Protein AF-A0A955YCK8-F1 (afdb_monomer_lite)

pLDDT: mean 83.08, std 11.69, range [34.69, 96.19]

Foldseek 3Di:
DAPCVPVPVVPDDQLSVLQVVLQVLLCVLLVHGQQHPVLCVVDPNVVSLVPGDQFSPVSCVVVVHPRPCDPLLRVSSVLSNDNDSVSNPDGPVNNVVSVVVVVVVVVLLVVLQVQLVVLQVQLVVLQVVLVVDQDLCSQVSLVSSLVSLVSSCVSDPDDPVSVVSNVVSVPDDRRPNVVVVVVVVVLVVLVVLLVVLLVLVVLLLVLQLVLLVLCVVQPQDPPVLSCVLCVLSVVLVVLSVVCNVDDDDDLVSLLVSLLSVLVSLLSCCLPQPLPGCSVLSLVLVLLSLCSNPDPVSSVSSNVSSVCSSCVQVVCCVPVQDGNQWGADPNDIDGDDSDPDGDVVSVVVSVCSSVCSSVCSNVSSVVVVVVVVVVVVVVVVVVVVVVVVVVPVVPDDDPPPDDDDD

Radius of gyration: 42.82 Å; chains: 1; bounding box: 105×50×112 Å

Secondary structure (DSSP, 8-state):
--THHHH-GGG--HHHHHHHHHHHHHHHHHTS-SS-HHHHHHS-HHHHHHH----HHHHHHHTT------HHHHHHHHHHT-SSGGG----HHHHHHHHHHHHHHHHHHHHHHHHHHHHHHHHHHHHHHHHH--STTHHHHHHHHHHHHHHHHHHSPPPHHHHHHHHHHHHSPPPHHHHHHHHHHHHHHHHHHHHHHHHHHHHHHHHHHHHHHHHHHTT---HHHHHHHHHHHHHHHHHHHHHHTSSSPPHHHHHHHHHHHHHHHHHHHHHHIIIIIHHHHHHHHHHHHHT-SSHHHHHHHHHHHHHHHHHHHHHHHHHSEETTEEEETTEEEE--S-S---HHHHHHHHHHHHHHHHHHHHHHHHHHHHHHHHHHHHHHHHHHHHHHHHGGGSS--TT------

Sequence (405 aa):
MAPEQHAAPETVNGRADVYALGCILFELLAHRPLHDPDTLRARPLQEAYRVANPSPLDAVRARGGALPVTGSLDEACKRALMLDPAERTLSARDLHDCVVAYLDGAAIQRWRHDEASRLSQRAAALVHETQATAGADTFERRQQALTALGRAMSLAPADETTRQTVRNLLHEPPPADAKVLLAARMESWKQVLATETIGGLVLALCAWVVCVPLMWWMGIRDTGYAALLLGLGGATIVWLLAFLWREPPRAWALLGMGALSTLAVASSGRWLGPFGIAPAVFVAHMSFFAMVPEKRTRYAMMAMLMAGALFPVGELLITGQVANMHMVDGTIVITPLVTHLPPLATWATLLFINAAVMVGTGASMRILFLRMEDAQRTILWHQWQIEALMDVEGQSDPFSTPSAL

Structure (mmCIF, N/CA/C/O backbone):
data_AF-A0A955YCK8-F1
#
_entry.id   AF-A0A955YCK8-F1
#
loop_
_atom_site.group_PDB
_atom_site.id
_atom_site.type_symbol
_atom_site.label_atom_id
_atom_site.label_alt_id
_atom_site.label_comp_id
_atom_site.label_asym_id
_atom_site.label_entity_id
_atom_site.label_seq_id
_atom_site.pdbx_PDB_ins_code
_atom_site.Cartn_x
_atom_site.Cartn_y
_atom_site.Cartn_z
_atom_site.occupancy
_atom_site.B_iso_or_equiv
_atom_site.auth_seq_id
_atom_site.auth_comp_id
_atom_site.auth_asym_id
_atom_site.auth_atom_id
_atom_site.pdbx_PDB_model_num
ATOM 1 N N . MET A 1 1 ? -49.436 -6.328 49.674 1.00 86.38 1 MET A N 1
ATOM 2 C CA . MET A 1 1 ? -50.643 -6.997 49.137 1.00 86.38 1 MET A CA 1
ATOM 3 C C . MET A 1 1 ? -51.200 -6.167 47.992 1.00 86.38 1 MET A C 1
ATOM 5 O O . MET A 1 1 ? -50.995 -4.952 48.011 1.00 86.38 1 MET A O 1
ATOM 9 N N . ALA A 1 2 ? -51.843 -6.799 47.011 1.00 91.88 2 ALA A N 1
ATOM 10 C CA . ALA A 1 2 ? -52.504 -6.097 45.914 1.00 91.88 2 ALA A CA 1
ATOM 11 C C . ALA A 1 2 ? -53.788 -5.397 46.415 1.00 91.88 2 ALA A C 1
ATOM 13 O O . ALA A 1 2 ? -54.456 -5.953 47.293 1.00 91.88 2 ALA A O 1
ATOM 14 N N . PRO A 1 3 ? -54.142 -4.198 45.910 1.00 91.06 3 PRO A N 1
ATOM 15 C CA . PRO A 1 3 ? -55.274 -3.412 46.417 1.00 91.06 3 PRO A CA 1
ATOM 16 C C . PRO A 1 3 ? -56.610 -4.171 46.457 1.00 91.06 3 PRO A C 1
ATOM 18 O O . PRO A 1 3 ? -57.365 -4.072 47.426 1.00 91.06 3 PRO A O 1
ATOM 21 N N . GLU A 1 4 ? -56.889 -4.974 45.432 1.00 91.12 4 GLU A N 1
ATOM 22 C CA . GLU A 1 4 ? -58.113 -5.766 45.307 1.00 91.12 4 GLU A CA 1
ATOM 23 C C . GLU A 1 4 ? -58.225 -6.884 46.354 1.00 91.12 4 GLU A C 1
ATOM 25 O O . GLU A 1 4 ? -59.337 -7.251 46.715 1.00 91.12 4 GLU A O 1
ATOM 30 N N . GLN A 1 5 ? -57.112 -7.366 46.926 1.00 90.94 5 GLN A N 1
ATOM 31 C CA . GLN A 1 5 ? -57.149 -8.377 47.995 1.00 90.94 5 GLN A CA 1
ATOM 32 C C . GLN A 1 5 ? -57.814 -7.848 49.271 1.00 90.94 5 GLN A C 1
ATOM 34 O O . GLN A 1 5 ? -58.294 -8.631 50.086 1.00 90.94 5 GLN A O 1
ATOM 39 N N . HIS A 1 6 ? -57.831 -6.526 49.448 1.00 86.94 6 HIS A N 1
ATOM 40 C CA . HIS A 1 6 ? -58.529 -5.864 50.542 1.00 86.94 6 HIS A CA 1
ATOM 41 C C . HIS A 1 6 ? -59.879 -5.286 50.098 1.00 86.94 6 HIS A C 1
ATOM 43 O O . HIS A 1 6 ? -60.856 -5.390 50.833 1.00 86.94 6 HIS A O 1
ATOM 49 N N . ALA A 1 7 ? -59.932 -4.667 48.914 1.00 85.88 7 ALA A N 1
ATOM 50 C CA . ALA A 1 7 ? -61.100 -3.910 48.465 1.00 85.88 7 ALA A CA 1
ATOM 51 C C . ALA A 1 7 ? -62.199 -4.757 47.799 1.00 85.88 7 ALA A C 1
ATOM 53 O O . ALA A 1 7 ? -63.365 -4.383 47.886 1.00 85.88 7 ALA A O 1
ATOM 54 N N . ALA A 1 8 ? -61.839 -5.852 47.122 1.00 86.81 8 ALA A N 1
ATOM 55 C CA . ALA A 1 8 ? -62.767 -6.726 46.397 1.00 86.81 8 ALA A CA 1
ATOM 56 C C . ALA A 1 8 ? -62.221 -8.173 46.321 1.00 86.81 8 ALA A C 1
ATOM 58 O O . ALA A 1 8 ? -61.842 -8.634 45.234 1.00 86.81 8 ALA A O 1
ATOM 59 N N . PRO A 1 9 ? -62.125 -8.890 47.462 1.00 87.19 9 PRO A N 1
ATOM 60 C CA . PRO A 1 9 ? -61.453 -10.191 47.556 1.00 87.19 9 PRO A CA 1
ATOM 61 C C . PRO A 1 9 ? -61.999 -11.250 46.586 1.00 87.19 9 PRO A C 1
ATOM 63 O O . PRO A 1 9 ? -61.252 -12.086 46.084 1.00 87.19 9 PRO A O 1
ATOM 66 N N . GLU A 1 10 ? -63.294 -11.198 46.285 1.00 88.56 10 GLU A N 1
ATOM 67 C CA . GLU A 1 10 ? -63.986 -12.082 45.344 1.00 88.56 10 GLU A CA 1
ATOM 68 C C . GLU A 1 10 ? -63.555 -11.915 43.876 1.00 88.56 10 GLU A C 1
ATOM 70 O O . GLU A 1 10 ? -63.810 -12.799 43.061 1.00 88.56 10 GLU A O 1
ATOM 75 N N . THR A 1 11 ? -62.887 -10.810 43.529 1.00 87.25 11 THR A N 1
ATOM 76 C CA . THR A 1 11 ? -62.425 -10.514 42.158 1.00 87.25 11 THR A CA 1
ATOM 77 C C . THR A 1 11 ? -60.946 -10.846 41.923 1.00 87.25 11 THR A C 1
ATOM 79 O O . THR A 1 11 ? -60.433 -10.671 40.814 1.00 87.25 11 THR A O 1
ATOM 82 N N . VAL A 1 12 ? -60.253 -11.340 42.957 1.00 92.31 12 VAL A N 1
ATOM 83 C CA . VAL A 1 12 ? -58.821 -11.656 42.920 1.00 92.31 12 VAL A CA 1
ATOM 84 C C . VAL A 1 12 ? -58.540 -12.768 41.907 1.00 92.31 12 VAL A C 1
ATOM 86 O O . VAL A 1 12 ? -59.136 -13.842 41.934 1.00 92.31 12 VAL A O 1
ATOM 89 N N . ASN A 1 13 ? -57.584 -12.517 41.017 1.00 91.31 13 ASN A N 1
ATOM 90 C CA . ASN A 1 13 ? -57.084 -13.477 40.035 1.00 91.31 13 ASN A CA 1
ATOM 91 C C . ASN A 1 13 ? -55.557 -13.332 39.893 1.00 91.31 13 ASN A C 1
ATOM 93 O O . ASN A 1 13 ? -54.933 -12.583 40.645 1.00 91.31 13 ASN A O 1
ATOM 97 N N . GLY A 1 14 ? -54.943 -14.003 38.911 1.00 90.62 14 GLY A N 1
ATOM 98 C CA . GLY A 1 14 ? -53.485 -13.969 38.702 1.00 90.62 14 GLY A CA 1
ATOM 99 C C . GLY A 1 14 ? -52.872 -12.568 38.513 1.00 90.62 14 GLY A C 1
ATOM 100 O O . GLY A 1 14 ? -51.664 -12.405 38.659 1.00 90.62 14 GLY A O 1
ATOM 101 N N . ARG A 1 15 ? -53.670 -11.524 38.245 1.00 93.94 15 ARG A N 1
ATOM 102 C CA . ARG A 1 15 ? -53.201 -10.125 38.209 1.00 93.94 15 ARG A CA 1
ATOM 103 C C . ARG A 1 15 ? -52.803 -9.586 39.587 1.00 93.94 15 ARG A C 1
ATOM 105 O O . ARG A 1 15 ? -52.030 -8.628 39.652 1.00 93.94 15 ARG A O 1
ATOM 112 N N . ALA A 1 16 ? -53.288 -10.193 40.671 1.00 94.75 16 ALA A N 1
ATOM 113 C CA . ALA A 1 16 ? -52.828 -9.898 42.025 1.00 94.75 16 ALA A CA 1
ATOM 114 C C . ALA A 1 16 ? -51.384 -10.387 42.237 1.00 94.75 16 ALA A C 1
ATOM 116 O O . ALA A 1 16 ? -50.574 -9.667 42.823 1.00 94.75 16 ALA A O 1
ATOM 117 N N . ASP A 1 17 ? -51.031 -11.553 41.684 1.00 94.81 17 ASP A N 1
ATOM 118 C CA . ASP A 1 17 ? -49.661 -12.078 41.726 1.00 94.81 17 ASP A CA 1
ATOM 119 C C . ASP A 1 17 ? -48.709 -11.221 40.886 1.00 94.81 17 ASP A C 1
ATOM 121 O O . ASP A 1 17 ? -47.595 -10.938 41.319 1.00 94.81 17 ASP A O 1
ATOM 125 N N . VAL A 1 18 ? -49.152 -10.733 39.720 1.00 95.56 18 VAL A N 1
ATOM 126 C CA . VAL A 1 18 ? -48.369 -9.786 38.901 1.00 95.56 18 VAL A CA 1
ATOM 127 C C . VAL A 1 18 ? -48.054 -8.509 39.685 1.00 95.56 18 VAL A C 1
ATOM 129 O O . VAL A 1 18 ? -46.915 -8.046 39.662 1.00 95.56 18 VAL A O 1
ATOM 132 N N . TYR A 1 19 ? -49.024 -7.974 40.433 1.00 96.00 19 TYR A N 1
ATOM 133 C CA . TYR A 1 19 ? -48.797 -6.816 41.300 1.00 96.00 19 TYR A CA 1
ATOM 134 C C . TYR A 1 19 ? -47.802 -7.128 42.422 1.00 96.00 19 TYR A C 1
ATOM 136 O O . TYR A 1 19 ? -46.886 -6.346 42.676 1.00 96.00 19 TYR A O 1
ATOM 144 N N . ALA A 1 20 ? -47.937 -8.289 43.072 1.00 95.81 20 ALA A N 1
ATOM 145 C CA . ALA A 1 20 ? -47.012 -8.722 44.115 1.00 95.81 20 ALA A CA 1
ATOM 146 C C . ALA A 1 20 ? -45.576 -8.887 43.581 1.00 95.81 20 ALA A C 1
ATOM 148 O O . ALA A 1 20 ? -44.636 -8.389 44.201 1.00 95.81 20 ALA A O 1
ATOM 149 N N . LEU A 1 21 ? -45.406 -9.509 42.410 1.00 96.12 21 LEU A N 1
ATOM 150 C CA . LEU A 1 21 ? -44.117 -9.618 41.721 1.00 96.12 21 LEU A CA 1
ATOM 151 C C . LEU A 1 21 ? -43.554 -8.243 41.342 1.00 96.12 21 LEU A C 1
ATOM 153 O O . LEU A 1 21 ? -42.357 -8.021 41.500 1.00 96.12 21 LEU A O 1
ATOM 157 N N . GLY A 1 22 ? -44.403 -7.307 40.908 1.00 95.69 22 GLY A N 1
ATOM 158 C CA . GLY A 1 22 ? -44.024 -5.913 40.671 1.00 95.69 22 GLY A CA 1
ATOM 159 C C . GLY A 1 22 ? -43.500 -5.226 41.936 1.00 95.69 22 GLY A C 1
ATOM 160 O O . GLY A 1 22 ? -42.455 -4.581 41.893 1.00 95.69 22 GLY A O 1
ATOM 161 N N . CYS A 1 23 ? -44.160 -5.414 43.086 1.00 96.19 23 CYS A N 1
ATOM 162 C CA . CYS A 1 23 ? -43.685 -4.876 44.366 1.00 96.19 23 CYS A CA 1
ATOM 163 C C . CYS A 1 23 ? -42.328 -5.468 44.768 1.00 96.19 23 CYS A C 1
ATOM 165 O O . CYS A 1 23 ? -41.452 -4.720 45.196 1.00 96.19 23 CYS A O 1
ATOM 167 N N . ILE A 1 24 ? -42.142 -6.782 44.600 1.00 95.62 24 ILE A N 1
ATOM 168 C CA . ILE A 1 24 ? -40.869 -7.461 44.887 1.00 95.62 24 ILE A CA 1
ATOM 169 C C . ILE A 1 24 ? -39.767 -6.940 43.960 1.00 95.62 24 ILE A C 1
ATOM 171 O O . ILE A 1 24 ? -38.681 -6.604 44.425 1.00 95.62 24 ILE A O 1
ATOM 175 N N . LEU A 1 25 ? -40.034 -6.832 42.654 1.00 94.19 25 LEU A N 1
ATOM 176 C CA . LEU A 1 25 ? -39.072 -6.306 41.687 1.00 94.19 25 LEU A CA 1
ATOM 177 C C . LEU A 1 25 ? -38.688 -4.858 42.016 1.00 94.19 25 LEU A C 1
ATOM 179 O O . LEU A 1 25 ? -37.502 -4.531 42.016 1.00 94.19 25 LEU A O 1
ATOM 183 N N . PHE A 1 26 ? -39.666 -4.005 42.339 1.00 94.38 26 PHE A N 1
ATOM 184 C CA . PHE A 1 26 ? -39.401 -2.645 42.802 1.00 94.38 26 PHE A CA 1
ATOM 185 C C . PHE A 1 26 ? -38.484 -2.653 44.022 1.00 94.38 26 PHE A C 1
ATOM 187 O O . PHE A 1 26 ? -37.485 -1.942 44.032 1.00 94.38 26 PHE A O 1
ATOM 194 N N . GLU A 1 27 ? -38.786 -3.473 45.027 1.00 94.38 27 GLU A N 1
ATOM 195 C CA . GLU A 1 27 ? -38.011 -3.530 46.262 1.00 94.38 27 GLU A CA 1
ATOM 196 C C . GLU A 1 27 ? -36.573 -4.000 46.035 1.00 94.38 27 GLU A C 1
ATOM 198 O O . GLU A 1 27 ? -35.641 -3.389 46.560 1.00 94.38 27 GLU A O 1
ATOM 203 N N . LEU A 1 28 ? -36.372 -5.011 45.187 1.00 91.81 28 LEU A N 1
ATOM 204 C CA . LEU A 1 28 ? -35.045 -5.493 44.806 1.00 91.81 28 LEU A CA 1
ATOM 205 C C . LEU A 1 28 ? -34.222 -4.434 44.062 1.00 91.81 28 LEU A C 1
ATOM 207 O O . LEU A 1 28 ? -33.015 -4.359 44.257 1.00 91.81 28 LEU A O 1
ATOM 211 N N . LEU A 1 29 ? -34.846 -3.607 43.219 1.00 90.25 29 LEU A N 1
ATOM 212 C CA . LEU A 1 29 ? -34.144 -2.568 42.453 1.00 90.25 29 LEU A CA 1
ATOM 213 C C . LEU A 1 29 ? -33.926 -1.286 43.273 1.00 90.25 29 LEU A C 1
ATOM 215 O O . LEU A 1 29 ? -32.879 -0.642 43.194 1.00 90.25 29 LEU A O 1
ATOM 219 N N . ALA A 1 30 ? -34.913 -0.912 44.083 1.00 89.56 30 ALA A N 1
ATOM 220 C CA . ALA A 1 30 ? -34.915 0.305 44.882 1.00 89.56 30 ALA A CA 1
ATOM 221 C C . ALA A 1 30 ? -34.350 0.101 46.298 1.00 89.56 30 ALA A C 1
ATOM 223 O O . ALA A 1 30 ? -34.229 1.079 47.028 1.00 89.56 30 ALA A O 1
ATOM 224 N N . HIS A 1 31 ? -33.992 -1.122 46.706 1.00 90.38 31 HIS A N 1
ATOM 225 C CA . HIS A 1 31 ? -33.617 -1.531 48.077 1.00 90.38 31 HIS A CA 1
ATOM 226 C C . HIS A 1 31 ? -34.516 -0.938 49.180 1.00 90.38 31 HIS A C 1
ATOM 228 O O . HIS A 1 31 ? -34.035 -0.547 50.244 1.00 90.38 31 HIS A O 1
ATOM 234 N N . ARG A 1 32 ? -35.809 -0.789 48.893 1.00 90.88 32 ARG A N 1
ATOM 235 C CA . ARG A 1 32 ? -36.844 -0.341 49.830 1.00 90.88 32 ARG A CA 1
ATOM 236 C C . ARG A 1 32 ? -38.209 -0.771 49.297 1.00 90.88 32 ARG A C 1
ATOM 238 O O . ARG A 1 32 ? -38.377 -0.773 48.075 1.00 90.88 32 ARG A O 1
ATOM 245 N N . PRO A 1 33 ? -39.187 -1.082 50.157 1.00 93.62 33 PRO A N 1
ATOM 246 C CA . PRO A 1 33 ? -40.519 -1.444 49.694 1.00 93.62 33 PRO A CA 1
ATOM 247 C C . PRO A 1 33 ? -41.177 -0.272 48.950 1.00 93.62 33 PRO A C 1
ATOM 249 O O . PRO A 1 33 ? -40.939 0.894 49.270 1.00 93.62 33 PRO A O 1
ATOM 252 N N . LEU A 1 34 ? -42.026 -0.583 47.964 1.00 94.25 34 LEU A N 1
ATOM 253 C CA . LEU A 1 34 ? -42.834 0.422 47.256 1.00 94.25 34 LEU A CA 1
ATOM 254 C C . LEU A 1 34 ? -43.777 1.156 48.214 1.00 94.25 34 LEU A C 1
ATOM 256 O O . LEU A 1 34 ? -43.894 2.379 48.174 1.00 94.25 34 LEU A O 1
ATOM 260 N N . HIS A 1 35 ? -44.442 0.379 49.069 1.00 93.06 35 HIS A N 1
ATOM 261 C CA . HIS A 1 35 ? -45.356 0.881 50.085 1.00 93.06 35 HIS A CA 1
ATOM 262 C C . HIS A 1 35 ? -44.639 0.889 51.422 1.00 93.06 35 HIS A C 1
ATOM 264 O O . HIS A 1 35 ? -44.433 -0.156 52.039 1.00 93.06 35 HIS A O 1
ATOM 270 N N . ASP A 1 36 ? -44.236 2.080 51.840 1.00 89.12 36 ASP A N 1
ATOM 271 C CA . ASP A 1 36 ? -43.536 2.289 53.096 1.00 89.12 36 ASP A CA 1
ATOM 272 C C . ASP A 1 36 ? -44.447 1.959 54.307 1.00 89.12 36 ASP A C 1
ATOM 274 O O . ASP A 1 36 ? -45.582 2.449 54.369 1.00 89.12 36 ASP A O 1
ATOM 278 N N . PRO A 1 37 ? -43.990 1.139 55.278 1.00 87.88 37 PRO A N 1
ATOM 279 C CA . PRO A 1 37 ? -44.805 0.735 56.426 1.00 87.88 37 PRO A CA 1
ATOM 280 C C . PRO A 1 37 ? -45.293 1.894 57.302 1.00 87.88 37 PRO A C 1
ATOM 282 O O . PRO A 1 37 ? -46.364 1.793 57.904 1.00 87.88 37 PRO A O 1
ATOM 285 N N . ASP A 1 38 ? -44.537 2.989 57.399 1.00 89.81 38 ASP A N 1
ATOM 286 C CA . ASP A 1 38 ? -44.941 4.161 58.179 1.00 89.81 38 ASP A CA 1
ATOM 287 C C . ASP A 1 38 ? -46.034 4.935 57.441 1.00 89.81 38 ASP A C 1
ATOM 289 O O . ASP A 1 38 ? -47.036 5.327 58.041 1.00 89.81 38 ASP A O 1
ATOM 293 N N . THR A 1 39 ? -45.911 5.046 56.118 1.00 87.88 39 THR A N 1
ATOM 294 C CA . THR A 1 39 ? -46.939 5.642 55.251 1.00 87.88 39 THR A CA 1
ATOM 295 C C . THR A 1 39 ? -48.246 4.847 55.286 1.00 87.88 39 THR A C 1
ATOM 297 O O . THR A 1 39 ? -49.322 5.439 55.375 1.00 87.88 39 THR A O 1
ATOM 300 N N . LEU A 1 40 ? -48.161 3.512 55.279 1.00 87.38 40 LEU A N 1
ATOM 301 C CA . LEU A 1 40 ? -49.320 2.622 55.406 1.00 87.38 40 LEU A CA 1
ATOM 302 C C . LEU A 1 40 ? -50.020 2.743 56.771 1.00 87.38 40 LEU A C 1
ATOM 304 O O . LEU A 1 40 ? -51.233 2.576 56.841 1.00 87.38 40 LEU A O 1
ATOM 308 N N . ARG A 1 41 ? -49.282 3.024 57.855 1.00 88.81 41 ARG A N 1
ATOM 309 C CA . ARG A 1 41 ? -49.853 3.226 59.203 1.00 88.81 41 ARG A CA 1
ATOM 310 C C . ARG A 1 41 ? -50.450 4.617 59.395 1.00 88.81 41 ARG A C 1
ATOM 312 O O . ARG A 1 41 ? -51.401 4.771 60.156 1.00 88.81 41 ARG A O 1
ATOM 319 N N . ALA A 1 42 ? -49.882 5.621 58.735 1.00 89.56 42 ALA A N 1
ATOM 320 C CA . ALA A 1 42 ? -50.278 7.017 58.884 1.00 89.56 42 ALA A CA 1
ATOM 321 C C . ALA A 1 42 ? -51.479 7.423 58.013 1.00 89.56 42 ALA A C 1
ATOM 323 O O . ALA A 1 42 ? -52.043 8.495 58.234 1.00 89.56 42 ALA A O 1
ATOM 324 N N . ARG A 1 43 ? -51.864 6.615 57.015 1.00 89.81 43 ARG A N 1
ATOM 325 C CA . ARG A 1 43 ? -52.917 6.954 56.045 1.00 89.81 43 ARG A CA 1
ATOM 326 C C . ARG A 1 43 ? -53.900 5.804 55.824 1.00 89.81 43 ARG A C 1
ATOM 328 O O . ARG A 1 43 ? -53.525 4.642 55.968 1.00 89.81 43 ARG A O 1
ATOM 335 N N . PRO A 1 44 ? -55.142 6.096 55.398 1.00 89.00 44 PRO A N 1
ATOM 336 C CA . PRO A 1 44 ? -56.033 5.075 54.863 1.00 89.00 44 PRO A CA 1
ATOM 337 C C . PRO A 1 44 ? -55.367 4.316 53.708 1.00 89.00 44 PRO A C 1
ATOM 339 O O . PRO A 1 44 ? -54.709 4.919 52.858 1.00 89.00 44 PRO A O 1
ATOM 342 N N . LEU A 1 45 ? -55.585 2.999 53.643 1.00 85.06 45 LEU A N 1
ATOM 343 C CA . LEU A 1 45 ? -54.897 2.098 52.709 1.00 85.06 45 LEU A CA 1
ATOM 344 C C . LEU A 1 45 ? -54.987 2.582 51.246 1.00 85.06 45 LEU A C 1
ATOM 346 O O . LEU A 1 45 ? -53.984 2.632 50.541 1.00 85.06 45 LEU A O 1
ATOM 350 N N . GLN A 1 46 ? -56.178 3.007 50.805 1.00 85.19 46 GLN A N 1
ATOM 351 C CA . GLN A 1 46 ? -56.423 3.514 49.446 1.00 85.19 46 GLN A CA 1
ATOM 352 C C . GLN A 1 46 ? -55.612 4.771 49.107 1.00 85.19 46 GLN A C 1
ATOM 354 O O . GLN A 1 46 ? -55.183 4.937 47.966 1.00 85.19 46 GLN A O 1
ATOM 359 N N . GLU A 1 47 ? -55.413 5.661 50.078 1.00 87.00 47 GLU A N 1
ATOM 360 C CA . GLU A 1 47 ? -54.624 6.873 49.883 1.00 87.00 47 GLU A CA 1
ATOM 361 C C . GLU A 1 47 ? -53.133 6.535 49.840 1.00 87.00 47 GLU A C 1
ATOM 363 O O . GLU A 1 47 ? -52.425 6.997 48.947 1.00 87.00 47 GLU A O 1
ATOM 368 N N . ALA A 1 48 ? -52.674 5.663 50.743 1.00 86.62 48 ALA A N 1
ATOM 369 C CA . ALA A 1 48 ? -51.285 5.220 50.783 1.00 86.62 48 ALA A CA 1
ATOM 370 C C . ALA A 1 48 ? -50.847 4.571 49.455 1.00 86.62 48 ALA A C 1
ATOM 372 O O . ALA A 1 48 ? -49.779 4.895 48.940 1.00 86.62 48 ALA A O 1
ATOM 373 N N . TYR A 1 49 ? -51.712 3.752 48.843 1.00 89.06 49 TYR A N 1
ATOM 374 C CA . TYR A 1 49 ? -51.459 3.151 47.530 1.00 89.06 49 TYR A CA 1
ATOM 375 C C . TYR A 1 49 ? -51.280 4.174 46.396 1.00 89.06 49 TYR A C 1
ATOM 377 O O . TYR A 1 49 ? -50.493 3.930 45.485 1.00 89.06 49 TYR A O 1
ATOM 385 N N . ARG A 1 50 ? -52.000 5.305 46.427 1.00 88.75 50 ARG A N 1
ATOM 386 C CA . ARG A 1 50 ? -51.956 6.336 45.370 1.00 88.75 50 ARG A CA 1
ATOM 387 C C . ARG A 1 50 ? -50.733 7.244 45.448 1.00 88.75 50 ARG A C 1
ATOM 389 O O . ARG A 1 50 ? -50.358 7.835 44.443 1.00 88.75 50 ARG A O 1
ATOM 396 N N . VAL A 1 51 ? -50.147 7.389 46.634 1.00 89.06 51 VAL A N 1
ATOM 397 C CA . VAL A 1 51 ? -48.993 8.273 46.864 1.00 89.06 51 VAL A CA 1
ATOM 398 C C . VAL A 1 51 ? -47.671 7.595 46.473 1.00 89.06 51 VAL A C 1
ATOM 400 O O . VAL A 1 51 ? -46.675 8.278 46.240 1.00 89.06 51 VAL A O 1
ATOM 403 N N . ALA A 1 52 ? -47.643 6.264 46.368 1.00 89.62 52 ALA A N 1
ATOM 404 C CA . ALA A 1 52 ? -46.447 5.525 45.980 1.00 89.62 52 ALA A CA 1
ATOM 405 C C . ALA A 1 52 ? -46.063 5.786 44.509 1.00 89.62 52 ALA A C 1
ATOM 407 O O . ALA A 1 52 ? -46.896 5.661 43.614 1.00 89.62 52 ALA A O 1
ATOM 408 N N . ASN A 1 53 ? -44.788 6.102 44.245 1.00 92.12 53 ASN A N 1
ATOM 409 C CA . ASN A 1 53 ? -44.253 6.198 42.882 1.00 92.12 53 ASN A CA 1
ATOM 410 C C . ASN A 1 53 ? -43.776 4.807 42.413 1.00 92.12 53 ASN A C 1
ATOM 412 O O . ASN A 1 53 ? -42.784 4.314 42.957 1.00 92.12 53 ASN A O 1
ATOM 416 N N . PRO A 1 54 ? -44.410 4.190 41.398 1.00 92.06 54 PRO A N 1
ATOM 417 C CA . PRO A 1 54 ? -44.079 2.842 40.939 1.00 92.06 54 PRO A CA 1
ATOM 418 C C . PRO A 1 54 ? -42.836 2.767 40.032 1.00 92.06 54 PRO A C 1
ATOM 420 O O . PRO A 1 54 ? -42.647 1.753 39.372 1.00 92.06 54 PRO A O 1
ATOM 423 N N . SER A 1 55 ? -42.010 3.818 39.970 1.00 94.00 55 SER A N 1
ATOM 424 C CA . SER A 1 55 ? -40.792 3.930 39.149 1.00 94.00 55 SER A CA 1
ATOM 425 C C . SER A 1 55 ? -39.521 3.557 39.939 1.00 94.00 55 SER A C 1
ATOM 427 O O . SER A 1 55 ? -39.025 4.381 40.724 1.00 94.00 55 SER A O 1
ATOM 429 N N . PRO A 1 56 ? -38.953 2.337 39.784 1.00 91.62 56 PRO A N 1
ATOM 430 C CA . PRO A 1 56 ? -37.650 2.008 40.360 1.00 91.62 56 PRO A CA 1
ATOM 431 C C . PRO A 1 56 ? -36.527 2.936 39.890 1.00 91.62 56 PRO A C 1
ATOM 433 O O . PRO A 1 56 ? -35.618 3.228 40.669 1.00 91.62 56 PRO A O 1
ATOM 436 N N . LEU A 1 57 ? -36.575 3.412 38.640 1.00 90.06 57 LEU A N 1
ATOM 437 C CA . LEU A 1 57 ? -35.549 4.291 38.078 1.00 90.06 57 LEU A CA 1
ATOM 438 C C . LEU A 1 57 ? -35.469 5.620 38.838 1.00 90.06 57 LEU A C 1
ATOM 440 O O . LEU A 1 57 ? -34.373 6.062 39.193 1.00 90.06 57 LEU A O 1
ATOM 444 N N . ASP A 1 58 ? -36.614 6.228 39.153 1.00 91.62 58 ASP A N 1
ATOM 445 C CA . ASP A 1 58 ? -36.653 7.461 39.947 1.00 91.62 58 ASP A CA 1
ATOM 446 C C . ASP A 1 58 ? -36.169 7.216 41.379 1.00 91.62 58 ASP A C 1
ATOM 448 O O . ASP A 1 58 ? -35.418 8.022 41.934 1.00 91.62 58 ASP A O 1
ATOM 452 N N . ALA A 1 59 ? -36.542 6.077 41.971 1.00 89.12 59 ALA A N 1
ATOM 453 C CA . ALA A 1 59 ? -36.112 5.707 43.317 1.00 89.12 59 ALA A CA 1
ATOM 454 C C . ALA A 1 59 ? -34.589 5.499 43.412 1.00 89.12 59 ALA A C 1
ATOM 456 O O . ALA A 1 59 ? -33.969 5.886 44.404 1.00 89.12 59 ALA A O 1
ATOM 457 N N . VAL A 1 60 ? -33.968 4.911 42.386 1.00 87.56 60 VAL A N 1
ATOM 458 C CA . VAL A 1 60 ? -32.509 4.752 42.302 1.00 87.56 60 VAL A CA 1
ATOM 459 C C . VAL A 1 60 ? -31.818 6.106 42.127 1.00 87.56 60 VAL A C 1
ATOM 461 O O . VAL A 1 60 ? -30.889 6.408 42.882 1.00 87.56 60 VAL A O 1
ATOM 464 N N . ARG A 1 61 ? -32.307 6.943 41.201 1.00 86.62 61 ARG A N 1
ATOM 465 C CA . ARG A 1 61 ? -31.763 8.287 40.933 1.00 86.62 61 ARG A CA 1
ATOM 466 C C . ARG A 1 61 ? -31.799 9.188 42.162 1.00 86.62 61 ARG A C 1
ATOM 468 O O . ARG A 1 61 ? -30.801 9.831 42.468 1.00 86.62 61 ARG A O 1
ATOM 475 N N . ALA A 1 62 ? -32.907 9.187 42.902 1.00 84.62 62 ALA A N 1
ATOM 476 C CA . ALA A 1 62 ? -33.072 10.006 44.104 1.00 84.62 62 ALA A CA 1
ATOM 477 C C . ALA A 1 62 ? -32.042 9.694 45.207 1.00 84.62 62 ALA A C 1
ATOM 479 O O . ALA A 1 62 ? -31.766 10.544 46.048 1.00 84.62 62 ALA A O 1
ATOM 480 N N . ARG A 1 63 ? -31.454 8.492 45.206 1.00 80.94 63 ARG A N 1
ATOM 481 C CA . ARG A 1 63 ? -30.403 8.095 46.158 1.00 80.94 63 ARG A CA 1
ATOM 482 C C . ARG A 1 63 ? -28.984 8.366 45.658 1.00 80.94 63 ARG A C 1
ATOM 484 O O . ARG A 1 63 ? -28.035 8.012 46.349 1.00 80.94 63 ARG A O 1
ATOM 491 N N . GLY A 1 64 ? -28.824 8.907 44.450 1.00 69.88 64 GLY A N 1
ATOM 492 C CA . GLY A 1 64 ? -27.519 8.999 43.791 1.00 69.88 64 GLY A CA 1
ATOM 493 C C . GLY A 1 64 ? -26.923 7.630 43.438 1.00 69.88 64 GLY A C 1
ATOM 494 O O . GLY A 1 64 ? -25.711 7.505 43.295 1.00 69.88 64 GLY A O 1
ATOM 495 N N . GLY A 1 65 ? -27.754 6.585 43.338 1.00 64.88 65 GLY A N 1
ATOM 496 C CA . GLY A 1 65 ? -27.302 5.240 42.994 1.00 64.88 65 GLY A CA 1
ATOM 497 C C . GLY A 1 65 ? -27.086 5.076 41.488 1.00 64.88 65 GLY A C 1
ATOM 498 O O . GLY A 1 65 ? -27.909 5.517 40.692 1.00 64.88 65 GLY A O 1
ATOM 499 N N . ALA A 1 66 ? -26.018 4.376 41.102 1.00 59.22 66 ALA A N 1
ATOM 500 C CA . ALA A 1 66 ? -25.696 4.043 39.708 1.00 59.22 66 ALA A CA 1
ATOM 501 C C . ALA A 1 66 ? -26.247 2.670 39.261 1.00 59.22 66 ALA A C 1
ATOM 503 O O . ALA A 1 66 ? -25.735 2.070 38.317 1.00 59.22 66 ALA A O 1
ATOM 504 N N . LEU A 1 67 ? -27.255 2.128 39.960 1.00 64.19 67 LEU A N 1
ATOM 505 C CA . LEU A 1 67 ? -27.854 0.841 39.592 1.00 64.19 67 LEU A CA 1
ATOM 506 C C . LEU A 1 67 ? -28.424 0.933 38.165 1.00 64.19 67 LEU A C 1
ATOM 508 O O . LEU A 1 67 ? -29.171 1.874 37.884 1.00 64.19 67 LEU A O 1
ATOM 512 N N . PRO A 1 68 ? -28.108 -0.017 37.267 1.00 70.75 68 PRO A N 1
ATOM 513 C CA . PRO A 1 68 ? -28.446 0.104 35.856 1.00 70.75 68 PRO A CA 1
ATOM 514 C C . PRO A 1 68 ? -29.907 -0.284 35.598 1.00 70.75 68 PRO A C 1
ATOM 516 O O . PRO A 1 68 ? -30.181 -1.191 34.831 1.00 70.75 68 PRO A O 1
ATOM 519 N N . VAL A 1 69 ? -30.880 0.383 36.221 1.00 82.56 69 VAL A N 1
ATOM 520 C CA . VAL A 1 69 ? -32.293 0.170 35.875 1.00 82.56 69 VAL A CA 1
ATOM 521 C C . VAL A 1 69 ? -32.518 0.683 34.452 1.00 82.56 69 VAL A C 1
ATOM 523 O O . VAL A 1 69 ? -32.410 1.877 34.178 1.00 82.56 69 VAL A O 1
ATOM 526 N N . THR A 1 70 ? -32.802 -0.227 33.522 1.00 85.00 70 THR A N 1
ATOM 527 C CA . THR A 1 70 ? -33.140 0.140 32.141 1.00 85.00 70 THR A CA 1
ATOM 528 C C . THR A 1 70 ? -34.560 0.695 32.071 1.00 85.00 70 THR A C 1
ATOM 530 O O . THR A 1 70 ? -35.427 0.293 32.845 1.00 85.00 70 THR A O 1
ATOM 533 N N . GLY A 1 71 ? -34.826 1.587 31.113 1.00 86.69 71 GLY A N 1
ATOM 534 C CA . GLY A 1 71 ? -36.174 2.135 30.916 1.00 86.69 71 GLY A CA 1
ATOM 535 C C . GLY A 1 71 ? -37.222 1.056 30.620 1.00 86.69 71 GLY A C 1
ATOM 536 O O . GLY A 1 71 ? -38.350 1.153 31.082 1.00 86.69 71 GLY A O 1
ATOM 537 N N . SER A 1 72 ? -36.846 -0.021 29.925 1.00 87.94 72 SER A N 1
ATOM 538 C CA . SER A 1 72 ? -37.742 -1.157 29.678 1.00 87.94 72 SER A CA 1
ATOM 539 C C . SER A 1 72 ? -38.125 -1.898 30.963 1.00 87.94 72 SER A C 1
ATOM 541 O O . SER A 1 72 ? -39.286 -2.272 31.120 1.00 87.94 72 SER A O 1
ATOM 543 N N . LEU A 1 73 ? -37.180 -2.089 31.891 1.00 91.25 73 LEU A N 1
ATOM 544 C CA . LEU A 1 73 ? -37.447 -2.724 33.183 1.00 91.25 73 LEU A CA 1
ATOM 545 C C . LEU A 1 73 ? -38.273 -1.815 34.106 1.00 91.25 73 LEU A C 1
ATOM 547 O O . LEU A 1 73 ? -39.156 -2.297 34.813 1.00 91.25 73 LEU A O 1
ATOM 551 N N . ASP A 1 74 ? -38.016 -0.506 34.064 1.00 93.62 74 ASP A N 1
ATOM 552 C CA . ASP A 1 74 ? -38.785 0.512 34.785 1.00 93.62 74 ASP A CA 1
ATOM 553 C C . ASP A 1 74 ? -40.255 0.538 34.330 1.00 93.62 74 ASP A C 1
ATOM 555 O O . ASP A 1 74 ? -41.167 0.430 35.148 1.00 93.62 74 ASP A O 1
ATOM 559 N N . GLU A 1 75 ? -40.495 0.566 33.017 1.00 94.19 75 GLU A N 1
ATOM 560 C CA . GLU A 1 75 ? -41.844 0.521 32.442 1.00 94.19 75 GLU A CA 1
ATOM 561 C C . GLU A 1 75 ? -42.565 -0.806 32.714 1.00 94.19 75 GLU A C 1
ATOM 563 O O . GLU A 1 75 ? -43.765 -0.814 33.004 1.00 94.19 75 GLU A O 1
ATOM 568 N N . ALA A 1 76 ? -41.852 -1.936 32.680 1.00 94.06 76 ALA A N 1
ATOM 569 C CA . ALA A 1 76 ? -42.430 -3.225 33.055 1.00 94.06 76 ALA A CA 1
ATOM 570 C C . ALA A 1 76 ? -42.889 -3.231 34.524 1.00 94.06 76 ALA A C 1
ATOM 572 O O . ALA A 1 76 ? -43.986 -3.704 34.831 1.00 94.06 76 ALA A O 1
ATOM 573 N N . CYS A 1 77 ? -42.088 -2.646 35.420 1.00 94.94 77 CYS A N 1
ATOM 574 C CA . CYS A 1 77 ? -42.430 -2.505 36.831 1.00 94.94 77 CYS A CA 1
ATOM 575 C C . CYS A 1 77 ? -43.666 -1.609 37.025 1.00 94.94 77 CYS A C 1
ATOM 577 O O . CYS A 1 77 ? -44.630 -2.028 37.667 1.00 94.94 77 CYS A O 1
ATOM 579 N N . LYS A 1 78 ? -43.708 -0.432 36.382 1.00 95.31 78 LYS A N 1
ATOM 580 C CA . LYS A 1 78 ? -44.866 0.481 36.428 1.00 95.31 78 LYS A CA 1
ATOM 581 C C . LYS A 1 78 ? -46.157 -0.190 35.966 1.00 95.31 78 LYS A C 1
ATOM 583 O O . LYS A 1 78 ? -47.175 -0.109 36.648 1.00 95.31 78 LYS A O 1
ATOM 588 N N . ARG A 1 79 ? -46.112 -0.907 34.839 1.00 95.38 79 ARG A N 1
ATOM 589 C CA . ARG A 1 79 ? -47.273 -1.621 34.282 1.00 95.38 79 ARG A CA 1
ATOM 590 C C . ARG A 1 79 ? -47.758 -2.762 35.181 1.00 95.38 79 ARG A C 1
ATOM 592 O O . ARG A 1 79 ? -48.961 -3.005 35.243 1.00 95.38 79 ARG A O 1
ATOM 599 N N . ALA A 1 80 ? -46.855 -3.451 35.883 1.00 95.94 80 ALA A N 1
ATOM 600 C CA . ALA A 1 80 ? -47.223 -4.467 36.872 1.00 95.94 80 ALA A CA 1
ATOM 601 C C . ALA A 1 80 ? -47.866 -3.854 38.133 1.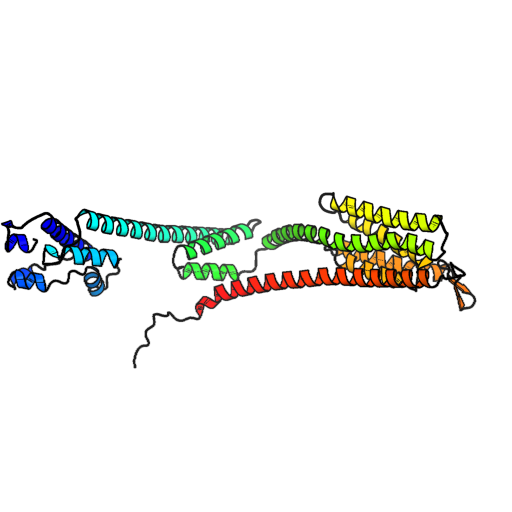00 95.94 80 ALA A C 1
ATOM 603 O O . ALA A 1 80 ? -48.712 -4.484 38.765 1.00 95.94 80 ALA A O 1
ATOM 604 N N . LEU A 1 81 ? -47.495 -2.614 38.470 1.00 95.88 81 LEU A N 1
ATOM 605 C CA . LEU A 1 81 ? -47.898 -1.887 39.677 1.00 95.88 81 LEU A CA 1
ATOM 606 C C . LEU A 1 81 ? -49.121 -0.967 39.504 1.00 95.88 81 LEU A C 1
ATOM 608 O O . LEU A 1 81 ? -49.441 -0.205 40.419 1.00 95.88 81 LEU A O 1
ATOM 612 N N . MET A 1 82 ? -49.828 -1.034 38.371 1.00 95.31 82 MET A N 1
ATOM 613 C CA . MET A 1 82 ? -51.068 -0.271 38.167 1.00 95.31 82 MET A CA 1
ATOM 614 C C . MET A 1 82 ? -52.103 -0.619 39.243 1.00 95.31 82 MET A C 1
ATOM 616 O O . MET A 1 82 ? -52.253 -1.781 39.615 1.00 95.31 82 MET A O 1
ATOM 620 N N . LEU A 1 83 ? -52.822 0.371 39.776 1.00 92.38 83 LEU A N 1
ATOM 621 C CA . LEU A 1 83 ? -53.772 0.124 40.867 1.00 92.38 83 LEU A CA 1
ATOM 622 C C . LEU A 1 83 ? -55.011 -0.637 40.389 1.00 92.38 83 LEU A C 1
ATOM 624 O O . LEU A 1 83 ? -55.416 -1.585 41.061 1.00 92.38 83 LEU A O 1
ATOM 628 N N . ASP A 1 84 ? -55.562 -0.275 39.228 1.00 92.06 84 ASP A N 1
ATOM 629 C CA . ASP A 1 84 ? -56.655 -1.014 38.595 1.00 92.06 84 ASP A CA 1
ATOM 630 C C . ASP A 1 84 ? -56.126 -2.336 38.006 1.00 92.06 84 ASP A C 1
ATOM 632 O O . ASP A 1 84 ? -55.247 -2.310 37.133 1.00 92.06 84 ASP A O 1
ATOM 636 N N . PRO A 1 85 ? -56.644 -3.505 38.439 1.00 91.62 85 PRO A N 1
ATOM 637 C CA . PRO A 1 85 ? -56.287 -4.780 37.841 1.00 91.62 85 PRO A CA 1
ATOM 638 C C . PRO A 1 85 ? -56.472 -4.799 36.322 1.00 91.62 85 PRO A C 1
ATOM 640 O O . PRO A 1 85 ? -55.645 -5.406 35.651 1.00 91.62 85 PRO A O 1
ATOM 643 N N . ALA A 1 86 ? -57.488 -4.140 35.752 1.00 90.69 86 ALA A N 1
ATOM 644 C CA . ALA A 1 86 ? -57.735 -4.130 34.307 1.00 90.69 86 ALA A CA 1
ATOM 645 C C . ALA A 1 86 ? -56.588 -3.470 33.518 1.00 90.69 86 ALA A C 1
ATOM 647 O O . ALA A 1 86 ? -56.214 -3.958 32.447 1.00 90.69 86 ALA A O 1
ATOM 648 N N . GLU A 1 87 ? -55.963 -2.440 34.093 1.00 92.50 87 GLU A N 1
ATOM 649 C CA . GLU A 1 87 ? -54.842 -1.696 33.507 1.00 92.50 87 GLU A CA 1
ATOM 650 C C . GLU A 1 87 ? -53.490 -2.426 33.640 1.00 92.50 87 GLU A C 1
ATOM 652 O O . GLU A 1 87 ? -52.535 -2.101 32.925 1.00 92.50 87 GLU A O 1
ATOM 657 N N . ARG A 1 88 ? -53.401 -3.473 34.480 1.00 93.00 88 ARG A N 1
ATOM 658 C CA . ARG A 1 88 ? -52.228 -4.370 34.574 1.00 93.00 88 ARG A CA 1
ATOM 659 C C . ARG A 1 88 ? -52.150 -5.285 33.357 1.00 93.00 88 ARG A C 1
ATOM 661 O O . ARG A 1 88 ? -52.505 -6.459 33.393 1.00 93.00 88 ARG A O 1
ATOM 668 N N . THR A 1 89 ? -51.709 -4.717 32.244 1.00 85.19 89 THR A N 1
ATOM 669 C CA . THR A 1 89 ? -51.673 -5.378 30.931 1.00 85.19 89 THR A CA 1
ATOM 670 C C . THR A 1 89 ? -50.597 -6.459 30.789 1.00 85.19 89 THR A C 1
ATOM 672 O O . THR A 1 89 ? -50.591 -7.150 29.776 1.00 85.19 89 THR A O 1
ATOM 675 N N . LEU A 1 90 ? -49.687 -6.606 31.757 1.00 90.75 90 LEU A N 1
ATOM 676 C CA . LEU A 1 90 ? -48.625 -7.616 31.732 1.00 90.75 90 LEU A CA 1
ATOM 677 C C . LEU A 1 90 ? -49.083 -8.929 32.366 1.00 90.75 90 LEU A C 1
ATOM 679 O O . LEU A 1 90 ? -49.682 -8.938 33.442 1.00 90.75 90 LEU A O 1
ATOM 683 N N . SER A 1 91 ? -48.725 -10.047 31.740 1.00 93.56 91 SER A N 1
ATOM 684 C CA . SER A 1 91 ? -48.724 -11.349 32.400 1.00 93.56 91 SER A CA 1
ATOM 685 C C . SER A 1 91 ? -47.447 -11.547 33.226 1.00 93.56 91 SER A C 1
ATOM 687 O O . SER A 1 91 ? -46.435 -10.871 33.030 1.00 93.56 91 SER A O 1
ATOM 689 N N . ALA A 1 92 ? -47.456 -12.535 34.126 1.00 93.25 92 ALA A N 1
ATOM 690 C CA . ALA A 1 92 ? -46.247 -12.940 34.846 1.00 93.25 92 ALA A CA 1
ATOM 691 C C . ALA A 1 92 ? -45.131 -13.412 33.890 1.00 93.25 92 ALA A C 1
ATOM 693 O O . ALA A 1 92 ? -43.950 -13.231 34.187 1.00 93.25 92 ALA A O 1
ATOM 694 N N . ARG A 1 93 ? -45.498 -13.980 32.729 1.00 93.94 93 ARG A N 1
ATOM 695 C CA . ARG A 1 93 ? -44.539 -14.392 31.698 1.00 93.94 93 ARG A CA 1
ATOM 696 C C . ARG A 1 93 ? -43.891 -13.186 31.020 1.00 93.94 93 ARG A C 1
ATOM 698 O O . ARG A 1 93 ? -42.674 -13.179 30.885 1.00 93.94 93 ARG A O 1
ATOM 705 N N . ASP A 1 94 ? -44.668 -12.154 30.698 1.00 93.62 94 ASP A N 1
ATOM 706 C CA . ASP A 1 94 ? -44.130 -10.924 30.102 1.00 93.62 94 ASP A CA 1
ATOM 707 C C . ASP A 1 94 ? -43.149 -10.228 31.058 1.00 93.62 94 ASP A C 1
ATOM 709 O O . ASP A 1 94 ? -42.071 -9.800 30.650 1.00 93.62 94 ASP A O 1
ATOM 713 N N . LEU A 1 95 ? -43.488 -10.167 32.355 1.00 92.88 95 LEU A N 1
ATOM 714 C CA . LEU A 1 95 ? -42.595 -9.611 33.376 1.00 92.88 95 LEU A CA 1
ATOM 715 C C . LEU A 1 95 ? -41.300 -10.433 33.502 1.00 92.88 95 LEU A C 1
ATOM 717 O O . LEU A 1 95 ? -40.216 -9.859 33.607 1.00 92.88 95 LEU A O 1
ATOM 721 N N . HIS A 1 96 ? -41.397 -11.765 33.448 1.00 94.19 96 HIS A N 1
ATOM 722 C CA . HIS A 1 96 ? -40.236 -12.656 33.415 1.00 94.19 96 HIS A CA 1
ATOM 723 C C . HIS A 1 96 ? -39.346 -12.394 32.193 1.00 94.19 96 HIS A C 1
ATOM 725 O O . HIS A 1 96 ? -38.140 -12.222 32.360 1.00 94.19 96 HIS A O 1
ATOM 731 N N . ASP A 1 97 ? -39.919 -12.316 30.992 1.00 92.12 97 ASP A N 1
ATOM 732 C CA . ASP A 1 97 ? -39.160 -12.096 29.758 1.00 92.12 97 ASP A CA 1
ATOM 733 C C . ASP A 1 97 ? -38.441 -10.727 29.779 1.00 92.12 97 ASP A C 1
ATOM 735 O O . ASP A 1 97 ? -37.283 -10.631 29.367 1.00 92.12 97 ASP A O 1
ATOM 739 N N . CYS A 1 98 ? -39.056 -9.683 30.356 1.00 90.69 98 CYS A N 1
ATOM 740 C CA . CYS A 1 98 ? -38.398 -8.389 30.584 1.00 90.69 98 CYS A CA 1
ATOM 741 C C . CYS A 1 98 ? -37.194 -8.484 31.536 1.00 90.69 98 CYS A C 1
ATOM 743 O O . CYS A 1 98 ? -36.151 -7.880 31.273 1.00 90.69 98 CYS A O 1
ATOM 745 N N . VAL A 1 99 ? -37.320 -9.232 32.637 1.00 91.12 99 VAL A N 1
ATOM 746 C CA . VAL A 1 99 ? -36.223 -9.433 33.598 1.00 91.12 99 VAL A CA 1
ATOM 747 C C . VAL A 1 99 ? -35.087 -10.235 32.964 1.00 91.12 99 VAL A C 1
ATOM 749 O O . VAL A 1 99 ? -33.927 -9.862 33.120 1.00 91.12 99 VAL A O 1
ATOM 752 N N . VAL A 1 100 ? -35.398 -11.296 32.215 1.00 90.69 100 VAL A N 1
ATOM 753 C CA . VAL A 1 100 ? -34.391 -12.097 31.500 1.00 90.69 100 VAL A CA 1
ATOM 754 C C . VAL A 1 100 ? -33.633 -11.233 30.491 1.00 90.69 100 VAL A C 1
ATOM 756 O O . VAL A 1 100 ? -32.408 -11.182 30.547 1.00 90.69 100 VAL A O 1
ATOM 759 N N . ALA A 1 101 ? -34.337 -10.462 29.657 1.00 86.69 101 ALA A N 1
ATOM 760 C CA . ALA A 1 101 ? -33.706 -9.562 28.691 1.00 86.69 101 ALA A CA 1
ATOM 761 C C . ALA A 1 101 ? -32.787 -8.522 29.361 1.00 86.69 101 ALA A C 1
ATOM 763 O O . ALA A 1 101 ? -31.716 -8.194 28.845 1.00 86.69 101 ALA A O 1
ATOM 764 N N . TYR A 1 102 ? -33.182 -8.018 30.534 1.00 86.94 102 TYR A N 1
ATOM 765 C CA . TYR A 1 102 ? -32.348 -7.124 31.330 1.00 86.94 102 TYR A CA 1
ATOM 766 C C . TYR A 1 102 ? -31.076 -7.815 31.851 1.00 86.94 102 TYR A C 1
ATOM 768 O O . TYR A 1 102 ? -29.979 -7.260 31.738 1.00 86.94 102 TYR A O 1
ATOM 776 N N . LEU A 1 103 ? -31.206 -9.027 32.398 1.00 87.25 103 LEU A N 1
ATOM 777 C CA . LEU A 1 103 ? -30.077 -9.802 32.914 1.00 87.25 103 LEU A CA 1
ATOM 778 C C . LEU A 1 103 ? -29.088 -10.182 31.806 1.00 87.25 103 LEU A C 1
ATOM 780 O O . LEU A 1 103 ? -27.879 -10.053 32.016 1.00 87.25 103 LEU A O 1
ATOM 784 N N . ASP A 1 104 ? -29.584 -10.565 30.630 1.00 86.50 104 ASP A N 1
ATOM 785 C CA . ASP A 1 104 ? -28.767 -10.868 29.452 1.00 86.50 104 ASP A CA 1
ATOM 786 C C . ASP A 1 104 ? -28.002 -9.627 28.976 1.00 86.50 104 ASP A C 1
ATOM 788 O O . ASP A 1 104 ? -26.790 -9.679 28.750 1.00 86.50 104 ASP A O 1
ATOM 792 N N . GLY A 1 105 ? -28.669 -8.469 28.918 1.00 83.94 105 GLY A N 1
ATOM 793 C CA . GLY A 1 105 ? -28.020 -7.193 28.612 1.00 83.94 105 GLY A CA 1
ATOM 794 C C . GLY A 1 105 ? -26.909 -6.845 29.610 1.00 83.94 105 GLY A C 1
ATOM 795 O O . GLY A 1 105 ? -25.799 -6.484 29.211 1.00 83.94 105 GLY A O 1
ATOM 796 N N . ALA A 1 106 ? -27.165 -7.011 30.911 1.00 80.06 106 ALA A N 1
ATOM 797 C CA . ALA A 1 106 ? -26.171 -6.780 31.959 1.00 80.06 106 ALA A CA 1
ATOM 798 C C . ALA A 1 106 ? -25.005 -7.785 31.907 1.00 80.06 106 ALA A C 1
ATOM 800 O O . ALA A 1 106 ? -23.871 -7.444 32.249 1.00 80.06 106 ALA A O 1
ATOM 801 N N . ALA A 1 107 ? -25.253 -9.031 31.499 1.00 79.94 107 ALA A N 1
ATOM 802 C CA . ALA A 1 107 ? -24.206 -10.026 31.277 1.00 79.94 107 ALA A CA 1
ATOM 803 C C . ALA A 1 107 ? -23.306 -9.642 30.092 1.00 79.94 107 ALA A C 1
ATOM 805 O O . ALA A 1 107 ? -22.084 -9.671 30.227 1.00 79.94 107 ALA A O 1
ATOM 806 N N . ILE A 1 108 ? -23.888 -9.192 28.975 1.00 80.75 108 ILE A N 1
ATOM 807 C CA . ILE A 1 108 ? -23.136 -8.733 27.795 1.00 80.75 108 ILE A CA 1
ATOM 808 C C . ILE A 1 108 ? -22.263 -7.519 28.133 1.00 80.75 108 ILE A C 1
ATOM 810 O O . ILE A 1 108 ? -21.102 -7.473 27.733 1.00 80.75 108 ILE A O 1
ATOM 814 N N . GLN A 1 109 ? -22.788 -6.540 28.878 1.00 83.00 109 GLN A N 1
ATOM 815 C CA . GLN A 1 109 ? -22.009 -5.357 29.266 1.00 83.00 109 GLN A CA 1
ATOM 816 C C . GLN A 1 109 ? -20.823 -5.713 30.168 1.00 83.00 109 GLN A C 1
ATOM 818 O O . GLN A 1 109 ? -19.714 -5.239 29.930 1.00 83.00 109 GLN A O 1
ATOM 823 N N . ARG A 1 110 ? -21.033 -6.595 31.155 1.00 84.50 110 ARG A N 1
ATOM 824 C CA . ARG A 1 110 ? -19.948 -7.109 32.004 1.00 84.50 110 ARG A CA 1
ATOM 825 C C . ARG A 1 110 ? -18.893 -7.836 31.179 1.00 84.50 110 ARG A C 1
ATOM 827 O O . ARG A 1 110 ? -17.723 -7.495 31.274 1.00 84.50 110 ARG A O 1
ATOM 834 N N . TRP A 1 111 ? -19.311 -8.732 30.285 1.00 86.94 111 TRP A N 1
ATOM 835 C CA . TRP A 1 111 ? -18.390 -9.431 29.389 1.00 86.94 111 TRP A CA 1
ATOM 836 C C . TRP A 1 111 ? -17.565 -8.467 28.523 1.00 86.94 111 TRP A C 1
ATOM 838 O O . TRP A 1 111 ? -16.354 -8.639 28.414 1.00 86.94 111 TRP A O 1
ATOM 848 N N . 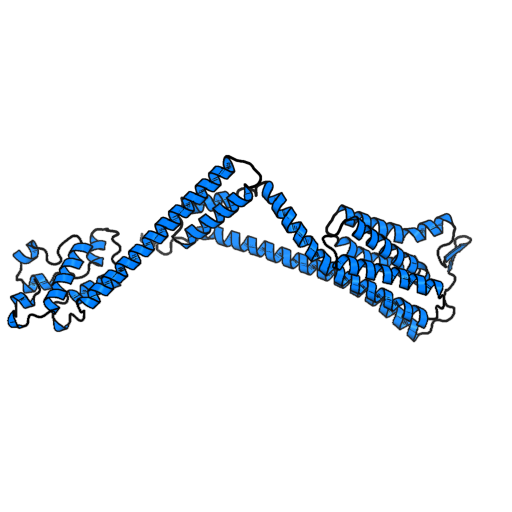ARG A 1 112 ? -18.184 -7.427 27.940 1.00 85.94 112 ARG A N 1
ATOM 849 C CA . ARG A 1 112 ? -17.471 -6.410 27.142 1.00 85.94 112 ARG A CA 1
ATOM 850 C C . ARG A 1 112 ? -16.407 -5.689 27.966 1.00 85.94 112 ARG A C 1
ATOM 852 O O . ARG A 1 112 ? -15.307 -5.473 27.465 1.00 85.94 112 ARG A O 1
ATOM 859 N N . HIS A 1 113 ? -16.736 -5.318 29.202 1.00 86.44 113 HIS A N 1
ATOM 860 C CA . HIS A 1 113 ? -15.820 -4.630 30.108 1.00 86.44 113 HIS A CA 1
ATOM 861 C C . HIS A 1 113 ? -14.666 -5.535 30.566 1.00 86.44 113 HIS A C 1
ATOM 863 O O . HIS A 1 113 ? -13.503 -5.129 30.513 1.00 86.44 113 HIS A O 1
ATOM 869 N N . ASP A 1 114 ? -14.969 -6.780 30.937 1.00 88.25 114 ASP A N 1
ATOM 870 C CA . ASP A 1 114 ? -13.975 -7.774 31.351 1.00 88.25 114 ASP A CA 1
ATOM 871 C C . ASP A 1 114 ? -13.021 -8.112 30.194 1.00 88.25 114 ASP A C 1
ATOM 873 O O . ASP A 1 114 ? -11.800 -8.149 30.364 1.00 88.25 114 ASP A O 1
ATOM 877 N N . GLU A 1 115 ? -13.562 -8.299 28.987 1.00 90.75 115 GLU A N 1
ATOM 878 C CA . GLU A 1 115 ? -12.776 -8.593 27.790 1.00 90.75 115 GLU A CA 1
ATOM 879 C C . GLU A 1 115 ? -11.904 -7.403 27.371 1.00 90.75 115 GLU A C 1
ATOM 881 O O . GLU A 1 115 ? -10.728 -7.590 27.050 1.00 90.75 115 GLU A O 1
ATOM 886 N N . ALA A 1 116 ? -12.436 -6.176 27.420 1.00 88.75 116 ALA A N 1
ATOM 887 C CA . ALA A 1 116 ? -11.656 -4.965 27.173 1.00 88.75 116 ALA A CA 1
ATOM 888 C C . ALA A 1 116 ? -10.495 -4.834 28.173 1.00 88.75 116 ALA A C 1
ATOM 890 O O . ALA A 1 116 ? -9.352 -4.626 27.762 1.00 88.75 116 ALA A O 1
ATOM 891 N N . SER A 1 117 ? -10.757 -5.058 29.464 1.00 88.94 117 SER A N 1
ATOM 892 C CA . SER A 1 117 ? -9.736 -5.025 30.519 1.00 88.94 117 SER A CA 1
ATOM 893 C C . SER A 1 117 ? -8.641 -6.067 30.286 1.00 88.94 117 SER A C 1
ATOM 895 O O . SER A 1 117 ? -7.449 -5.760 30.373 1.00 88.94 117 SER A O 1
ATOM 897 N N . ARG A 1 118 ? -9.026 -7.293 29.911 1.00 90.94 118 ARG A N 1
ATOM 898 C CA . ARG A 1 118 ? -8.092 -8.375 29.574 1.00 90.94 118 ARG A CA 1
ATOM 899 C C . ARG A 1 118 ? -7.197 -8.017 28.385 1.00 90.94 118 ARG A C 1
ATOM 901 O O . ARG A 1 118 ? -5.995 -8.284 28.412 1.00 90.94 118 ARG A O 1
ATOM 908 N N . LEU A 1 119 ? -7.764 -7.412 27.340 1.00 92.12 119 LEU A N 1
ATOM 909 C CA . LEU A 1 119 ? -7.017 -6.971 26.160 1.00 92.12 119 LEU A CA 1
ATOM 910 C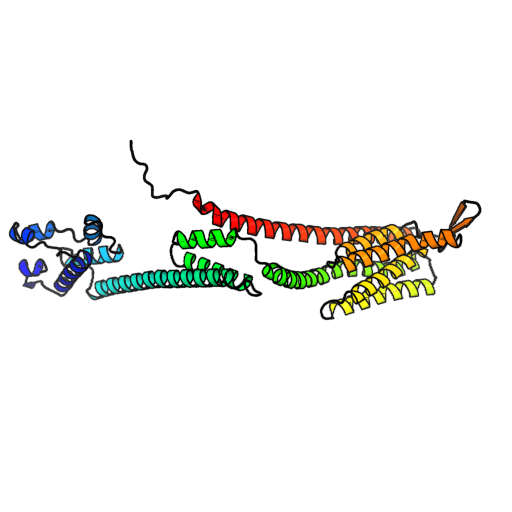 C . LEU A 1 119 ? -6.038 -5.836 26.492 1.00 92.12 119 LEU A C 1
ATOM 912 O O . LEU A 1 119 ? -4.886 -5.902 26.059 1.00 92.12 119 LEU A O 1
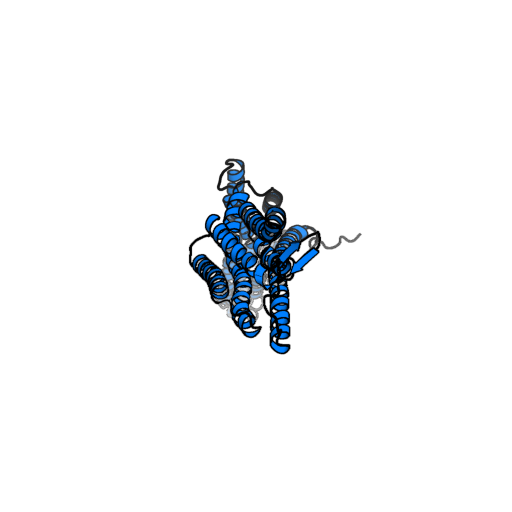ATOM 916 N N . SER A 1 120 ? -6.449 -4.853 27.300 1.00 90.19 120 SER A N 1
ATOM 917 C CA . SER A 1 120 ? -5.569 -3.772 27.767 1.00 90.19 120 SER A CA 1
ATOM 918 C C . SER A 1 120 ? -4.412 -4.296 28.624 1.00 90.19 120 SER A C 1
ATOM 920 O O . SER A 1 120 ? -3.266 -3.899 28.416 1.00 90.19 120 SER A O 1
ATOM 922 N N . GLN A 1 121 ? -4.665 -5.250 29.527 1.00 90.75 121 GLN A N 1
ATOM 923 C CA . GLN A 1 121 ? -3.612 -5.898 30.323 1.00 90.75 121 GLN A CA 1
ATOM 924 C C . GLN A 1 121 ? -2.625 -6.677 29.448 1.00 90.75 121 GLN A C 1
ATOM 926 O O . GLN A 1 121 ? -1.412 -6.571 29.629 1.00 90.75 121 GLN A O 1
ATOM 931 N N . ARG A 1 122 ? -3.127 -7.425 28.457 1.00 91.94 122 ARG A N 1
ATOM 932 C CA . ARG A 1 122 ? -2.276 -8.137 27.495 1.00 91.94 122 ARG A CA 1
ATOM 933 C C . ARG A 1 122 ? -1.409 -7.174 26.686 1.00 91.94 122 ARG A C 1
ATOM 935 O O . ARG A 1 122 ? -0.238 -7.463 26.459 1.00 91.94 122 ARG A O 1
ATOM 942 N N . ALA A 1 123 ? -1.963 -6.041 26.260 1.00 91.06 123 ALA A N 1
ATOM 943 C CA . ALA A 1 123 ? -1.197 -5.015 25.568 1.00 91.06 123 ALA A CA 1
ATOM 944 C C . ALA A 1 123 ? -0.095 -4.431 26.463 1.00 91.06 123 ALA A C 1
ATOM 946 O O . ALA A 1 123 ? 1.044 -4.336 26.020 1.00 91.06 123 ALA A O 1
ATOM 947 N N . ALA A 1 124 ? -0.401 -4.112 27.724 1.00 89.44 124 ALA A N 1
ATOM 948 C CA . ALA A 1 124 ? 0.588 -3.615 28.680 1.00 89.44 124 ALA A CA 1
ATOM 949 C C . ALA A 1 124 ? 1.735 -4.616 28.906 1.00 89.44 124 ALA A C 1
ATOM 951 O O . ALA A 1 124 ? 2.898 -4.217 28.915 1.00 89.44 124 ALA A O 1
ATOM 952 N N . ALA A 1 125 ? 1.425 -5.914 29.011 1.00 90.81 125 ALA A N 1
ATOM 953 C CA . ALA A 1 125 ? 2.434 -6.968 29.109 1.00 90.81 125 ALA A CA 1
ATOM 954 C C . ALA A 1 125 ? 3.344 -7.007 27.870 1.00 90.81 125 ALA A C 1
ATOM 956 O O . ALA A 1 125 ? 4.564 -6.990 28.009 1.00 90.81 125 ALA A O 1
ATOM 957 N N . LEU A 1 126 ? 2.766 -6.954 26.663 1.00 90.75 126 LEU A N 1
ATOM 958 C CA . LEU A 1 126 ? 3.531 -6.911 25.411 1.00 90.75 126 LEU A CA 1
ATOM 959 C C . LEU A 1 126 ? 4.454 -5.686 25.342 1.00 90.75 126 LEU A C 1
ATOM 961 O O . LEU A 1 126 ? 5.613 -5.819 24.958 1.00 90.75 126 LEU A O 1
ATOM 965 N N . VAL A 1 127 ? 3.975 -4.503 25.745 1.00 87.62 127 VAL A N 1
ATOM 966 C CA . VAL A 1 127 ? 4.801 -3.283 25.801 1.00 87.62 127 VAL A CA 1
ATOM 967 C C . VAL A 1 127 ? 5.955 -3.456 26.787 1.00 87.62 127 VAL A C 1
ATOM 969 O O . VAL A 1 127 ? 7.103 -3.158 26.458 1.00 87.62 127 VAL A O 1
ATOM 972 N N . HIS A 1 128 ? 5.686 -3.999 27.971 1.00 87.44 128 HIS A N 1
ATOM 973 C CA . HIS A 1 128 ? 6.721 -4.233 28.971 1.00 87.44 128 HIS A CA 1
ATOM 974 C C . HIS A 1 128 ? 7.774 -5.249 28.487 1.00 87.44 128 HIS A C 1
ATOM 976 O O . HIS A 1 128 ? 8.971 -5.071 28.716 1.00 87.44 128 HIS A O 1
ATOM 982 N N . GLU A 1 129 ? 7.355 -6.289 27.762 1.00 86.44 129 GLU A N 1
ATOM 983 C CA . GLU A 1 129 ? 8.256 -7.252 27.122 1.00 86.44 129 GLU A CA 1
ATOM 984 C C . GLU A 1 129 ? 9.118 -6.602 26.033 1.00 86.44 129 GLU A C 1
ATOM 986 O O . GLU A 1 129 ? 10.309 -6.912 25.943 1.00 86.44 129 GLU A O 1
ATOM 991 N N . THR A 1 130 ? 8.561 -5.671 25.243 1.00 82.06 130 THR A N 1
ATOM 992 C CA . THR A 1 130 ? 9.344 -4.926 24.239 1.00 82.06 130 THR A CA 1
ATOM 993 C C . THR A 1 130 ? 10.423 -4.044 24.859 1.00 82.06 130 THR A C 1
ATOM 995 O O . THR A 1 130 ? 11.509 -3.932 24.295 1.00 82.06 130 THR A O 1
ATOM 998 N N . GLN A 1 131 ? 10.161 -3.457 26.031 1.00 78.12 131 GLN A N 1
ATOM 999 C CA . GLN A 1 131 ? 11.148 -2.653 26.757 1.00 78.12 131 GLN A CA 1
ATOM 1000 C C . GLN A 1 131 ? 12.240 -3.522 27.396 1.00 78.12 131 GLN A C 1
ATOM 1002 O O . GLN A 1 131 ? 13.399 -3.115 27.448 1.00 78.12 131 GLN A O 1
ATOM 1007 N N . ALA A 1 132 ? 11.886 -4.723 27.862 1.00 78.56 132 ALA A N 1
ATOM 1008 C CA . ALA A 1 132 ? 12.823 -5.646 28.500 1.00 78.56 132 ALA A CA 1
ATOM 1009 C C . ALA A 1 132 ? 13.711 -6.402 27.496 1.00 78.56 132 ALA A C 1
ATOM 1011 O O . ALA A 1 132 ? 14.872 -6.685 27.791 1.00 78.56 132 ALA A O 1
ATOM 1012 N N . THR A 1 133 ? 13.180 -6.732 26.314 1.00 69.75 133 THR A N 1
ATOM 1013 C CA . THR A 1 133 ? 13.858 -7.573 25.318 1.00 69.75 133 THR A CA 1
ATOM 1014 C C . THR A 1 133 ? 13.959 -6.832 23.989 1.00 69.75 133 THR A C 1
ATOM 1016 O O . THR A 1 133 ? 13.118 -6.991 23.106 1.00 69.75 133 THR A O 1
ATOM 1019 N N . ALA A 1 134 ? 15.006 -6.021 23.822 1.00 65.25 134 ALA A N 1
ATOM 1020 C CA . ALA A 1 134 ? 15.310 -5.414 22.529 1.00 65.25 134 ALA A CA 1
ATOM 1021 C C . ALA A 1 134 ? 15.761 -6.512 21.544 1.00 65.25 134 ALA A C 1
ATOM 1023 O O . ALA A 1 134 ? 16.856 -7.060 21.676 1.00 65.25 134 ALA A O 1
ATOM 1024 N N . GLY A 1 135 ? 14.910 -6.869 20.575 1.00 68.75 135 GLY A N 1
ATOM 1025 C CA . GLY A 1 135 ? 15.159 -8.003 19.678 1.00 68.75 135 GLY A CA 1
ATOM 1026 C C . GLY A 1 135 ? 14.334 -8.000 18.387 1.00 68.75 135 GLY A C 1
ATOM 1027 O O . GLY A 1 135 ? 13.657 -7.023 18.072 1.00 68.75 135 GLY A O 1
ATOM 1028 N N . ALA A 1 136 ? 14.408 -9.103 17.636 1.00 65.06 136 ALA A N 1
ATOM 1029 C CA . ALA A 1 136 ? 13.864 -9.242 16.279 1.00 65.06 136 ALA A CA 1
ATOM 1030 C C . ALA A 1 136 ? 12.322 -9.232 16.167 1.00 65.06 136 ALA A C 1
ATOM 1032 O O . ALA A 1 136 ? 11.819 -9.083 15.057 1.00 65.06 136 ALA A O 1
ATOM 1033 N N . ASP A 1 137 ? 11.593 -9.338 17.287 1.00 79.12 137 ASP A N 1
ATOM 1034 C CA . ASP A 1 137 ? 10.115 -9.358 17.304 1.00 79.12 137 ASP A CA 1
ATOM 1035 C C . ASP A 1 137 ? 9.506 -8.158 18.054 1.00 79.12 137 ASP A C 1
ATOM 1037 O O . ASP A 1 137 ? 8.341 -8.173 18.460 1.00 79.12 137 ASP A O 1
ATOM 1041 N N . THR A 1 138 ? 10.287 -7.098 18.265 1.00 84.06 138 THR A N 1
ATOM 1042 C CA . THR A 1 138 ? 9.832 -5.872 18.940 1.00 84.06 138 THR A CA 1
ATOM 1043 C C . THR A 1 138 ? 8.675 -5.227 18.170 1.00 84.06 138 THR A C 1
ATOM 1045 O O . THR A 1 138 ? 7.667 -4.832 18.760 1.00 84.06 138 THR A O 1
ATOM 1048 N N . PHE A 1 139 ? 8.782 -5.167 16.842 1.00 83.81 139 PHE A N 1
ATOM 1049 C CA . PHE A 1 139 ? 7.741 -4.656 15.958 1.00 83.81 139 PHE A CA 1
ATOM 1050 C C . PHE A 1 139 ? 6.465 -5.497 16.021 1.00 83.81 139 PHE A C 1
ATOM 1052 O O . PHE A 1 139 ? 5.374 -4.942 16.141 1.00 83.81 139 PHE A O 1
ATOM 1059 N N . GLU A 1 140 ? 6.588 -6.826 15.967 1.00 84.81 140 GLU A N 1
ATOM 1060 C CA . GLU A 1 140 ? 5.429 -7.721 15.987 1.00 84.81 140 GLU A CA 1
ATOM 1061 C C . GLU A 1 140 ? 4.676 -7.609 17.317 1.00 84.81 140 GLU A C 1
ATOM 1063 O O . GLU A 1 140 ? 3.457 -7.429 17.326 1.00 84.81 140 GLU A O 1
ATOM 1068 N N . ARG A 1 141 ? 5.397 -7.606 18.445 1.00 87.31 141 ARG A N 1
ATOM 1069 C CA . ARG A 1 141 ? 4.804 -7.404 19.776 1.00 87.31 141 ARG A CA 1
ATOM 1070 C C . ARG A 1 141 ? 4.128 -6.038 19.897 1.00 87.31 141 ARG A C 1
ATOM 1072 O O . ARG A 1 141 ? 3.004 -5.963 20.393 1.00 87.31 141 ARG A O 1
ATOM 1079 N N . ARG A 1 142 ? 4.744 -4.969 19.377 1.00 86.88 142 ARG A N 1
ATOM 1080 C CA . ARG A 1 142 ? 4.132 -3.628 19.329 1.00 86.88 142 ARG A CA 1
ATOM 1081 C C . ARG A 1 142 ? 2.868 -3.599 18.465 1.00 86.88 142 ARG A C 1
ATOM 1083 O O . ARG A 1 142 ? 1.870 -3.003 18.867 1.00 86.88 142 ARG A O 1
ATOM 1090 N N . GLN A 1 143 ? 2.860 -4.280 17.319 1.00 87.06 143 GLN A N 1
ATOM 1091 C CA . GLN A 1 143 ? 1.674 -4.409 16.466 1.00 87.06 143 GLN A CA 1
ATOM 1092 C C . GLN A 1 143 ? 0.551 -5.192 17.166 1.00 87.06 143 GLN A C 1
ATOM 1094 O O . GLN A 1 143 ? -0.617 -4.795 17.102 1.00 87.06 143 GLN A O 1
ATOM 1099 N N . GLN A 1 144 ? 0.886 -6.286 17.852 1.00 88.88 144 GLN A N 1
ATOM 1100 C CA . GLN A 1 144 ? -0.065 -7.064 18.645 1.00 88.88 144 GLN A CA 1
ATOM 1101 C C . GLN A 1 144 ? -0.643 -6.229 19.798 1.00 88.88 144 GLN A C 1
ATOM 1103 O O . GLN A 1 144 ? -1.853 -6.276 20.024 1.00 88.88 144 GLN A O 1
ATOM 1108 N N . ALA A 1 145 ? 0.180 -5.411 20.464 1.00 90.44 145 ALA A N 1
ATOM 1109 C CA . ALA A 1 145 ? -0.261 -4.492 21.511 1.00 90.44 145 ALA A CA 1
ATOM 1110 C C . ALA A 1 145 ? -1.246 -3.445 20.967 1.00 90.44 145 ALA A C 1
ATOM 1112 O O . ALA A 1 145 ? -2.346 -3.317 21.498 1.00 90.44 145 ALA A O 1
ATOM 1113 N N . LEU A 1 146 ? -0.917 -2.767 19.860 1.00 89.44 146 LEU A N 1
ATOM 1114 C CA . LEU A 1 146 ? -1.824 -1.806 19.214 1.00 89.44 146 LEU A CA 1
ATOM 1115 C C . LEU A 1 146 ? -3.136 -2.460 18.756 1.00 89.44 146 LEU A C 1
ATOM 1117 O O . LEU A 1 146 ? -4.206 -1.878 18.916 1.00 89.44 146 LEU A O 1
ATOM 1121 N N . THR A 1 147 ? -3.077 -3.690 18.239 1.00 89.19 147 THR A N 1
ATOM 1122 C CA . THR A 1 147 ? -4.275 -4.445 17.831 1.00 89.19 147 THR A CA 1
ATOM 1123 C C . THR A 1 147 ? -5.160 -4.785 19.031 1.00 89.19 147 THR A C 1
ATOM 1125 O O . THR A 1 147 ? -6.383 -4.659 18.953 1.00 89.19 147 THR A O 1
ATOM 1128 N N . ALA A 1 148 ? -4.561 -5.214 20.146 1.00 89.81 148 ALA A N 1
ATOM 1129 C CA . ALA A 1 148 ? -5.285 -5.507 21.377 1.00 89.81 148 ALA A CA 1
ATOM 1130 C C . ALA A 1 148 ? -5.928 -4.241 21.964 1.00 89.81 148 ALA A C 1
ATOM 1132 O O . ALA A 1 148 ? -7.110 -4.276 22.301 1.00 89.81 148 ALA A O 1
ATOM 1133 N N . LEU A 1 149 ? -5.198 -3.119 21.990 1.00 90.38 149 LEU A N 1
ATOM 1134 C CA . LEU A 1 149 ? -5.717 -1.822 22.435 1.00 90.38 149 LEU A CA 1
ATOM 1135 C C . LEU A 1 149 ? -6.880 -1.362 21.549 1.00 90.38 149 LEU A C 1
ATOM 1137 O O . LEU A 1 149 ? -7.949 -1.067 22.067 1.00 90.38 149 LEU A O 1
ATOM 1141 N N . GLY A 1 150 ? -6.738 -1.402 20.220 1.00 87.75 150 GLY A N 1
ATOM 1142 C CA . GLY A 1 150 ? -7.818 -1.033 19.297 1.00 87.75 150 GLY A CA 1
ATOM 1143 C C . GLY A 1 150 ? -9.087 -1.875 19.488 1.00 87.75 150 GLY A C 1
ATOM 1144 O O . GLY A 1 150 ? -10.198 -1.344 19.477 1.00 87.75 150 GLY A O 1
ATOM 1145 N N . ARG A 1 151 ? -8.943 -3.183 19.743 1.00 86.38 151 ARG A N 1
ATOM 1146 C CA . ARG A 1 151 ? -10.081 -4.054 20.082 1.00 86.38 151 ARG A CA 1
ATOM 1147 C C . ARG A 1 151 ? -10.699 -3.698 21.432 1.00 86.38 151 ARG A C 1
ATOM 1149 O O . ARG A 1 151 ? -11.923 -3.633 21.513 1.00 86.38 151 ARG A O 1
ATOM 1156 N N . ALA A 1 152 ? -9.891 -3.426 22.455 1.00 88.88 152 ALA A N 1
ATOM 1157 C CA . ALA A 1 152 ? -10.384 -3.003 23.766 1.00 88.88 152 ALA A CA 1
ATOM 1158 C C . ALA A 1 152 ? -11.227 -1.721 23.655 1.00 88.88 152 ALA A C 1
ATOM 1160 O O . ALA A 1 152 ? -12.360 -1.691 24.132 1.00 88.88 152 ALA A O 1
ATOM 1161 N N . MET A 1 153 ? -10.727 -0.723 22.914 1.00 85.62 153 MET A N 1
ATOM 1162 C CA . MET A 1 153 ? -11.421 0.545 22.647 1.00 85.62 153 MET A CA 1
ATOM 1163 C C . MET A 1 153 ? -12.736 0.366 21.868 1.00 85.62 153 MET A C 1
ATOM 1165 O O . MET A 1 153 ? -13.648 1.175 22.003 1.00 85.62 153 MET A O 1
ATOM 1169 N N . SER A 1 154 ? -12.852 -0.685 21.047 1.00 86.44 154 SER A N 1
ATOM 1170 C CA . SER A 1 154 ? -14.102 -1.003 20.337 1.00 86.44 154 SER A CA 1
ATOM 1171 C C . SER A 1 154 ? -15.152 -1.680 21.228 1.00 86.44 154 SER A C 1
ATOM 1173 O O . SER A 1 154 ? -16.353 -1.561 20.983 1.00 86.44 154 SER A O 1
ATOM 1175 N N . LEU A 1 155 ? -14.712 -2.400 22.266 1.00 82.62 155 LEU A N 1
ATOM 1176 C CA . LEU A 1 155 ? -15.585 -3.159 23.160 1.00 82.62 155 LEU A CA 1
ATOM 1177 C C . LEU A 1 155 ? -16.156 -2.290 24.275 1.00 82.62 155 LEU A C 1
ATOM 1179 O O . LEU A 1 155 ? -17.336 -2.433 24.593 1.00 82.62 155 LEU A O 1
ATOM 1183 N N . ALA A 1 156 ? -15.370 -1.378 24.834 1.00 82.69 156 ALA A N 1
ATOM 1184 C CA . ALA A 1 156 ? -15.801 -0.461 25.881 1.00 82.69 156 ALA A CA 1
ATOM 1185 C C . ALA A 1 156 ? -15.145 0.917 25.686 1.00 82.69 156 ALA A C 1
ATOM 1187 O O . ALA A 1 156 ? -14.074 0.992 25.078 1.00 82.69 156 ALA A O 1
ATOM 1188 N N . PRO A 1 157 ? -15.757 2.005 26.196 1.00 75.50 157 PRO A N 1
ATOM 1189 C CA . PRO A 1 157 ? -15.101 3.306 26.253 1.00 75.50 157 PRO A CA 1
ATOM 1190 C C . PRO A 1 157 ? -13.715 3.153 26.876 1.00 75.50 157 PRO A C 1
ATOM 1192 O O . PRO A 1 157 ? -13.571 2.560 27.942 1.00 75.50 157 PRO A O 1
ATOM 1195 N N . ALA A 1 158 ? -12.695 3.632 26.174 1.00 67.75 158 ALA A N 1
ATOM 1196 C CA . ALA A 1 158 ? -11.318 3.417 26.579 1.00 67.75 158 ALA A CA 1
ATOM 1197 C C . ALA A 1 158 ? -10.995 4.216 27.844 1.00 67.75 158 ALA A C 1
ATOM 1199 O O . ALA A 1 158 ? -11.193 5.436 27.857 1.00 67.75 158 ALA A O 1
ATOM 1200 N N . ASP A 1 159 ? -10.438 3.553 28.856 1.00 76.25 159 ASP A N 1
ATOM 1201 C CA . ASP A 1 159 ? -9.873 4.218 30.030 1.00 76.25 159 ASP A CA 1
ATOM 1202 C C . ASP A 1 159 ? -8.751 5.180 29.617 1.00 76.25 159 ASP A C 1
ATOM 1204 O O . ASP A 1 159 ? -8.049 4.957 28.622 1.00 76.25 159 ASP A O 1
ATOM 1208 N N . GLU A 1 160 ? -8.534 6.227 30.411 1.00 80.19 160 GLU A N 1
ATOM 1209 C CA . GLU A 1 160 ? -7.487 7.227 30.158 1.00 80.19 160 GLU A CA 1
ATOM 1210 C C . GLU A 1 160 ? -6.096 6.585 30.012 1.00 80.19 160 GLU A C 1
ATOM 1212 O O . GLU A 1 160 ? -5.317 6.920 29.123 1.00 80.19 160 GLU A O 1
ATOM 1217 N N . THR A 1 161 ? -5.821 5.559 30.818 1.00 79.75 161 THR A N 1
ATOM 1218 C CA . THR A 1 161 ? -4.585 4.764 30.772 1.00 79.75 161 THR A CA 1
ATOM 1219 C C . THR A 1 161 ? -4.393 4.042 29.435 1.00 79.75 161 THR A C 1
ATOM 1221 O O . THR A 1 161 ? -3.283 4.000 28.898 1.00 79.75 161 THR A O 1
ATOM 1224 N N . THR A 1 162 ? -5.473 3.500 28.865 1.00 81.00 162 THR A N 1
ATOM 1225 C CA . THR A 1 162 ? -5.462 2.801 27.572 1.00 81.00 162 THR A CA 1
ATOM 1226 C C . THR A 1 162 ? -5.167 3.795 26.449 1.00 81.00 162 THR A C 1
ATOM 1228 O O . THR A 1 162 ? -4.293 3.537 25.618 1.00 81.00 162 THR A O 1
ATOM 1231 N N . ARG A 1 163 ? -5.823 4.965 26.460 1.00 82.12 163 ARG A N 1
ATOM 1232 C CA . ARG A 1 163 ? -5.586 6.032 25.471 1.00 82.12 163 ARG A CA 1
ATOM 1233 C C . ARG A 1 163 ? -4.157 6.563 25.536 1.00 82.12 163 ARG A C 1
ATOM 1235 O O . ARG A 1 163 ? -3.497 6.650 24.501 1.00 82.12 163 ARG A O 1
ATOM 1242 N N . GLN A 1 164 ? -3.641 6.818 26.738 1.00 83.88 164 GLN A N 1
ATOM 1243 C CA . GLN A 1 164 ? -2.262 7.269 26.920 1.00 83.88 164 GLN A CA 1
ATOM 1244 C C . GLN A 1 164 ? -1.247 6.230 26.423 1.00 83.88 164 GLN A C 1
ATOM 1246 O O . GLN A 1 164 ? -0.246 6.590 25.805 1.00 83.88 164 GLN A O 1
ATOM 1251 N N . THR A 1 165 ? -1.513 4.938 26.635 1.00 84.56 165 THR A N 1
ATOM 1252 C CA . THR A 1 165 ? -0.642 3.857 26.145 1.00 84.56 165 THR A CA 1
ATOM 1253 C C . THR A 1 165 ? -0.603 3.823 24.616 1.00 84.56 165 THR A C 1
ATOM 1255 O O . THR A 1 165 ? 0.481 3.745 24.040 1.00 84.56 165 THR A O 1
ATOM 1258 N N . VAL A 1 166 ? -1.758 3.941 23.945 1.00 84.94 166 VAL A N 1
ATOM 1259 C CA . VAL A 1 166 ? -1.820 4.050 22.475 1.00 84.94 166 VAL A CA 1
ATOM 1260 C C . VAL A 1 166 ? -1.037 5.270 21.997 1.00 84.94 166 VAL A C 1
ATOM 1262 O O . VAL A 1 166 ? -0.214 5.146 21.094 1.00 84.94 166 VAL A O 1
ATOM 1265 N N . ARG A 1 167 ? -1.239 6.431 22.630 1.00 83.56 167 ARG A N 1
ATOM 1266 C CA . ARG A 1 167 ? -0.550 7.676 22.271 1.00 83.56 167 ARG A CA 1
ATOM 1267 C C . ARG A 1 167 ? 0.969 7.536 22.381 1.00 83.56 167 ARG A C 1
ATOM 1269 O O . ARG A 1 167 ? 1.686 7.840 21.429 1.00 83.56 167 ARG A O 1
ATOM 1276 N N . ASN A 1 168 ? 1.460 7.010 23.502 1.00 85.50 168 ASN A N 1
ATOM 1277 C CA . ASN A 1 168 ? 2.888 6.764 23.715 1.00 85.50 168 ASN A CA 1
ATOM 1278 C C . ASN A 1 168 ? 3.449 5.817 22.641 1.00 85.50 168 ASN A C 1
ATOM 1280 O O . ASN A 1 168 ? 4.463 6.119 22.013 1.00 85.50 168 ASN A O 1
ATOM 1284 N N . LEU A 1 169 ? 2.735 4.723 22.350 1.00 84.88 169 LEU A N 1
ATOM 1285 C CA . LEU A 1 169 ? 3.114 3.776 21.303 1.00 84.88 169 LEU A CA 1
ATOM 1286 C C . LEU A 1 169 ? 3.018 4.336 19.884 1.00 84.88 169 LEU A C 1
ATOM 1288 O O . LEU A 1 169 ? 3.598 3.733 18.988 1.00 84.88 169 LEU A O 1
ATOM 1292 N N . LEU A 1 170 ? 2.291 5.420 19.624 1.00 81.69 170 LEU A N 1
ATOM 1293 C CA . LEU A 1 170 ? 2.264 6.059 18.304 1.00 81.69 170 LEU A CA 1
ATOM 1294 C C . LEU A 1 170 ? 3.386 7.093 18.144 1.00 81.69 170 LEU A C 1
ATOM 1296 O O . LEU A 1 170 ? 3.910 7.238 17.042 1.00 81.69 170 LEU A O 1
ATOM 1300 N N . HIS A 1 171 ? 3.798 7.761 19.226 1.00 81.38 171 HIS A N 1
ATOM 1301 C CA . HIS A 1 171 ? 4.893 8.739 19.193 1.00 81.38 171 HIS A CA 1
ATOM 1302 C C . HIS A 1 171 ? 6.291 8.120 19.231 1.00 81.38 171 HIS A C 1
ATOM 1304 O O . HIS A 1 171 ? 7.243 8.737 18.750 1.00 81.38 171 HIS A O 1
ATOM 1310 N N . GLU A 1 172 ? 6.450 6.920 19.789 1.00 78.38 172 GLU A N 1
ATOM 1311 C CA . GLU A 1 172 ? 7.747 6.245 19.777 1.00 78.38 172 GLU A CA 1
ATOM 1312 C C . GLU A 1 172 ? 8.209 5.957 18.338 1.00 78.38 172 GLU A C 1
ATOM 1314 O O . GLU A 1 172 ? 7.422 5.467 17.521 1.00 78.38 172 GLU A O 1
ATOM 1319 N N . PRO A 1 173 ? 9.490 6.179 17.992 1.00 76.06 173 PRO A N 1
ATOM 1320 C CA . PRO A 1 173 ? 9.992 5.821 16.673 1.00 76.06 173 PRO A CA 1
ATOM 1321 C C . PRO A 1 173 ? 9.805 4.315 16.418 1.00 76.06 173 PRO A C 1
ATOM 1323 O O . PRO A 1 173 ? 9.847 3.515 17.360 1.00 76.06 173 PRO A O 1
ATOM 1326 N N . PRO A 1 174 ? 9.571 3.894 15.162 1.00 74.56 174 PRO A N 1
ATOM 1327 C CA . PRO A 1 174 ? 9.434 2.481 14.844 1.00 74.56 174 PRO A CA 1
ATOM 1328 C C . PRO A 1 174 ? 10.728 1.732 15.213 1.00 74.56 174 PRO A C 1
ATOM 1330 O O . PRO A 1 174 ? 11.824 2.251 14.961 1.00 74.56 174 PRO A O 1
ATOM 1333 N N . PRO A 1 175 ? 10.623 0.528 15.805 1.00 76.75 175 PRO A N 1
ATOM 1334 C CA . PRO A 1 175 ? 11.784 -0.225 16.263 1.00 76.75 175 PRO A CA 1
ATOM 1335 C C . PRO A 1 175 ? 12.677 -0.665 15.087 1.00 76.75 175 PRO A C 1
ATOM 1337 O O . PRO A 1 175 ? 12.282 -0.634 13.920 1.00 76.75 175 PRO A O 1
ATOM 1340 N N . ALA A 1 176 ? 13.938 -1.002 15.367 1.00 75.38 176 ALA A N 1
ATOM 1341 C CA . ALA A 1 176 ? 14.947 -1.217 14.324 1.00 75.38 176 ALA A CA 1
ATOM 1342 C C . ALA A 1 176 ? 14.634 -2.414 13.400 1.00 75.38 176 ALA A C 1
ATOM 1344 O O . ALA A 1 176 ? 14.933 -2.367 12.206 1.00 75.38 176 ALA A O 1
ATOM 1345 N N . ASP A 1 177 ? 13.991 -3.449 13.935 1.00 76.75 177 ASP A N 1
ATOM 1346 C CA . ASP A 1 177 ? 13.473 -4.622 13.221 1.00 76.75 177 ASP A CA 1
ATOM 1347 C C . ASP A 1 177 ? 12.332 -4.274 12.247 1.00 76.75 177 ASP A C 1
ATOM 1349 O O . ASP A 1 177 ? 12.225 -4.878 11.177 1.00 76.75 177 ASP A O 1
ATOM 1353 N N . ALA A 1 178 ? 11.557 -3.220 12.528 1.00 73.00 178 ALA A N 1
ATOM 1354 C CA . ALA A 1 178 ? 10.542 -2.699 11.613 1.00 73.00 178 ALA A CA 1
ATOM 1355 C C . ALA A 1 178 ? 11.148 -2.305 10.260 1.00 73.00 178 ALA A C 1
ATOM 1357 O O . ALA A 1 178 ? 10.527 -2.511 9.220 1.00 73.00 178 ALA A O 1
ATOM 1358 N N . LYS A 1 179 ? 12.388 -1.789 10.246 1.00 69.38 179 LYS A N 1
ATOM 1359 C CA . LYS A 1 179 ? 13.099 -1.465 8.997 1.00 69.38 179 LYS A CA 1
ATOM 1360 C C . LYS A 1 179 ? 13.414 -2.715 8.179 1.00 69.38 179 LYS A C 1
ATOM 1362 O O . LYS A 1 179 ? 13.382 -2.644 6.955 1.00 69.38 179 LYS A O 1
ATOM 1367 N N . VAL A 1 180 ? 13.697 -3.846 8.827 1.00 73.00 180 VAL A N 1
ATOM 1368 C CA . VAL A 1 180 ? 13.992 -5.125 8.159 1.00 73.00 180 VAL A CA 1
ATOM 1369 C C . VAL A 1 180 ? 12.721 -5.714 7.546 1.00 73.00 180 VAL A C 1
ATOM 1371 O O . VAL A 1 180 ? 12.721 -6.090 6.376 1.00 73.00 180 VAL A O 1
ATOM 1374 N N . LEU A 1 181 ? 11.615 -5.717 8.293 1.00 69.94 181 LEU A N 1
ATOM 1375 C CA . LEU A 1 181 ? 10.309 -6.164 7.794 1.00 69.94 181 LEU A CA 1
ATOM 1376 C C . LEU A 1 181 ? 9.777 -5.251 6.682 1.00 69.94 181 LEU A C 1
ATOM 1378 O O . LEU A 1 181 ? 9.265 -5.730 5.668 1.00 69.94 181 LEU A O 1
ATOM 1382 N N . LEU A 1 182 ? 9.952 -3.934 6.830 1.00 71.62 182 LEU A N 1
ATOM 1383 C CA . LEU A 1 182 ? 9.639 -2.966 5.785 1.00 71.62 182 LEU A CA 1
ATOM 1384 C C . LEU A 1 182 ? 10.504 -3.207 4.547 1.00 71.62 182 LEU A C 1
ATOM 1386 O O . LEU A 1 182 ? 9.970 -3.197 3.447 1.00 71.62 182 LEU A O 1
ATOM 1390 N N . ALA A 1 183 ? 11.801 -3.484 4.704 1.00 68.25 183 ALA A N 1
ATOM 1391 C CA . ALA A 1 183 ? 12.678 -3.814 3.585 1.00 68.25 183 ALA A CA 1
ATOM 1392 C C . ALA A 1 183 ? 12.226 -5.092 2.857 1.00 68.25 183 ALA A C 1
ATOM 1394 O O . ALA A 1 183 ? 12.191 -5.102 1.629 1.00 68.25 183 ALA A O 1
ATOM 1395 N N . ALA A 1 184 ? 11.808 -6.132 3.587 1.00 69.06 184 ALA A N 1
ATOM 1396 C CA . ALA A 1 184 ? 11.260 -7.355 2.996 1.00 69.06 184 ALA A CA 1
ATOM 1397 C C . ALA A 1 184 ? 9.951 -7.095 2.227 1.00 69.06 184 ALA A C 1
ATOM 1399 O O . ALA A 1 184 ? 9.765 -7.590 1.116 1.00 69.06 184 ALA A O 1
ATOM 1400 N N . ARG A 1 185 ? 9.060 -6.257 2.772 1.00 67.50 185 ARG A N 1
ATOM 1401 C CA . ARG A 1 185 ? 7.804 -5.863 2.111 1.00 67.50 185 ARG A CA 1
ATOM 1402 C C . ARG A 1 185 ? 8.019 -4.891 0.946 1.00 67.50 185 ARG A C 1
ATOM 1404 O O . ARG A 1 185 ? 7.273 -4.910 -0.026 1.00 67.50 185 ARG A O 1
ATOM 1411 N N . MET A 1 186 ? 9.053 -4.058 1.016 1.00 65.31 186 MET A N 1
ATOM 1412 C CA . MET A 1 186 ? 9.515 -3.247 -0.109 1.00 65.31 186 MET A CA 1
ATOM 1413 C C . MET A 1 186 ? 10.062 -4.139 -1.223 1.00 65.31 186 MET A C 1
ATOM 1415 O O . MET A 1 186 ? 9.862 -3.818 -2.387 1.00 65.31 186 MET A O 1
ATOM 1419 N N . GLU A 1 187 ? 10.716 -5.256 -0.899 1.00 64.56 187 GLU A N 1
ATOM 1420 C CA . GLU A 1 187 ? 11.249 -6.187 -1.897 1.00 64.56 187 GLU A CA 1
ATOM 1421 C C . GLU A 1 187 ? 10.137 -6.846 -2.724 1.00 64.56 187 GLU A C 1
ATOM 1423 O O . GLU A 1 187 ? 10.241 -6.897 -3.948 1.00 64.56 187 GLU A O 1
ATOM 1428 N N . SER A 1 188 ? 9.020 -7.243 -2.105 1.00 61.56 188 SER A N 1
ATOM 1429 C CA . SER A 1 188 ? 7.847 -7.722 -2.856 1.00 61.56 188 SER A CA 1
ATOM 1430 C C . SER A 1 188 ? 7.192 -6.612 -3.689 1.00 61.56 188 SER A C 1
ATOM 1432 O O . SER A 1 188 ? 6.763 -6.847 -4.817 1.00 61.56 188 SER A O 1
ATOM 1434 N N . TRP A 1 189 ? 7.196 -5.367 -3.204 1.00 59.16 189 TRP A N 1
ATOM 1435 C CA . TRP A 1 189 ? 6.755 -4.204 -3.985 1.00 59.16 189 TRP A CA 1
ATOM 1436 C C . TRP A 1 189 ? 7.638 -3.931 -5.213 1.00 59.16 189 TRP A C 1
ATOM 1438 O O . TRP A 1 189 ? 7.129 -3.591 -6.283 1.00 59.16 189 TRP A O 1
ATOM 1448 N N . LYS A 1 190 ? 8.960 -4.120 -5.101 1.00 62.44 190 LYS A N 1
ATOM 1449 C CA . LYS A 1 190 ? 9.887 -4.009 -6.240 1.00 62.44 190 LYS A CA 1
ATOM 1450 C C . LYS A 1 190 ? 9.581 -5.032 -7.335 1.00 62.44 190 LYS A C 1
ATOM 1452 O O . LYS A 1 190 ? 9.793 -4.722 -8.505 1.00 62.44 190 LYS A O 1
ATOM 1457 N N . GLN A 1 191 ? 9.068 -6.213 -6.983 1.00 60.72 191 GLN A N 1
ATOM 1458 C CA . GLN A 1 191 ? 8.674 -7.238 -7.958 1.00 60.72 191 GLN A CA 1
ATOM 1459 C C . GLN A 1 191 ? 7.466 -6.792 -8.794 1.00 60.72 191 GLN A C 1
ATOM 1461 O O . GLN A 1 191 ? 7.482 -6.936 -10.014 1.00 60.72 191 GLN A O 1
ATOM 1466 N N . VAL A 1 192 ? 6.468 -6.158 -8.169 1.00 59.78 192 VAL A N 1
ATOM 1467 C CA . VAL A 1 192 ? 5.322 -5.562 -8.883 1.00 59.78 192 VAL A CA 1
ATOM 1468 C C . VAL A 1 192 ? 5.783 -4.420 -9.798 1.00 59.78 192 VAL A C 1
ATOM 1470 O O . VAL A 1 192 ? 5.351 -4.316 -10.949 1.00 59.78 192 VAL A O 1
ATOM 1473 N N . LEU A 1 193 ? 6.732 -3.602 -9.327 1.00 57.12 193 LEU A N 1
ATOM 1474 C CA . LEU A 1 193 ? 7.342 -2.543 -10.136 1.00 57.12 193 LEU A CA 1
ATOM 1475 C C . LEU A 1 193 ? 8.067 -3.099 -11.368 1.00 57.12 193 LEU A C 1
ATOM 1477 O O . LEU A 1 193 ? 8.011 -2.494 -12.441 1.00 57.12 193 LEU A O 1
ATOM 1481 N N . ALA A 1 194 ? 8.727 -4.252 -11.235 1.00 59.44 194 ALA A N 1
ATOM 1482 C CA . ALA A 1 194 ? 9.378 -4.913 -12.357 1.00 59.44 194 ALA A CA 1
ATOM 1483 C C . ALA A 1 194 ? 8.346 -5.289 -13.432 1.00 59.44 194 ALA A C 1
ATOM 1485 O O . ALA A 1 194 ? 8.526 -4.928 -14.586 1.00 59.44 194 ALA A O 1
ATOM 1486 N N . THR A 1 195 ? 7.212 -5.900 -13.077 1.00 61.28 195 THR A N 1
ATOM 1487 C CA . THR A 1 195 ? 6.213 -6.344 -14.071 1.00 61.28 195 THR A CA 1
ATOM 1488 C C . THR A 1 195 ? 5.609 -5.226 -14.933 1.00 61.28 195 THR A C 1
ATOM 1490 O O . THR A 1 195 ? 5.416 -5.422 -16.132 1.00 61.28 195 THR A O 1
ATOM 1493 N N . GLU A 1 196 ? 5.366 -4.033 -14.385 1.00 61.53 196 GLU A N 1
ATOM 1494 C CA . GLU A 1 196 ? 4.798 -2.917 -15.163 1.00 61.53 196 GLU A CA 1
ATOM 1495 C C . GLU A 1 196 ? 5.843 -2.095 -15.925 1.00 61.53 196 GLU A C 1
ATOM 1497 O O . GLU A 1 196 ? 5.594 -1.683 -17.060 1.00 61.53 196 GLU A O 1
ATOM 1502 N N . THR A 1 197 ? 7.035 -1.894 -15.349 1.00 63.06 197 THR A N 1
ATOM 1503 C CA . THR A 1 197 ? 8.165 -1.281 -16.078 1.00 63.06 197 THR A CA 1
ATOM 1504 C C . THR A 1 197 ? 8.552 -2.122 -17.295 1.00 63.06 197 THR A C 1
ATOM 1506 O O . THR A 1 197 ? 8.893 -1.577 -18.348 1.00 63.06 197 THR A O 1
ATOM 1509 N N . ILE A 1 198 ? 8.398 -3.444 -17.191 1.00 64.94 198 ILE A N 1
ATOM 1510 C CA . ILE A 1 198 ? 8.566 -4.379 -18.301 1.00 64.94 198 ILE A CA 1
ATOM 1511 C C . ILE A 1 198 ? 7.525 -4.148 -19.399 1.00 64.94 198 ILE A C 1
ATOM 1513 O O . ILE A 1 198 ? 7.904 -4.149 -20.564 1.00 64.94 198 ILE A O 1
ATOM 1517 N N . GLY A 1 199 ? 6.253 -3.886 -19.082 1.00 66.88 199 GLY A N 1
ATOM 1518 C CA . GLY A 1 199 ? 5.228 -3.602 -20.099 1.00 66.88 199 GLY A CA 1
ATOM 1519 C C . GLY A 1 199 ? 5.570 -2.389 -20.977 1.00 66.88 199 GLY A C 1
ATOM 1520 O O . GLY A 1 199 ? 5.439 -2.442 -22.202 1.00 66.88 199 GLY A O 1
ATOM 1521 N N . GLY A 1 200 ? 6.095 -1.319 -20.370 1.00 68.25 200 GLY A N 1
ATOM 1522 C CA . GLY A 1 200 ? 6.590 -0.149 -21.103 1.00 68.25 200 GLY A CA 1
ATOM 1523 C C . GLY A 1 200 ? 7.847 -0.437 -21.938 1.00 68.25 200 GLY A C 1
ATOM 1524 O O . GLY A 1 200 ? 7.956 0.031 -23.072 1.00 68.25 200 GLY A O 1
ATOM 1525 N N . LEU A 1 201 ? 8.764 -1.263 -21.422 1.00 71.25 201 LEU A N 1
ATOM 1526 C CA . LEU A 1 201 ? 9.957 -1.700 -22.152 1.00 71.25 201 LEU A CA 1
ATOM 1527 C C . LEU A 1 201 ? 9.607 -2.623 -23.334 1.00 71.25 201 LEU A C 1
ATOM 1529 O O . LEU A 1 201 ? 10.195 -2.487 -24.404 1.00 71.25 201 LEU A O 1
ATOM 1533 N N . VAL A 1 202 ? 8.613 -3.509 -23.185 1.00 74.50 202 VAL A N 1
ATOM 1534 C CA . VAL A 1 202 ? 8.068 -4.328 -24.282 1.00 74.50 202 VAL A CA 1
ATOM 1535 C C . VAL A 1 202 ? 7.541 -3.429 -25.395 1.00 74.50 202 VAL A C 1
ATOM 1537 O O . VAL A 1 202 ? 7.854 -3.673 -26.553 1.00 74.50 202 VAL A O 1
ATOM 1540 N N . LEU A 1 203 ? 6.796 -2.365 -25.073 1.00 75.88 203 LEU A N 1
ATOM 1541 C CA . LEU A 1 203 ? 6.299 -1.424 -26.082 1.00 75.88 203 LEU A CA 1
ATOM 1542 C C . LEU A 1 203 ? 7.450 -0.772 -26.869 1.00 75.88 203 LEU A C 1
ATOM 1544 O O . LEU A 1 203 ? 7.401 -0.725 -28.100 1.00 75.88 203 LEU A O 1
ATOM 1548 N N . ALA A 1 204 ? 8.499 -0.321 -26.173 1.00 75.38 204 ALA A N 1
ATOM 1549 C CA . ALA A 1 204 ? 9.682 0.268 -26.801 1.00 75.38 204 ALA A CA 1
ATOM 1550 C C . ALA A 1 204 ? 10.428 -0.738 -27.703 1.00 75.38 204 ALA A C 1
ATOM 1552 O O . ALA A 1 204 ? 10.845 -0.396 -28.811 1.00 75.38 204 ALA A O 1
ATOM 1553 N N . LEU A 1 205 ? 10.539 -1.998 -27.272 1.00 76.44 205 LEU A N 1
ATOM 1554 C CA . LEU A 1 205 ? 11.166 -3.077 -28.043 1.00 76.44 205 LEU A CA 1
ATOM 1555 C C . LEU A 1 205 ? 10.293 -3.567 -29.210 1.00 76.44 205 LEU A C 1
ATOM 1557 O O . LEU A 1 205 ? 10.813 -3.929 -30.260 1.00 76.44 205 LEU A O 1
ATOM 1561 N N . CYS A 1 206 ? 8.969 -3.543 -29.091 1.00 82.19 206 CYS A N 1
ATOM 1562 C CA . CYS A 1 206 ? 8.069 -3.830 -30.208 1.00 82.19 206 CYS A CA 1
ATOM 1563 C C . CYS A 1 206 ? 8.178 -2.748 -31.288 1.00 82.19 206 CYS A C 1
ATOM 1565 O O . CYS A 1 206 ? 8.260 -3.073 -32.473 1.00 82.19 206 CYS A O 1
ATOM 1567 N N . ALA A 1 207 ? 8.253 -1.471 -30.891 1.00 83.81 207 ALA A N 1
ATOM 1568 C CA . ALA A 1 207 ? 8.506 -0.381 -31.829 1.00 83.81 207 ALA A CA 1
ATOM 1569 C C . ALA A 1 207 ? 9.839 -0.575 -32.573 1.00 83.81 207 ALA A C 1
ATOM 1571 O O . ALA A 1 207 ? 9.926 -0.308 -33.770 1.00 83.81 207 ALA A O 1
ATOM 1572 N N . TRP A 1 208 ? 10.845 -1.136 -31.898 1.00 82.00 208 TRP A N 1
ATOM 1573 C CA . TRP A 1 208 ? 12.125 -1.494 -32.505 1.00 82.00 208 TRP A CA 1
ATOM 1574 C C . TRP A 1 208 ? 12.007 -2.517 -33.639 1.00 82.00 208 TRP A C 1
ATOM 1576 O O . TRP A 1 208 ? 12.602 -2.343 -34.700 1.00 82.00 208 TRP A O 1
ATOM 1586 N N . VAL A 1 209 ? 11.219 -3.577 -33.446 1.00 84.44 209 VAL A N 1
ATOM 1587 C CA . VAL A 1 209 ? 11.008 -4.609 -34.476 1.00 84.44 209 VAL A CA 1
ATOM 1588 C C . VAL A 1 209 ? 10.313 -4.021 -35.708 1.00 84.44 209 VAL A C 1
ATOM 1590 O O . VAL A 1 209 ? 10.650 -4.385 -36.833 1.00 84.44 209 VAL A O 1
ATOM 1593 N N . VAL A 1 210 ? 9.402 -3.061 -35.514 1.00 88.56 210 VAL A N 1
ATOM 1594 C CA . VAL A 1 210 ? 8.702 -2.351 -36.600 1.00 88.56 210 VAL A CA 1
ATOM 1595 C C . VAL A 1 210 ? 9.634 -1.421 -37.391 1.00 88.56 210 VAL A C 1
ATOM 1597 O O . VAL A 1 210 ? 9.400 -1.186 -38.577 1.00 88.56 210 VAL A O 1
ATOM 1600 N N . CYS A 1 211 ? 10.737 -0.946 -36.806 1.00 85.31 211 CYS A N 1
ATOM 1601 C CA . CYS A 1 211 ? 11.713 -0.130 -37.533 1.00 85.31 211 CYS A CA 1
ATOM 1602 C C . CYS A 1 211 ? 12.385 -0.880 -38.695 1.00 85.31 211 CYS A C 1
ATOM 1604 O O . CYS A 1 211 ? 12.720 -0.256 -39.697 1.00 85.31 211 CYS A O 1
ATOM 1606 N N . VAL A 1 212 ? 12.565 -2.201 -38.611 1.00 88.88 212 VAL A N 1
ATOM 1607 C CA . VAL A 1 212 ? 13.251 -2.988 -39.654 1.00 88.88 212 VAL A CA 1
ATOM 1608 C C . VAL A 1 212 ? 12.481 -3.047 -40.985 1.00 88.88 212 VAL A C 1
ATOM 1610 O O . VAL A 1 212 ? 13.080 -2.739 -42.018 1.00 88.88 212 VAL A O 1
ATOM 1613 N N . PRO A 1 213 ? 11.175 -3.385 -41.035 1.00 90.50 213 PRO A N 1
ATOM 1614 C CA . PRO A 1 213 ? 10.419 -3.321 -42.286 1.00 90.50 213 PRO A CA 1
ATOM 1615 C C . PRO A 1 213 ? 10.294 -1.888 -42.826 1.00 90.50 213 PRO A C 1
ATOM 1617 O O . PRO A 1 213 ? 10.319 -1.703 -44.041 1.00 90.50 213 PRO A O 1
ATOM 1620 N N . LEU A 1 214 ? 10.232 -0.869 -41.958 1.00 90.12 214 LEU A N 1
ATOM 1621 C CA . LEU A 1 214 ? 10.258 0.540 -42.376 1.00 90.12 214 LEU A CA 1
ATOM 1622 C C . LEU A 1 214 ? 11.595 0.919 -43.030 1.00 90.12 214 LEU A C 1
ATOM 1624 O O . LEU A 1 214 ? 11.617 1.527 -44.099 1.00 90.12 214 LEU A O 1
ATOM 1628 N N . MET A 1 215 ? 12.710 0.489 -42.436 1.00 88.38 215 MET A N 1
ATOM 1629 C CA . MET A 1 215 ? 14.059 0.651 -42.979 1.00 88.38 215 MET A CA 1
ATOM 1630 C C . MET A 1 215 ? 14.174 0.014 -44.376 1.00 88.38 215 MET A C 1
ATOM 1632 O O . MET A 1 215 ? 14.704 0.630 -45.305 1.00 88.38 215 MET A O 1
ATOM 1636 N N . TRP A 1 216 ? 13.616 -1.189 -44.543 1.00 89.19 216 TRP A N 1
ATOM 1637 C CA . TRP A 1 216 ? 13.580 -1.892 -45.826 1.00 89.19 216 TRP A CA 1
ATOM 1638 C C . TRP A 1 216 ? 12.714 -1.166 -46.863 1.00 89.19 216 TRP A C 1
ATOM 1640 O O . TRP A 1 216 ? 13.113 -1.026 -48.022 1.00 89.19 216 TRP A O 1
ATOM 1650 N N . TRP A 1 217 ? 11.546 -0.659 -46.453 1.00 90.44 217 TRP A N 1
ATOM 1651 C CA . TRP A 1 217 ? 10.653 0.126 -47.311 1.00 90.44 217 TRP A CA 1
ATOM 1652 C C . TRP A 1 217 ? 11.299 1.438 -47.777 1.00 90.44 217 TRP A C 1
ATOM 1654 O O . TRP A 1 217 ? 11.104 1.857 -48.917 1.00 90.44 217 TRP A O 1
ATOM 1664 N N . MET A 1 218 ? 12.136 2.043 -46.933 1.00 86.69 218 MET A N 1
ATOM 1665 C CA . MET A 1 218 ? 12.896 3.255 -47.247 1.00 86.69 218 MET A CA 1
ATOM 1666 C C . MET A 1 218 ? 14.071 3.014 -48.218 1.00 86.69 218 MET A C 1
ATOM 1668 O O . MET A 1 218 ? 14.677 3.974 -48.685 1.00 86.69 218 MET A O 1
ATOM 1672 N N . GLY A 1 219 ? 14.381 1.754 -48.556 1.00 85.25 219 GLY A N 1
ATOM 1673 C CA . GLY A 1 219 ? 15.358 1.393 -49.590 1.00 85.25 219 GLY A CA 1
ATOM 1674 C C . GLY A 1 219 ? 16.705 0.871 -49.081 1.00 85.25 219 GLY A C 1
ATOM 1675 O O . GLY A 1 219 ? 17.584 0.593 -49.896 1.00 85.25 219 GLY A O 1
ATOM 1676 N N . ILE A 1 220 ? 16.881 0.688 -47.770 1.00 85.88 220 ILE A N 1
ATOM 1677 C CA . ILE A 1 220 ? 18.104 0.107 -47.198 1.00 85.88 220 ILE A CA 1
ATOM 1678 C C . ILE A 1 220 ? 18.031 -1.416 -47.341 1.00 85.88 220 ILE A C 1
ATOM 1680 O O . ILE A 1 220 ? 17.199 -2.064 -46.710 1.00 85.88 220 ILE A O 1
ATOM 1684 N N . ARG A 1 221 ? 18.903 -1.994 -48.174 1.00 85.44 221 ARG A N 1
ATOM 1685 C CA . ARG A 1 221 ? 18.893 -3.433 -48.513 1.00 85.44 221 ARG A CA 1
ATOM 1686 C C . ARG A 1 221 ? 20.084 -4.225 -47.972 1.00 85.44 221 ARG A C 1
ATOM 1688 O O . ARG A 1 221 ? 20.460 -5.248 -48.536 1.00 85.44 221 ARG A O 1
ATOM 1695 N N . ASP A 1 222 ? 20.674 -3.765 -46.878 1.00 87.69 222 ASP A N 1
ATOM 1696 C CA . ASP A 1 222 ? 21.726 -4.505 -46.182 1.00 87.69 222 ASP A CA 1
ATOM 1697 C C . ASP A 1 222 ? 21.101 -5.623 -45.330 1.00 87.69 222 ASP A C 1
ATOM 1699 O O . ASP A 1 222 ? 20.585 -5.393 -44.232 1.00 87.69 222 ASP A O 1
ATOM 1703 N N . THR A 1 223 ? 21.111 -6.849 -45.860 1.00 89.38 223 THR A N 1
ATOM 1704 C CA . THR A 1 223 ? 20.509 -8.017 -45.202 1.00 89.38 223 THR A CA 1
ATOM 1705 C C . THR A 1 223 ? 21.244 -8.408 -43.925 1.00 89.38 223 THR A C 1
ATOM 1707 O O . THR A 1 223 ? 20.607 -8.877 -42.983 1.00 89.38 223 THR A O 1
ATOM 1710 N N . GLY A 1 224 ? 22.564 -8.202 -43.872 1.00 91.00 224 GLY A N 1
ATOM 1711 C CA . GLY A 1 224 ? 23.368 -8.475 -42.681 1.00 91.00 224 GLY A CA 1
ATOM 1712 C C . GLY A 1 224 ? 23.011 -7.518 -41.549 1.00 91.00 224 GLY A C 1
ATOM 1713 O O . GLY A 1 224 ? 22.779 -7.944 -40.418 1.00 91.00 224 GLY A O 1
ATOM 1714 N N . TYR A 1 225 ? 22.868 -6.234 -41.871 1.00 88.12 225 TYR A N 1
ATOM 1715 C CA . TYR A 1 225 ? 22.443 -5.222 -40.911 1.00 88.12 225 TYR A CA 1
ATOM 1716 C C . TYR A 1 225 ? 21.002 -5.434 -40.422 1.00 88.12 225 TYR A C 1
ATOM 1718 O O . TYR A 1 225 ? 20.737 -5.356 -39.222 1.00 88.12 225 TYR A O 1
ATOM 1726 N N . ALA A 1 226 ? 20.074 -5.780 -41.320 1.00 89.06 226 ALA A N 1
ATOM 1727 C CA . ALA A 1 226 ? 18.699 -6.109 -40.941 1.00 89.06 226 ALA A CA 1
ATOM 1728 C C . ALA A 1 226 ? 18.630 -7.337 -40.011 1.00 89.06 226 ALA A C 1
ATOM 1730 O O . ALA A 1 226 ? 17.918 -7.312 -39.005 1.00 89.06 226 ALA A O 1
ATOM 1731 N N . ALA A 1 227 ? 19.404 -8.389 -40.307 1.00 91.62 227 ALA A N 1
ATOM 1732 C CA . ALA A 1 227 ? 19.494 -9.579 -39.463 1.00 91.62 227 ALA A CA 1
ATOM 1733 C C . ALA A 1 227 ? 20.096 -9.266 -38.083 1.00 91.62 227 ALA A C 1
ATOM 1735 O O . ALA A 1 227 ? 19.594 -9.768 -37.079 1.00 91.62 227 ALA A O 1
ATOM 1736 N N . LEU A 1 228 ? 21.115 -8.400 -38.016 1.00 91.50 228 LEU A N 1
ATOM 1737 C CA . LEU A 1 228 ? 21.700 -7.936 -36.755 1.00 91.50 228 LEU A CA 1
ATOM 1738 C C . LEU A 1 228 ? 20.662 -7.208 -35.885 1.00 91.50 228 LEU A C 1
ATOM 1740 O O . LEU A 1 228 ? 20.517 -7.535 -34.708 1.00 91.50 228 LEU A O 1
ATOM 1744 N N . LEU A 1 229 ? 19.915 -6.257 -36.459 1.00 88.81 229 LEU A N 1
ATOM 1745 C CA . LEU A 1 229 ? 18.904 -5.485 -35.727 1.00 88.81 229 LEU A CA 1
ATOM 1746 C C . LEU A 1 229 ? 17.756 -6.363 -35.211 1.00 88.81 229 LEU A C 1
ATOM 1748 O O . LEU A 1 229 ? 17.357 -6.225 -34.051 1.00 88.81 229 LEU A O 1
ATOM 1752 N N . LEU A 1 230 ? 17.251 -7.285 -36.041 1.00 90.38 230 LEU A N 1
ATOM 1753 C CA . LEU A 1 230 ? 16.222 -8.247 -35.630 1.00 90.38 230 LEU A CA 1
ATOM 1754 C C . LEU A 1 230 ? 16.747 -9.231 -34.584 1.00 90.38 230 LEU A C 1
ATOM 1756 O O . LEU A 1 230 ? 16.037 -9.530 -33.629 1.00 90.38 230 LEU A O 1
ATOM 1760 N N . GLY A 1 231 ? 17.983 -9.710 -34.739 1.00 91.56 231 GLY A N 1
ATOM 1761 C CA . GLY A 1 231 ? 18.620 -10.627 -33.799 1.00 91.56 231 GLY A CA 1
ATOM 1762 C C . GLY A 1 231 ? 18.794 -10.004 -32.415 1.00 91.56 231 GLY A C 1
ATOM 1763 O O . GLY A 1 231 ? 18.388 -10.604 -31.424 1.00 91.56 231 GLY A O 1
ATOM 1764 N N . LEU A 1 232 ? 19.322 -8.778 -32.338 1.00 90.44 232 LEU A N 1
ATOM 1765 C CA . LEU A 1 232 ? 19.502 -8.055 -31.074 1.00 90.44 232 LEU A CA 1
ATOM 1766 C C . LEU A 1 232 ? 18.165 -7.663 -30.428 1.00 90.44 232 LEU A C 1
ATOM 1768 O O . LEU A 1 232 ? 17.983 -7.853 -29.222 1.00 90.44 232 LEU A O 1
ATOM 1772 N N . GLY A 1 233 ? 17.210 -7.165 -31.219 1.00 87.12 233 GLY A N 1
ATOM 1773 C CA . GLY A 1 233 ? 15.872 -6.823 -30.731 1.00 87.12 233 GLY A CA 1
ATOM 1774 C C . GLY A 1 233 ? 15.112 -8.053 -30.229 1.00 87.12 233 GLY A C 1
ATOM 1775 O O . GLY A 1 233 ? 14.615 -8.069 -29.104 1.00 87.12 233 GLY A O 1
ATOM 1776 N N . GLY A 1 234 ? 15.093 -9.120 -31.029 1.00 88.25 234 GLY A N 1
ATOM 1777 C CA . GLY A 1 234 ? 14.461 -10.391 -30.687 1.00 88.25 234 GLY A CA 1
ATOM 1778 C C . GLY A 1 234 ? 15.099 -11.052 -29.468 1.00 88.25 234 GLY A C 1
ATOM 1779 O O . GLY A 1 234 ? 14.379 -11.476 -28.568 1.00 88.25 234 GLY A O 1
ATOM 1780 N N . ALA A 1 235 ? 16.432 -11.075 -29.376 1.00 90.44 235 ALA A N 1
ATOM 1781 C CA . ALA A 1 235 ? 17.129 -11.601 -28.206 1.00 90.44 235 ALA A CA 1
ATOM 1782 C C . ALA A 1 235 ? 16.786 -10.808 -26.935 1.00 90.44 235 ALA A C 1
ATOM 1784 O O . ALA A 1 235 ? 16.569 -11.414 -25.888 1.00 90.44 235 ALA A O 1
ATOM 1785 N N . THR A 1 236 ? 16.656 -9.479 -27.026 1.00 87.12 236 THR A N 1
ATOM 1786 C CA . THR A 1 236 ? 16.213 -8.642 -25.897 1.00 87.12 236 THR A CA 1
ATOM 1787 C C . THR A 1 236 ? 14.786 -8.976 -25.472 1.00 87.12 236 THR A C 1
ATOM 1789 O O . THR A 1 236 ? 14.529 -9.135 -24.281 1.00 87.12 236 THR A O 1
ATOM 1792 N N . ILE A 1 237 ? 13.864 -9.148 -26.425 1.00 85.19 237 ILE A N 1
ATOM 1793 C CA . ILE A 1 237 ? 12.471 -9.525 -26.140 1.00 85.19 237 ILE A CA 1
ATOM 1794 C C . ILE A 1 237 ? 12.403 -10.917 -25.503 1.00 85.19 237 ILE A C 1
ATOM 1796 O O . ILE A 1 237 ? 11.727 -11.096 -24.495 1.00 85.19 237 ILE A O 1
ATOM 1800 N N . VAL A 1 238 ? 13.125 -11.900 -26.045 1.00 87.38 238 VAL A N 1
ATOM 1801 C CA . VAL A 1 238 ? 13.178 -13.260 -25.487 1.00 87.38 238 VAL A CA 1
ATOM 1802 C C . VAL A 1 238 ? 13.769 -13.244 -24.079 1.00 87.38 238 VAL A C 1
ATOM 1804 O O . VAL A 1 238 ? 13.229 -13.896 -23.188 1.00 87.38 238 VAL A O 1
ATOM 1807 N N . TRP A 1 239 ? 14.833 -12.469 -23.848 1.00 86.50 239 TRP A N 1
ATOM 1808 C CA . TRP A 1 239 ? 15.420 -12.298 -22.518 1.00 86.50 239 TRP A CA 1
ATOM 1809 C C . TRP A 1 239 ? 14.421 -11.671 -21.541 1.00 86.50 239 TRP A C 1
ATOM 1811 O O . TRP A 1 239 ? 14.302 -12.136 -20.411 1.00 86.50 239 TRP A O 1
ATOM 1821 N N . LEU A 1 240 ? 13.666 -10.663 -21.981 1.00 81.19 240 LEU A N 1
ATOM 1822 C CA . LEU A 1 240 ? 12.634 -9.988 -21.193 1.00 81.19 240 LEU A CA 1
ATOM 1823 C C . LEU A 1 240 ? 11.451 -10.910 -20.856 1.00 81.19 240 LEU A C 1
ATOM 1825 O O . LEU A 1 240 ? 10.976 -10.923 -19.724 1.00 81.19 240 LEU A O 1
ATOM 1829 N N . LEU A 1 241 ? 10.996 -11.726 -21.807 1.00 80.00 241 LEU A N 1
ATOM 1830 C CA . LEU A 1 241 ? 9.950 -12.724 -21.570 1.00 80.00 241 LEU A CA 1
ATOM 1831 C C . LEU A 1 241 ? 10.441 -13.827 -20.623 1.00 80.00 241 LEU A C 1
ATOM 1833 O O . LEU A 1 241 ? 9.746 -14.177 -19.674 1.00 80.00 241 LEU A O 1
ATOM 1837 N N . ALA A 1 242 ? 11.665 -14.324 -20.813 1.00 81.25 242 ALA A N 1
ATOM 1838 C CA . ALA A 1 242 ? 12.278 -15.288 -19.900 1.00 81.25 242 ALA A CA 1
ATOM 1839 C C . ALA A 1 242 ? 12.487 -14.706 -18.491 1.00 81.25 242 ALA A C 1
ATOM 1841 O O . ALA A 1 242 ? 12.417 -15.439 -17.505 1.00 81.25 242 ALA A O 1
ATOM 1842 N N . PHE A 1 243 ? 12.731 -13.397 -18.397 1.00 76.25 243 PHE A N 1
ATOM 1843 C CA . PHE A 1 243 ? 12.817 -12.653 -17.144 1.00 76.25 243 PHE A CA 1
ATOM 1844 C C . PHE A 1 243 ? 11.462 -12.582 -16.429 1.00 76.25 243 PHE A C 1
ATOM 1846 O O . PHE A 1 243 ? 11.416 -12.782 -15.222 1.00 76.25 243 PHE A O 1
ATOM 1853 N N . LEU A 1 244 ? 10.360 -12.377 -17.159 1.00 72.62 244 LEU A N 1
ATOM 1854 C CA . LEU A 1 244 ? 8.999 -12.387 -16.600 1.00 72.62 244 LEU A CA 1
ATOM 1855 C C . LEU A 1 244 ? 8.568 -13.758 -16.060 1.00 72.62 244 LEU A C 1
ATOM 1857 O O . LEU A 1 244 ? 7.706 -13.832 -15.192 1.00 72.62 244 LEU A O 1
ATOM 1861 N N . TRP A 1 245 ? 9.128 -14.839 -16.601 1.00 70.06 245 TRP A N 1
ATOM 1862 C CA . TRP A 1 245 ? 8.723 -16.210 -16.277 1.00 70.06 245 TRP A CA 1
ATOM 1863 C C . TRP A 1 245 ? 9.543 -16.834 -15.137 1.00 70.06 245 TRP A C 1
ATOM 1865 O O . TRP A 1 245 ? 9.253 -17.956 -14.724 1.00 70.06 245 TRP A O 1
ATOM 1875 N N . ARG A 1 246 ? 10.587 -16.158 -14.640 1.00 69.31 246 ARG A N 1
ATOM 1876 C CA . ARG A 1 246 ? 11.498 -16.686 -13.612 1.00 69.31 246 ARG A CA 1
ATOM 1877 C C . ARG A 1 246 ? 11.345 -15.945 -12.274 1.00 69.31 246 ARG A C 1
ATOM 1879 O O . ARG A 1 246 ? 11.146 -14.738 -12.244 1.00 69.31 246 ARG A O 1
ATOM 1886 N N . GLU A 1 247 ? 11.481 -16.709 -11.185 1.00 61.81 247 GLU A N 1
ATOM 1887 C CA . GLU A 1 247 ? 11.639 -16.294 -9.771 1.00 61.81 247 GLU A CA 1
ATOM 1888 C C . GLU A 1 247 ? 12.708 -15.182 -9.586 1.00 61.81 247 GLU A C 1
ATOM 1890 O O . GLU A 1 247 ? 13.520 -14.975 -10.495 1.00 61.81 247 GLU A O 1
ATOM 1895 N N . PRO A 1 248 ? 12.733 -14.442 -8.451 1.00 56.97 248 PRO A N 1
ATOM 1896 C CA . PRO A 1 248 ? 13.088 -13.027 -8.427 1.00 56.97 248 PRO A CA 1
ATOM 1897 C C . PRO A 1 248 ? 14.441 -12.682 -9.052 1.00 56.97 248 PRO A C 1
ATOM 1899 O O . PRO A 1 248 ? 15.424 -13.429 -8.948 1.00 56.97 248 PRO A O 1
ATOM 1902 N N . PRO A 1 249 ? 14.507 -11.506 -9.690 1.00 61.34 249 PRO A N 1
ATOM 1903 C CA . PRO A 1 249 ? 15.563 -11.204 -10.627 1.00 61.34 249 PRO A CA 1
ATOM 1904 C C . PRO A 1 249 ? 16.898 -11.004 -9.928 1.00 61.34 249 PRO A C 1
ATOM 1906 O O . PRO A 1 249 ? 17.071 -10.150 -9.062 1.00 61.34 249 PRO A O 1
ATOM 1909 N N . ARG A 1 250 ? 17.893 -11.769 -10.373 1.00 71.88 250 ARG A N 1
ATOM 1910 C CA . ARG A 1 250 ? 19.286 -11.529 -10.005 1.00 71.88 250 ARG A CA 1
ATOM 1911 C C . ARG A 1 250 ? 19.801 -10.309 -10.772 1.00 71.88 250 ARG A C 1
ATOM 1913 O O . ARG A 1 250 ? 19.566 -10.200 -11.975 1.00 71.88 250 ARG A O 1
ATOM 1920 N N . ALA A 1 251 ? 20.571 -9.443 -10.111 1.00 79.75 251 ALA A N 1
ATOM 1921 C CA . ALA A 1 251 ? 21.131 -8.223 -10.704 1.00 79.75 251 ALA A CA 1
ATOM 1922 C C . ALA A 1 251 ? 21.842 -8.463 -12.053 1.00 79.75 251 ALA A C 1
ATOM 1924 O O . ALA A 1 251 ? 21.689 -7.678 -12.984 1.00 79.75 251 ALA A O 1
ATOM 1925 N N . TRP A 1 252 ? 22.550 -9.589 -12.213 1.00 82.38 252 TRP A N 1
ATOM 1926 C CA . TRP A 1 252 ? 23.225 -9.929 -13.472 1.00 82.38 252 TRP A CA 1
ATOM 1927 C C . TRP A 1 252 ? 22.267 -10.095 -14.662 1.00 82.38 252 TRP A C 1
ATOM 1929 O O . TRP A 1 252 ? 22.654 -9.800 -15.788 1.00 82.38 252 TRP A O 1
ATOM 1939 N N . ALA A 1 253 ? 21.023 -10.533 -14.440 1.00 83.62 253 ALA A N 1
ATOM 1940 C CA . ALA A 1 253 ? 20.045 -10.717 -15.510 1.00 83.62 253 ALA A CA 1
ATOM 1941 C C . ALA A 1 253 ? 19.541 -9.367 -16.044 1.00 83.62 253 ALA A C 1
ATOM 1943 O O . ALA A 1 253 ? 19.373 -9.214 -17.253 1.00 83.62 253 ALA A O 1
ATOM 1944 N N . LEU A 1 254 ? 19.367 -8.381 -15.154 1.00 83.25 254 LEU A N 1
ATOM 1945 C CA . LEU A 1 254 ? 19.062 -6.994 -15.518 1.00 83.25 254 LEU A CA 1
ATOM 1946 C C . LEU A 1 254 ? 20.241 -6.329 -16.233 1.00 83.25 254 LEU A C 1
ATOM 1948 O O . LEU A 1 254 ? 20.039 -5.650 -17.234 1.00 83.25 254 LEU A O 1
ATOM 1952 N N . LEU A 1 255 ? 21.471 -6.562 -15.764 1.00 88.25 255 LEU A N 1
ATOM 1953 C CA . LEU A 1 255 ? 22.678 -6.062 -16.427 1.00 88.25 255 LEU A CA 1
ATOM 1954 C C . LEU A 1 255 ? 22.857 -6.670 -17.825 1.00 88.25 255 LEU A C 1
ATOM 1956 O O . LEU A 1 255 ? 23.171 -5.942 -18.761 1.00 88.25 255 LEU A O 1
ATOM 1960 N N . GLY A 1 256 ? 22.612 -7.974 -17.986 1.00 88.69 256 GLY A N 1
ATOM 1961 C CA . GLY A 1 256 ? 22.655 -8.649 -19.287 1.00 88.69 256 GLY A CA 1
ATOM 1962 C C . GLY A 1 256 ? 21.618 -8.094 -20.263 1.00 88.69 256 GLY A C 1
ATOM 1963 O O . GLY A 1 256 ? 21.954 -7.767 -21.400 1.00 88.69 256 GLY A O 1
ATOM 1964 N N . MET A 1 257 ? 20.384 -7.888 -19.794 1.00 85.56 257 MET A N 1
ATOM 1965 C CA . MET A 1 257 ? 19.342 -7.210 -20.567 1.00 85.56 257 MET A CA 1
ATOM 1966 C C . MET A 1 257 ? 19.752 -5.779 -20.930 1.00 85.56 257 MET A C 1
ATOM 1968 O O . MET A 1 257 ? 19.627 -5.377 -22.081 1.00 85.56 257 MET A O 1
ATOM 1972 N N . GLY A 1 258 ? 20.287 -5.019 -19.971 1.00 87.81 258 GLY A N 1
ATOM 1973 C CA . GLY A 1 258 ? 20.767 -3.657 -20.186 1.00 87.81 258 GLY A CA 1
ATOM 1974 C C . GLY A 1 258 ? 21.861 -3.577 -21.248 1.00 87.81 258 GLY A C 1
ATOM 1975 O O . GLY A 1 258 ? 21.799 -2.715 -22.125 1.00 87.81 258 GLY A O 1
ATOM 1976 N N . ALA A 1 259 ? 22.819 -4.504 -21.217 1.00 91.69 259 ALA A N 1
ATOM 1977 C CA . ALA A 1 259 ? 23.878 -4.609 -22.212 1.00 91.69 259 ALA A CA 1
ATOM 1978 C C . ALA A 1 259 ? 23.323 -4.936 -23.607 1.00 91.69 259 ALA A C 1
ATOM 1980 O O . ALA A 1 259 ? 23.696 -4.283 -24.580 1.00 91.69 259 ALA A O 1
ATOM 1981 N N . LEU A 1 260 ? 22.394 -5.891 -23.704 1.00 90.75 260 LEU A N 1
ATOM 1982 C CA . LEU A 1 260 ? 21.795 -6.302 -24.973 1.00 90.75 260 LEU A CA 1
ATOM 1983 C C . LEU A 1 260 ? 20.933 -5.192 -25.596 1.00 90.75 260 LEU A C 1
ATOM 1985 O O . LEU A 1 260 ? 21.093 -4.891 -26.779 1.00 90.75 260 LEU A O 1
ATOM 1989 N N . SER A 1 261 ? 20.108 -4.515 -24.790 1.00 87.69 261 SER A N 1
ATOM 1990 C CA . SER A 1 261 ? 19.344 -3.337 -25.219 1.00 87.69 261 SER A CA 1
ATOM 1991 C C . SER A 1 261 ? 20.263 -2.194 -25.652 1.00 87.69 261 SER A C 1
ATOM 1993 O O . SER A 1 261 ? 20.024 -1.562 -26.676 1.00 87.69 261 SER A O 1
ATOM 1995 N N . THR A 1 262 ? 21.344 -1.936 -24.907 1.00 90.88 262 THR A N 1
ATOM 1996 C CA . THR A 1 262 ? 22.322 -0.891 -25.257 1.00 90.88 262 THR A CA 1
ATOM 1997 C C . THR A 1 262 ? 23.006 -1.206 -26.585 1.00 90.88 262 THR A C 1
ATOM 1999 O O . THR A 1 262 ? 23.154 -0.314 -27.417 1.00 90.88 262 THR A O 1
ATOM 2002 N N . LEU A 1 263 ? 23.379 -2.468 -26.815 1.00 91.31 263 LEU A N 1
ATOM 2003 C CA . LEU A 1 263 ? 23.977 -2.914 -28.070 1.00 91.31 263 LEU A CA 1
ATOM 2004 C C . LEU A 1 263 ? 22.995 -2.780 -29.241 1.00 91.31 263 LEU A C 1
ATOM 2006 O O . LEU A 1 263 ? 23.383 -2.304 -30.308 1.00 91.31 263 LEU A O 1
ATOM 2010 N N . ALA A 1 264 ? 21.719 -3.130 -29.033 1.00 88.06 264 ALA A N 1
ATOM 2011 C CA . ALA A 1 264 ? 20.665 -2.912 -30.019 1.00 88.06 264 ALA A CA 1
ATOM 2012 C C . ALA A 1 264 ? 20.576 -1.423 -30.392 1.00 88.06 264 ALA A C 1
ATOM 2014 O O . ALA A 1 264 ? 20.728 -1.078 -31.565 1.00 88.06 264 ALA A O 1
ATOM 2015 N N . VAL A 1 265 ? 20.455 -0.527 -29.407 1.00 87.94 265 VAL A N 1
ATOM 2016 C CA . VAL A 1 265 ? 20.371 0.922 -29.655 1.00 87.94 265 VAL A CA 1
ATOM 2017 C C . VAL A 1 265 ? 21.630 1.457 -30.342 1.00 87.94 265 VAL A C 1
ATOM 2019 O O . VAL A 1 265 ? 21.517 2.132 -31.365 1.00 87.94 265 VAL A O 1
ATOM 2022 N N . ALA A 1 266 ? 22.823 1.102 -29.861 1.00 88.56 266 ALA A N 1
ATOM 2023 C CA . ALA A 1 266 ? 24.091 1.529 -30.454 1.00 88.56 266 ALA A CA 1
ATOM 2024 C C . ALA A 1 266 ? 24.215 1.097 -31.925 1.00 88.56 266 ALA A C 1
ATOM 2026 O O . ALA A 1 266 ? 24.593 1.898 -32.780 1.00 88.56 266 ALA A O 1
ATOM 2027 N N . SER A 1 267 ? 23.808 -0.135 -32.250 1.00 86.88 267 SER A N 1
ATOM 2028 C CA . SER A 1 267 ? 23.849 -0.651 -33.624 1.00 86.88 267 SER A CA 1
ATOM 2029 C C . SER A 1 267 ? 22.929 0.111 -34.592 1.00 86.88 267 SER A C 1
ATOM 2031 O O . SER A 1 267 ? 23.229 0.198 -35.786 1.00 86.88 267 SER A O 1
ATOM 2033 N N . SER A 1 268 ? 21.860 0.757 -34.105 1.00 84.25 268 SER A N 1
ATOM 2034 C CA . SER A 1 268 ? 21.012 1.624 -34.942 1.00 84.25 268 SER A CA 1
ATOM 2035 C C . SER A 1 268 ? 21.654 2.945 -35.347 1.00 84.25 268 SER A C 1
ATOM 2037 O O . SER A 1 268 ? 21.192 3.567 -36.304 1.00 84.25 268 SER A O 1
ATOM 2039 N N . GLY A 1 269 ? 22.736 3.359 -34.676 1.00 85.12 269 GLY A N 1
ATOM 2040 C CA . GLY A 1 269 ? 23.453 4.594 -34.990 1.00 85.12 269 GLY A CA 1
ATOM 2041 C C . GLY A 1 269 ? 23.918 4.657 -36.446 1.00 85.12 269 GLY A C 1
ATOM 2042 O O . GLY A 1 269 ? 23.948 5.734 -37.030 1.00 85.12 269 GLY A O 1
ATOM 2043 N N . ARG A 1 270 ? 24.178 3.504 -37.078 1.00 85.56 270 ARG A N 1
ATOM 2044 C CA . ARG A 1 270 ? 24.527 3.417 -38.504 1.00 85.56 270 ARG A CA 1
ATOM 2045 C C . ARG A 1 270 ? 23.409 3.899 -39.436 1.00 85.56 270 ARG A C 1
ATOM 2047 O O . ARG A 1 270 ? 23.706 4.444 -40.492 1.00 85.56 270 ARG A O 1
ATOM 2054 N N . TRP A 1 271 ? 22.147 3.701 -39.062 1.00 85.25 271 TRP A N 1
ATOM 2055 C CA . TRP A 1 271 ? 20.990 4.132 -39.848 1.00 85.25 271 TRP A CA 1
ATOM 2056 C C . TRP A 1 271 ? 20.448 5.490 -39.398 1.00 85.25 271 TRP A C 1
ATOM 2058 O O . TRP A 1 271 ? 20.210 6.371 -40.219 1.00 85.25 271 TRP A O 1
ATOM 2068 N N . LEU A 1 272 ? 20.278 5.665 -38.090 1.00 82.31 272 LEU A N 1
ATOM 2069 C CA . LEU A 1 272 ? 19.679 6.854 -37.482 1.00 82.31 272 LEU A CA 1
ATOM 2070 C C . LEU A 1 272 ? 20.654 8.035 -37.351 1.00 82.31 272 LEU A C 1
ATOM 2072 O O . LEU A 1 272 ? 20.250 9.133 -36.960 1.00 82.31 272 LEU A O 1
ATOM 2076 N N . GLY A 1 273 ? 21.928 7.799 -37.669 1.00 85.00 273 GLY A N 1
ATOM 2077 C CA . GLY A 1 273 ? 23.036 8.711 -37.439 1.00 85.00 273 GLY A CA 1
ATOM 2078 C C . GLY A 1 273 ? 23.462 8.689 -35.965 1.00 85.00 273 GLY A C 1
ATOM 2079 O O . GLY A 1 273 ? 22.618 8.916 -35.092 1.00 85.00 273 GLY A O 1
ATOM 2080 N N . PRO A 1 274 ? 24.756 8.482 -35.651 1.00 85.62 274 PRO A N 1
ATOM 2081 C CA . PRO A 1 274 ? 25.229 8.430 -34.265 1.00 85.62 274 PRO A CA 1
ATOM 2082 C C . PRO A 1 274 ? 24.997 9.744 -33.501 1.00 85.62 274 PRO A C 1
ATOM 2084 O O . PRO A 1 274 ? 24.827 9.726 -32.287 1.00 85.62 274 PRO A O 1
ATOM 2087 N N . PHE A 1 275 ? 24.918 10.868 -34.221 1.00 86.12 275 PHE A N 1
ATOM 2088 C CA . PHE A 1 275 ? 24.633 12.205 -33.682 1.00 86.12 275 PHE A CA 1
ATOM 2089 C C . PHE A 1 275 ? 23.243 12.737 -34.062 1.00 86.12 275 PHE A C 1
ATOM 2091 O O . PHE A 1 275 ? 22.925 13.884 -33.768 1.00 86.12 275 PHE A O 1
ATOM 2098 N N . GLY A 1 276 ? 22.436 11.924 -34.751 1.00 83.75 276 GLY A N 1
ATOM 2099 C CA . GLY A 1 276 ? 21.112 12.295 -35.246 1.00 83.75 276 GLY A CA 1
ATOM 2100 C C . GLY A 1 276 ? 20.007 11.832 -34.304 1.00 83.75 276 GLY A C 1
ATOM 2101 O O . GLY A 1 276 ? 19.830 12.365 -33.213 1.00 83.75 276 GLY A O 1
ATOM 2102 N N . ILE A 1 277 ? 19.252 10.820 -34.731 1.00 84.94 277 ILE A N 1
ATOM 2103 C CA . ILE A 1 277 ? 18.101 10.308 -33.973 1.00 84.94 277 ILE A CA 1
ATOM 2104 C C . ILE A 1 277 ? 18.546 9.330 -32.868 1.00 84.94 277 ILE A C 1
ATOM 2106 O O . ILE A 1 277 ? 17.858 9.192 -31.856 1.00 84.94 277 ILE A O 1
ATOM 2110 N N . ALA A 1 278 ? 19.713 8.685 -32.999 1.00 87.62 278 ALA A N 1
ATOM 2111 C CA . ALA A 1 278 ? 20.183 7.691 -32.027 1.00 87.62 278 ALA A CA 1
ATOM 2112 C C . ALA A 1 278 ? 20.286 8.221 -30.573 1.00 87.62 278 ALA A C 1
ATOM 2114 O O . ALA A 1 278 ? 19.786 7.537 -29.675 1.00 87.62 278 ALA A O 1
ATOM 2115 N N . PRO A 1 279 ? 20.814 9.434 -30.293 1.00 89.50 279 PRO A N 1
ATOM 2116 C CA . PRO A 1 279 ? 20.789 10.021 -28.949 1.00 89.50 279 PRO A CA 1
ATOM 2117 C C . PRO A 1 279 ? 19.384 10.132 -28.338 1.00 89.50 279 PRO A C 1
ATOM 2119 O O . PRO A 1 279 ? 19.214 9.871 -27.149 1.00 89.50 279 PRO A O 1
ATOM 2122 N N . ALA A 1 280 ? 18.358 10.451 -29.135 1.00 87.56 280 ALA A N 1
ATOM 2123 C CA . ALA A 1 280 ? 16.979 10.528 -28.646 1.00 87.56 280 ALA A CA 1
ATOM 2124 C C . ALA A 1 280 ? 16.445 9.147 -28.220 1.00 87.56 280 ALA A C 1
ATOM 2126 O O . ALA A 1 280 ? 15.749 9.026 -27.211 1.00 87.56 280 ALA A O 1
ATOM 2127 N N . VAL A 1 281 ? 16.832 8.086 -28.936 1.00 88.06 281 VAL A N 1
ATOM 2128 C CA . VAL A 1 281 ? 16.504 6.699 -28.569 1.00 88.06 281 VAL A CA 1
ATOM 2129 C C . VAL A 1 281 ? 17.223 6.275 -27.285 1.00 88.06 281 VAL A C 1
ATOM 2131 O O . VAL A 1 281 ? 16.614 5.612 -26.439 1.00 88.06 281 VAL A O 1
ATOM 2134 N N . PHE A 1 282 ? 18.485 6.683 -27.103 1.00 90.56 282 PHE A N 1
ATOM 2135 C CA . PHE A 1 282 ? 19.207 6.489 -25.843 1.00 90.56 282 PHE A CA 1
ATOM 2136 C C . PHE A 1 282 ? 18.494 7.199 -24.684 1.00 90.56 282 PHE A C 1
ATOM 2138 O O . PHE A 1 282 ? 18.271 6.584 -23.647 1.00 90.56 282 PHE A O 1
ATOM 2145 N N . VAL A 1 283 ? 18.050 8.447 -24.855 1.00 88.62 283 VAL A N 1
ATOM 2146 C CA . VAL A 1 283 ? 17.280 9.163 -23.820 1.00 88.62 283 VAL A CA 1
ATOM 2147 C C . VAL A 1 283 ? 15.973 8.435 -23.481 1.00 88.62 283 VAL A C 1
ATOM 2149 O O . VAL A 1 283 ? 15.661 8.260 -22.302 1.00 88.62 283 VAL A O 1
ATOM 2152 N N . ALA A 1 284 ? 15.244 7.936 -24.483 1.00 85.50 284 ALA A N 1
ATOM 2153 C CA . ALA A 1 284 ? 14.036 7.148 -24.244 1.00 85.50 284 ALA A CA 1
ATOM 2154 C C . ALA A 1 284 ? 14.331 5.887 -23.410 1.00 85.50 284 ALA A C 1
ATOM 2156 O O . ALA A 1 284 ? 13.643 5.629 -22.423 1.00 85.50 284 ALA A O 1
ATOM 2157 N N . HIS A 1 285 ? 15.398 5.145 -23.729 1.00 86.88 285 HIS A N 1
ATOM 2158 C CA . HIS A 1 285 ? 15.829 3.971 -22.953 1.00 86.88 285 HIS A CA 1
ATOM 2159 C C . HIS A 1 285 ? 16.293 4.328 -21.534 1.00 86.88 285 HIS A C 1
ATOM 2161 O O . HIS A 1 285 ? 16.016 3.590 -20.586 1.00 86.88 285 HIS A O 1
ATOM 2167 N N . MET A 1 286 ? 16.944 5.481 -21.365 1.00 88.75 286 MET A N 1
ATOM 2168 C CA . MET A 1 286 ? 17.399 5.984 -20.067 1.00 88.75 286 MET A CA 1
ATOM 2169 C C . MET A 1 286 ? 16.232 6.158 -19.094 1.00 88.75 286 MET A C 1
ATOM 2171 O O . MET A 1 286 ? 16.368 5.834 -17.914 1.00 88.75 286 MET A O 1
ATOM 2175 N N . SER A 1 287 ? 15.074 6.614 -19.589 1.00 86.06 287 SER A N 1
ATOM 2176 C CA . SER A 1 287 ? 13.869 6.787 -18.770 1.00 86.06 287 SER A CA 1
ATOM 2177 C C . SER A 1 287 ? 13.397 5.468 -18.143 1.00 86.06 287 SER A C 1
ATOM 2179 O O . SER A 1 287 ? 13.051 5.444 -16.965 1.00 86.06 287 SER A O 1
ATOM 2181 N N . PHE A 1 288 ? 13.486 4.352 -18.875 1.00 83.50 288 PHE A N 1
ATOM 2182 C CA . PHE A 1 288 ? 13.146 3.025 -18.356 1.00 83.50 288 PHE A CA 1
ATOM 2183 C C . PHE A 1 288 ? 14.187 2.515 -17.355 1.00 83.50 288 PHE A C 1
ATOM 2185 O O . PHE A 1 288 ? 13.826 1.990 -16.303 1.00 83.50 288 PHE A O 1
ATOM 2192 N N . PHE A 1 289 ? 15.483 2.701 -17.628 1.00 86.75 289 PHE A N 1
ATOM 2193 C CA . PHE A 1 289 ? 16.536 2.265 -16.701 1.00 86.75 289 PHE A CA 1
ATOM 2194 C C . PHE A 1 289 ? 16.525 3.063 -15.394 1.00 86.75 289 PHE A C 1
ATOM 2196 O O . PHE A 1 289 ? 16.810 2.504 -14.337 1.00 86.75 289 PHE A O 1
ATOM 2203 N N . ALA A 1 290 ? 16.119 4.335 -15.427 1.00 86.19 290 ALA A N 1
ATOM 2204 C CA . ALA A 1 290 ? 15.952 5.153 -14.228 1.00 86.19 290 ALA A CA 1
ATOM 2205 C C . ALA A 1 290 ? 14.903 4.584 -13.247 1.00 86.19 290 ALA A C 1
ATOM 2207 O O . ALA A 1 290 ? 15.006 4.812 -12.038 1.00 86.19 290 ALA A O 1
ATOM 2208 N N . MET A 1 291 ? 13.941 3.798 -13.746 1.00 81.94 291 MET A N 1
ATOM 2209 C CA . MET A 1 291 ? 12.897 3.151 -12.944 1.00 81.94 291 MET A CA 1
ATOM 2210 C C . MET A 1 291 ? 13.357 1.845 -12.276 1.00 81.94 291 MET A C 1
ATOM 2212 O O . MET A 1 291 ? 12.617 1.286 -11.468 1.00 81.94 291 MET A O 1
ATOM 2216 N N . VAL A 1 292 ? 14.575 1.362 -12.560 1.00 81.44 292 VAL A N 1
ATOM 2217 C CA . VAL A 1 292 ? 15.131 0.170 -11.901 1.00 81.44 292 VAL A CA 1
ATOM 2218 C C . VAL A 1 292 ? 15.255 0.433 -10.389 1.00 81.44 292 VAL A C 1
ATOM 2220 O O . VAL A 1 292 ? 15.937 1.386 -9.994 1.00 81.44 292 VAL A O 1
ATOM 2223 N N . PRO A 1 293 ? 14.629 -0.388 -9.518 1.00 76.50 293 PRO A N 1
ATOM 2224 C CA . PRO A 1 293 ? 14.572 -0.087 -8.086 1.00 76.50 293 PRO A CA 1
ATOM 2225 C C . PRO A 1 293 ? 15.928 -0.155 -7.374 1.00 76.50 293 PRO A C 1
ATOM 2227 O O . PRO A 1 293 ? 16.186 0.587 -6.424 1.00 76.50 293 PRO A O 1
ATOM 2230 N N . GLU A 1 294 ? 16.806 -1.064 -7.803 1.00 82.06 294 GLU A N 1
ATOM 2231 C CA . GLU A 1 294 ? 18.108 -1.259 -7.175 1.00 82.06 294 GLU A CA 1
ATOM 2232 C C . GLU A 1 294 ? 19.107 -0.186 -7.627 1.00 82.06 294 GLU A C 1
ATOM 2234 O O . GLU A 1 294 ? 19.505 -0.129 -8.789 1.00 82.06 294 GLU A O 1
ATOM 2239 N N . LYS A 1 295 ? 19.579 0.635 -6.678 1.00 86.56 295 LYS A N 1
ATOM 2240 C CA . LYS A 1 295 ? 20.470 1.779 -6.938 1.00 86.56 295 LYS A CA 1
ATOM 2241 C C . LYS A 1 295 ? 21.730 1.397 -7.729 1.00 86.56 295 LYS A C 1
ATOM 2243 O O . LYS A 1 295 ? 22.089 2.108 -8.662 1.00 86.56 295 LYS A O 1
ATOM 2248 N N . ARG A 1 296 ? 22.404 0.300 -7.358 1.00 89.00 296 ARG A N 1
ATOM 2249 C CA . ARG A 1 296 ? 23.657 -0.142 -8.001 1.00 89.00 296 ARG A CA 1
ATOM 2250 C C . ARG A 1 296 ? 23.419 -0.584 -9.443 1.00 89.00 296 ARG A C 1
ATOM 2252 O O . ARG A 1 296 ? 24.064 -0.065 -10.348 1.00 89.00 296 ARG A O 1
ATOM 2259 N N . THR A 1 297 ? 22.454 -1.476 -9.647 1.00 87.50 297 THR A N 1
ATOM 2260 C CA . THR A 1 297 ? 22.066 -1.991 -10.967 1.00 87.50 297 THR A CA 1
ATOM 2261 C C . THR A 1 297 ? 21.559 -0.872 -11.876 1.00 87.50 297 THR A C 1
ATOM 2263 O O . THR A 1 297 ? 22.000 -0.773 -13.016 1.00 87.50 297 THR A O 1
ATOM 2266 N N . ARG A 1 298 ? 20.737 0.047 -11.352 1.00 89.00 298 ARG A N 1
ATOM 2267 C CA . ARG A 1 298 ? 20.280 1.244 -12.068 1.00 89.00 298 ARG A CA 1
ATOM 2268 C C . ARG A 1 298 ? 21.442 2.075 -12.600 1.00 89.00 298 ARG A C 1
ATOM 2270 O O . ARG A 1 298 ? 21.510 2.322 -13.798 1.00 89.00 298 ARG A O 1
ATOM 2277 N N . TYR A 1 299 ? 22.367 2.493 -11.732 1.00 92.50 299 TYR A N 1
ATOM 2278 C CA . TYR A 1 299 ? 23.494 3.318 -12.178 1.00 92.50 299 TYR A CA 1
ATOM 2279 C C . TYR A 1 299 ? 24.421 2.572 -13.133 1.00 92.50 299 TYR A C 1
ATOM 2281 O O . TYR A 1 299 ? 24.919 3.183 -14.072 1.00 92.50 299 TYR A O 1
ATOM 2289 N N . ALA A 1 300 ? 24.617 1.265 -12.944 1.00 93.19 300 ALA A N 1
ATOM 2290 C CA . ALA A 1 300 ? 25.389 0.450 -13.874 1.00 93.19 300 ALA A CA 1
ATOM 2291 C C . ALA A 1 300 ? 24.740 0.406 -15.269 1.00 93.19 300 ALA A C 1
ATOM 2293 O O . ALA A 1 300 ? 25.422 0.647 -16.260 1.00 93.19 300 ALA A O 1
ATOM 2294 N N . MET A 1 301 ? 23.426 0.183 -15.361 1.00 91.12 301 MET A N 1
ATOM 2295 C CA . MET A 1 301 ? 22.699 0.191 -16.638 1.00 91.12 301 MET A CA 1
ATOM 2296 C C . MET A 1 301 ? 22.701 1.576 -17.300 1.00 91.12 301 MET A C 1
ATOM 2298 O O . MET A 1 301 ? 22.919 1.686 -18.503 1.00 91.12 301 MET A O 1
ATOM 2302 N N . MET A 1 302 ? 22.518 2.646 -16.521 1.00 92.50 302 MET A N 1
ATOM 2303 C CA . MET A 1 302 ? 22.626 4.025 -17.012 1.00 92.50 302 MET A CA 1
ATOM 2304 C C . MET A 1 302 ? 24.040 4.330 -17.535 1.00 92.50 302 MET A C 1
ATOM 2306 O O . MET A 1 302 ? 24.190 4.966 -18.576 1.00 92.50 302 MET A O 1
ATOM 2310 N N . ALA A 1 303 ? 25.080 3.842 -16.852 1.00 94.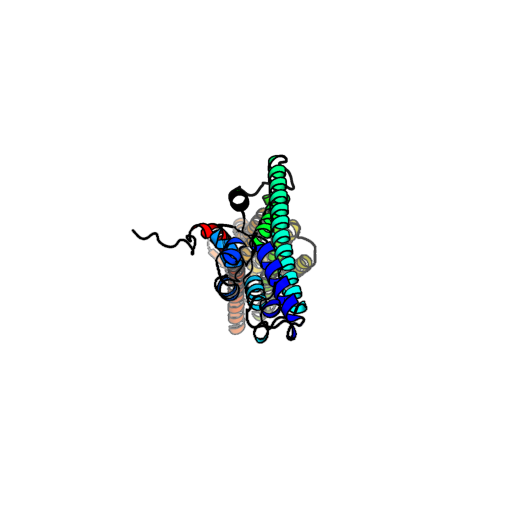38 303 ALA A N 1
ATOM 2311 C CA . ALA A 1 303 ? 26.464 3.984 -17.291 1.00 94.38 303 ALA A CA 1
ATOM 2312 C C . ALA A 1 303 ? 26.750 3.190 -18.574 1.00 94.38 303 ALA A C 1
ATOM 2314 O O . ALA A 1 303 ? 27.415 3.718 -19.460 1.00 94.38 303 ALA A O 1
ATOM 2315 N N . MET A 1 304 ? 26.214 1.969 -18.714 1.00 94.19 304 MET A N 1
ATOM 2316 C CA . MET A 1 304 ? 26.291 1.193 -19.961 1.00 94.19 304 MET A CA 1
ATOM 2317 C C . MET A 1 304 ? 25.671 1.965 -21.125 1.00 94.19 304 MET A C 1
ATOM 2319 O O . MET A 1 304 ? 26.286 2.085 -22.180 1.00 94.19 304 MET A O 1
ATOM 2323 N N . LEU A 1 305 ? 24.487 2.540 -20.911 1.00 91.69 305 LEU A N 1
ATOM 2324 C CA . LEU A 1 305 ? 23.773 3.314 -21.918 1.00 91.69 305 LEU A CA 1
ATOM 2325 C C . LEU A 1 305 ? 24.551 4.571 -22.336 1.00 91.69 305 LEU A C 1
ATOM 2327 O O . LEU A 1 305 ? 24.691 4.850 -23.524 1.00 91.69 305 LEU A O 1
ATOM 2331 N N . MET A 1 306 ? 25.107 5.297 -21.363 1.00 93.25 306 MET A N 1
ATOM 2332 C CA . MET A 1 306 ? 25.953 6.467 -21.605 1.00 93.25 306 MET A CA 1
ATOM 2333 C C . MET A 1 306 ? 27.243 6.093 -22.343 1.00 93.25 306 MET A C 1
ATOM 2335 O O . MET A 1 306 ? 27.628 6.781 -23.283 1.00 93.25 306 MET A O 1
ATOM 2339 N N . ALA A 1 307 ? 27.882 4.982 -21.970 1.00 93.38 307 ALA A N 1
ATOM 2340 C CA . ALA A 1 307 ? 29.039 4.458 -22.686 1.00 93.38 307 ALA A CA 1
ATOM 2341 C C . ALA A 1 307 ? 28.677 4.086 -24.132 1.00 93.38 307 ALA A C 1
ATOM 2343 O O . ALA A 1 307 ? 29.414 4.437 -25.046 1.00 93.38 307 ALA A O 1
ATOM 2344 N N . GLY A 1 308 ? 27.517 3.460 -24.356 1.00 91.19 308 GLY A N 1
ATOM 2345 C CA . GLY A 1 308 ? 26.999 3.163 -25.694 1.00 91.19 308 GLY A CA 1
ATOM 2346 C C . GLY A 1 308 ? 26.722 4.416 -26.530 1.00 91.19 308 GLY A C 1
ATOM 2347 O O . GLY A 1 308 ? 27.021 4.427 -27.720 1.00 91.19 308 GLY A O 1
ATOM 2348 N N . ALA A 1 309 ? 26.211 5.487 -25.918 1.00 90.69 309 ALA A N 1
ATOM 2349 C CA . ALA A 1 309 ? 25.964 6.763 -26.592 1.00 90.69 309 ALA A CA 1
ATOM 2350 C C . ALA A 1 309 ? 27.256 7.534 -26.920 1.00 90.69 309 ALA A C 1
ATOM 2352 O O . ALA A 1 309 ? 27.318 8.230 -27.931 1.00 90.69 309 ALA A O 1
ATOM 2353 N N . LEU A 1 310 ? 28.291 7.407 -26.083 1.00 91.56 310 LEU A N 1
ATOM 2354 C CA . LEU A 1 310 ? 29.602 8.030 -26.296 1.00 91.56 310 LEU A CA 1
ATOM 2355 C C . LEU A 1 310 ? 30.535 7.187 -27.173 1.00 91.56 310 LEU A C 1
ATOM 2357 O O . LEU A 1 310 ? 31.503 7.722 -27.712 1.00 91.56 310 LEU A O 1
ATOM 2361 N N . PHE A 1 311 ? 30.251 5.896 -27.350 1.00 91.25 311 PHE A N 1
ATOM 2362 C CA . PHE A 1 311 ? 31.065 4.992 -28.162 1.00 91.25 311 PHE A CA 1
ATOM 2363 C C . PHE A 1 311 ? 31.313 5.523 -29.589 1.00 91.25 311 PHE A C 1
ATOM 2365 O O . PHE A 1 311 ? 32.479 5.578 -29.981 1.00 91.25 311 PHE A O 1
ATOM 2372 N N . PRO A 1 312 ? 30.301 6.026 -30.331 1.00 89.19 312 PRO A N 1
ATOM 2373 C CA . PRO A 1 312 ? 30.510 6.633 -31.647 1.00 89.19 312 PRO A CA 1
ATOM 2374 C C . PRO A 1 312 ? 31.461 7.843 -31.645 1.00 89.19 312 PRO A C 1
ATOM 2376 O O . PRO A 1 312 ? 32.196 8.053 -32.606 1.00 89.19 312 PRO A O 1
ATOM 2379 N N . VAL A 1 313 ? 31.469 8.643 -30.570 1.00 86.69 313 VAL A N 1
ATOM 2380 C CA . VAL A 1 313 ? 32.404 9.774 -30.418 1.00 86.69 313 VAL A CA 1
ATOM 2381 C C . VAL A 1 313 ? 33.827 9.254 -30.254 1.00 86.69 313 VAL A C 1
ATOM 2383 O O . VAL A 1 313 ? 34.740 9.743 -30.912 1.00 86.69 313 VAL A O 1
ATOM 2386 N N . GLY A 1 314 ? 34.013 8.258 -29.385 1.00 87.06 314 GLY A N 1
ATOM 2387 C CA . GLY A 1 314 ? 35.316 7.640 -29.157 1.00 87.06 314 GLY A CA 1
ATOM 2388 C C . GLY A 1 314 ? 35.878 7.004 -30.426 1.00 87.06 314 GLY A C 1
ATOM 2389 O O . GLY A 1 314 ? 37.038 7.233 -30.755 1.00 87.06 314 GLY A O 1
ATOM 2390 N N . GLU A 1 315 ? 35.046 6.268 -31.168 1.00 87.81 315 GLU A N 1
ATOM 2391 C CA . GLU A 1 315 ? 35.420 5.678 -32.456 1.00 87.81 315 GLU A CA 1
ATOM 2392 C C . GLU A 1 315 ? 35.867 6.763 -33.446 1.00 87.81 315 GLU A C 1
ATOM 2394 O O . GLU A 1 315 ? 36.985 6.696 -33.952 1.00 87.81 315 GLU A O 1
ATOM 2399 N N . LEU A 1 316 ? 35.064 7.822 -33.620 1.00 86.81 316 LEU A N 1
ATOM 2400 C CA . LEU A 1 316 ? 35.391 8.943 -34.504 1.00 86.81 316 LEU A CA 1
ATOM 2401 C C . LEU A 1 316 ? 36.712 9.634 -34.131 1.00 86.81 316 LEU A C 1
ATOM 2403 O O . LEU A 1 316 ? 37.483 9.979 -35.021 1.00 86.81 316 LEU A O 1
ATOM 2407 N N . LEU A 1 317 ? 36.985 9.836 -32.838 1.00 87.12 317 LEU A N 1
ATOM 2408 C CA . LEU A 1 317 ? 38.219 10.478 -32.370 1.00 87.12 317 LEU A CA 1
ATOM 2409 C C . LEU A 1 317 ? 39.466 9.606 -32.581 1.00 87.12 317 LEU A C 1
ATOM 2411 O O . LEU A 1 317 ? 40.552 10.147 -32.775 1.00 87.12 317 LEU A O 1
ATOM 2415 N N . ILE A 1 318 ? 39.327 8.277 -32.523 1.00 88.12 318 ILE A N 1
ATOM 2416 C CA . ILE A 1 318 ? 40.452 7.336 -32.638 1.00 88.12 318 ILE A CA 1
ATOM 2417 C C . ILE A 1 318 ? 40.759 7.012 -34.101 1.00 88.12 318 ILE A C 1
ATOM 2419 O O . ILE A 1 318 ? 41.923 6.994 -34.495 1.00 88.12 318 ILE A O 1
ATOM 2423 N N . THR A 1 319 ? 39.736 6.713 -34.901 1.00 87.19 319 THR A N 1
ATOM 2424 C CA . THR A 1 319 ? 39.903 6.213 -36.276 1.00 87.19 319 THR A CA 1
ATOM 2425 C C . THR A 1 319 ? 39.687 7.297 -37.332 1.00 87.19 319 THR A C 1
ATOM 2427 O O . THR A 1 319 ? 40.004 7.078 -38.498 1.00 87.19 319 THR A O 1
ATOM 2430 N N . GLY A 1 320 ? 39.117 8.448 -36.955 1.00 84.25 320 GLY A N 1
ATOM 2431 C CA . GLY A 1 320 ? 38.643 9.460 -37.900 1.00 84.25 320 GLY A CA 1
ATOM 2432 C C . GLY A 1 320 ? 37.349 9.067 -38.624 1.00 84.25 320 GLY A C 1
ATOM 2433 O O . GLY A 1 320 ? 36.888 9.821 -39.479 1.00 84.25 320 GLY A O 1
ATOM 2434 N N . GLN A 1 321 ? 36.741 7.920 -38.296 1.00 86.12 321 GLN A N 1
ATOM 2435 C CA . GLN A 1 321 ? 35.554 7.385 -38.962 1.00 86.12 321 GLN A CA 1
ATOM 2436 C C . GLN A 1 321 ? 34.595 6.715 -37.967 1.00 86.12 321 GLN A C 1
ATOM 2438 O O . GLN A 1 321 ? 34.995 5.946 -37.106 1.00 86.12 321 GLN A O 1
ATOM 2443 N N . VAL A 1 322 ? 33.296 6.957 -38.120 1.00 86.19 322 VAL A N 1
ATOM 2444 C CA . VAL A 1 322 ? 32.234 6.304 -37.352 1.00 86.19 322 VAL A CA 1
ATOM 2445 C C . VAL A 1 322 ? 31.057 5.973 -38.257 1.00 86.19 322 VAL A C 1
ATOM 2447 O O . VAL A 1 322 ? 30.485 6.849 -38.902 1.00 86.19 322 VAL A O 1
ATOM 2450 N N . ALA A 1 323 ? 30.671 4.699 -38.309 1.00 82.44 323 ALA A N 1
ATOM 2451 C CA . ALA A 1 323 ? 29.617 4.210 -39.197 1.00 82.44 323 ALA A CA 1
ATOM 2452 C C . ALA A 1 323 ? 29.783 4.696 -40.658 1.00 82.44 323 ALA A C 1
ATOM 2454 O O . ALA A 1 323 ? 30.653 4.213 -41.382 1.00 82.44 323 ALA A O 1
ATOM 2455 N N . ASN A 1 324 ? 28.932 5.621 -41.108 1.00 82.12 324 ASN A N 1
ATOM 2456 C CA . ASN A 1 324 ? 28.948 6.218 -42.442 1.00 82.12 324 ASN A CA 1
ATOM 2457 C C . ASN A 1 324 ? 29.494 7.660 -42.461 1.00 82.12 324 ASN A C 1
ATOM 2459 O O . ASN A 1 324 ? 29.346 8.352 -43.463 1.00 82.12 324 ASN A O 1
ATOM 2463 N N . MET A 1 325 ? 30.102 8.122 -41.371 1.00 84.25 325 MET A N 1
ATOM 2464 C CA . MET A 1 325 ? 30.681 9.456 -41.213 1.00 84.25 325 MET A CA 1
ATOM 2465 C C . MET A 1 325 ? 32.198 9.347 -41.070 1.00 84.25 325 MET A C 1
ATOM 2467 O O . MET A 1 325 ? 32.680 8.480 -40.352 1.00 84.25 325 MET A O 1
ATOM 2471 N N . HIS A 1 326 ? 32.964 10.222 -41.710 1.00 88.19 326 HIS A N 1
ATOM 2472 C CA . HIS A 1 326 ? 34.409 10.328 -41.497 1.00 88.19 326 HIS A CA 1
ATOM 2473 C C . HIS A 1 326 ? 34.858 11.786 -41.565 1.00 88.19 326 HIS A C 1
ATOM 2475 O O . HIS A 1 326 ? 34.196 12.614 -42.191 1.00 88.19 326 HIS A O 1
ATOM 2481 N N . MET A 1 327 ? 35.947 12.115 -40.876 1.00 84.19 327 MET A N 1
ATOM 2482 C CA . MET A 1 327 ? 36.489 13.468 -40.809 1.00 84.19 327 MET A CA 1
ATOM 2483 C C . MET A 1 327 ? 37.706 13.583 -41.731 1.00 84.19 327 MET A C 1
ATOM 2485 O O . MET A 1 327 ? 38.695 12.879 -41.547 1.00 84.19 327 MET A O 1
ATOM 2489 N N . VAL A 1 328 ? 37.632 14.477 -42.717 1.00 86.12 328 VAL A N 1
ATOM 2490 C CA . VAL A 1 328 ? 38.714 14.757 -43.676 1.00 86.12 328 VAL A CA 1
ATOM 2491 C C . VAL A 1 328 ? 38.986 16.255 -43.652 1.00 86.12 328 VAL A C 1
ATOM 2493 O O . VAL A 1 328 ? 38.068 17.038 -43.883 1.00 86.12 328 VAL A O 1
ATOM 2496 N N . ASP A 1 329 ? 40.214 16.662 -43.319 1.00 85.00 329 ASP A N 1
ATOM 2497 C CA . ASP A 1 329 ? 40.656 18.068 -43.289 1.00 85.00 329 ASP A CA 1
ATOM 2498 C C . ASP A 1 329 ? 39.712 19.018 -42.519 1.00 85.00 329 ASP A C 1
ATOM 2500 O O . ASP A 1 329 ? 39.399 20.124 -42.956 1.00 85.00 329 ASP A O 1
ATOM 2504 N N . GLY A 1 330 ? 39.197 18.569 -41.368 1.00 81.94 330 GLY A N 1
ATOM 2505 C CA . GLY A 1 330 ? 38.252 19.341 -40.546 1.00 81.94 330 GLY A CA 1
ATOM 2506 C C . GLY A 1 330 ? 36.812 19.377 -41.076 1.00 81.94 330 GLY A C 1
ATOM 2507 O O . GLY A 1 330 ? 35.958 20.030 -40.479 1.00 81.94 330 GLY A O 1
ATOM 2508 N N . THR A 1 331 ? 36.515 18.650 -42.155 1.00 84.44 331 THR A N 1
ATOM 2509 C CA . THR A 1 331 ? 35.174 18.514 -42.734 1.00 84.44 331 THR A CA 1
ATOM 2510 C C . THR A 1 331 ? 34.569 17.161 -42.371 1.00 84.44 331 THR A C 1
ATOM 2512 O O . THR A 1 331 ? 35.216 16.123 -42.499 1.00 84.44 331 THR A O 1
ATOM 2515 N N . ILE A 1 332 ? 33.307 17.158 -41.931 1.00 83.38 332 ILE A N 1
ATOM 2516 C CA . ILE A 1 332 ? 32.546 15.924 -41.697 1.00 83.38 332 ILE A CA 1
ATOM 2517 C C . ILE A 1 332 ? 31.934 15.476 -43.026 1.00 83.38 332 ILE A C 1
ATOM 2519 O O . ILE A 1 332 ? 31.045 16.137 -43.561 1.00 83.38 332 ILE A O 1
ATOM 2523 N N . VAL A 1 333 ? 32.391 14.336 -43.539 1.00 85.81 333 VAL A N 1
ATOM 2524 C CA . VAL A 1 333 ? 31.864 13.707 -44.751 1.00 85.81 333 VAL A CA 1
ATOM 2525 C C . VAL A 1 333 ? 30.926 12.571 -44.351 1.00 85.81 333 VAL A C 1
ATOM 2527 O O . VAL A 1 333 ? 31.335 11.603 -43.708 1.00 85.81 333 VAL A O 1
ATOM 2530 N N . ILE A 1 334 ? 29.652 12.687 -44.734 1.00 84.88 334 ILE A N 1
ATOM 2531 C CA . ILE A 1 334 ? 28.613 11.687 -44.459 1.00 84.88 334 ILE A CA 1
ATOM 2532 C C . ILE A 1 334 ? 28.295 10.949 -45.757 1.00 84.88 334 ILE A C 1
ATOM 2534 O O . ILE A 1 334 ? 27.742 11.526 -46.692 1.00 84.88 334 ILE A O 1
ATOM 2538 N N . THR A 1 335 ? 28.604 9.657 -45.803 1.00 85.12 335 THR A N 1
ATOM 2539 C CA . THR A 1 335 ? 28.255 8.782 -46.921 1.00 85.12 335 THR A CA 1
ATOM 2540 C C . THR A 1 335 ? 26.800 8.326 -46.764 1.00 85.12 335 THR A C 1
ATOM 2542 O O . THR A 1 335 ? 26.464 7.667 -45.776 1.00 85.12 335 THR A O 1
ATOM 2545 N N . PRO A 1 336 ? 25.891 8.660 -47.692 1.00 80.19 336 PRO A N 1
ATOM 2546 C CA . PRO A 1 336 ? 24.485 8.296 -47.556 1.00 80.19 336 PRO A CA 1
ATOM 2547 C C . PRO A 1 336 ? 24.283 6.781 -47.713 1.00 80.19 336 PRO A C 1
ATOM 2549 O O . PRO A 1 336 ? 24.814 6.172 -48.639 1.00 80.19 336 PRO A O 1
ATOM 2552 N N . LEU A 1 337 ? 23.476 6.167 -46.835 1.00 78.69 337 LEU A N 1
ATOM 2553 C CA . LEU A 1 337 ? 23.081 4.752 -46.962 1.00 78.69 337 LEU A CA 1
ATOM 2554 C C . LEU A 1 337 ? 22.092 4.519 -48.114 1.00 78.69 337 LEU A C 1
ATOM 2556 O O . LEU A 1 337 ? 21.960 3.398 -48.599 1.00 78.69 337 LEU A O 1
ATOM 2560 N N . VAL A 1 338 ? 21.371 5.565 -48.521 1.00 81.12 338 VAL A N 1
ATOM 2561 C CA . VAL A 1 338 ? 20.376 5.532 -49.594 1.00 81.12 338 VAL A CA 1
ATOM 2562 C C . VAL A 1 338 ? 20.553 6.783 -50.444 1.00 81.12 338 VAL A C 1
ATOM 2564 O O . VAL A 1 338 ? 20.635 7.886 -49.912 1.00 81.12 338 VAL A O 1
ATOM 2567 N N . THR A 1 339 ? 20.603 6.624 -51.763 1.00 79.56 339 THR A N 1
ATOM 2568 C CA . THR A 1 339 ? 20.783 7.729 -52.721 1.00 79.56 339 THR A CA 1
ATOM 2569 C C . THR A 1 339 ? 19.464 8.350 -53.188 1.00 79.56 339 THR A C 1
ATOM 2571 O O . THR A 1 339 ? 19.462 9.455 -53.720 1.00 79.56 339 THR A O 1
ATOM 2574 N N . HIS A 1 340 ? 18.337 7.669 -52.968 1.00 83.44 340 HIS A N 1
ATOM 2575 C CA . HIS A 1 340 ? 16.992 8.143 -53.286 1.00 83.44 340 HIS A CA 1
ATOM 2576 C C . HIS A 1 340 ? 16.034 7.835 -52.130 1.00 83.44 340 HIS A C 1
ATOM 2578 O O . HIS A 1 340 ? 15.832 6.672 -51.790 1.00 83.44 340 HIS A O 1
ATOM 2584 N N . LEU A 1 341 ? 15.411 8.865 -51.558 1.00 83.44 341 LEU A N 1
ATOM 2585 C CA . LEU A 1 341 ? 14.471 8.746 -50.442 1.00 83.44 341 LEU A CA 1
ATOM 2586 C C . LEU A 1 341 ? 13.024 8.805 -50.962 1.00 83.44 341 LEU A C 1
ATOM 2588 O O . LEU A 1 341 ? 12.585 9.876 -51.385 1.00 83.44 341 LEU A O 1
ATOM 2592 N N . PRO A 1 342 ? 12.264 7.689 -50.963 1.00 89.75 342 PRO A N 1
ATOM 2593 C CA . PRO A 1 342 ? 10.863 7.709 -51.372 1.00 89.75 342 PRO A CA 1
ATOM 2594 C C . PRO A 1 342 ? 10.051 8.582 -50.397 1.00 89.75 342 PRO A C 1
ATOM 2596 O O . PRO A 1 342 ? 9.993 8.238 -49.213 1.00 89.75 342 PRO A O 1
ATOM 2599 N N . PRO A 1 343 ? 9.379 9.662 -50.851 1.00 90.25 343 PRO A N 1
ATOM 2600 C CA . PRO A 1 343 ? 8.811 10.665 -49.947 1.00 90.25 343 PRO A CA 1
ATOM 2601 C C . PRO A 1 343 ? 7.873 10.074 -48.889 1.00 90.25 343 PRO A C 1
ATOM 2603 O O . PRO A 1 343 ? 8.023 10.346 -47.701 1.00 90.25 343 PRO A O 1
ATOM 2606 N N . LEU A 1 344 ? 6.942 9.209 -49.305 1.00 93.56 344 LEU A N 1
ATOM 2607 C CA . LEU A 1 344 ? 5.962 8.599 -48.404 1.00 93.56 344 LEU A CA 1
ATOM 2608 C C . LEU A 1 344 ? 6.619 7.692 -47.353 1.00 93.56 344 LEU A C 1
ATOM 2610 O O . LEU A 1 344 ? 6.299 7.794 -46.171 1.00 93.56 344 LEU A O 1
ATOM 2614 N N . ALA A 1 345 ? 7.551 6.831 -47.772 1.00 89.50 345 ALA A N 1
ATOM 2615 C CA . ALA A 1 345 ? 8.231 5.901 -46.872 1.00 89.50 345 ALA A CA 1
ATOM 2616 C C . ALA A 1 345 ? 9.112 6.651 -45.863 1.00 89.50 345 ALA A C 1
ATOM 2618 O O . ALA A 1 345 ? 9.116 6.320 -44.678 1.00 89.50 345 ALA A O 1
ATOM 2619 N N . THR A 1 346 ? 9.817 7.696 -46.309 1.00 89.25 346 THR A N 1
ATOM 2620 C CA . THR A 1 346 ? 10.660 8.528 -45.446 1.00 89.25 346 THR A CA 1
ATOM 2621 C C . THR A 1 346 ? 9.831 9.268 -44.398 1.00 89.25 346 THR A C 1
ATOM 2623 O O . THR A 1 346 ? 10.145 9.172 -43.212 1.00 89.25 346 THR A O 1
ATOM 2626 N N . TRP A 1 347 ? 8.739 9.936 -44.791 1.00 91.75 347 TRP A N 1
ATOM 2627 C CA . TRP A 1 347 ? 7.866 10.631 -43.837 1.00 91.75 347 TRP A CA 1
ATOM 2628 C C . TRP A 1 347 ? 7.201 9.675 -42.846 1.00 91.75 347 TRP A C 1
ATOM 2630 O O . TRP A 1 347 ? 7.216 9.949 -41.647 1.00 91.75 347 TRP A O 1
ATOM 2640 N N . ALA A 1 348 ? 6.674 8.538 -43.312 1.00 92.94 348 ALA A N 1
ATOM 2641 C CA . ALA A 1 348 ? 6.062 7.536 -42.440 1.00 92.94 348 ALA A CA 1
ATOM 2642 C C . ALA A 1 348 ? 7.062 6.986 -41.410 1.00 92.94 348 ALA A C 1
ATOM 2644 O O . ALA A 1 348 ? 6.736 6.851 -40.232 1.00 92.94 348 ALA A O 1
ATOM 2645 N N . THR A 1 349 ? 8.297 6.726 -41.841 1.00 90.50 349 THR A N 1
ATOM 2646 C CA . THR A 1 349 ? 9.356 6.193 -40.979 1.00 90.50 349 THR A CA 1
ATOM 2647 C C . THR A 1 349 ? 9.812 7.214 -39.941 1.00 90.50 349 THR A C 1
ATOM 2649 O O . THR A 1 349 ? 9.886 6.894 -38.757 1.00 90.50 349 THR A O 1
ATOM 2652 N N . LEU A 1 350 ? 10.062 8.462 -40.352 1.00 89.69 350 LEU A N 1
ATOM 2653 C CA . LEU A 1 350 ? 10.435 9.534 -39.428 1.00 89.69 350 LEU A CA 1
ATOM 2654 C C . LEU A 1 350 ? 9.320 9.820 -38.419 1.00 89.69 350 LEU A C 1
ATOM 2656 O O . LEU A 1 350 ? 9.606 9.964 -37.230 1.00 89.69 350 LEU A O 1
ATOM 2660 N N . LEU A 1 351 ? 8.062 9.863 -38.868 1.00 92.81 351 LEU A N 1
ATOM 2661 C CA . LEU A 1 351 ? 6.912 10.041 -37.985 1.00 92.81 351 LEU A CA 1
ATOM 2662 C C . LEU A 1 351 ? 6.825 8.900 -36.970 1.00 92.81 351 LEU A C 1
ATOM 2664 O O . LEU A 1 351 ? 6.678 9.163 -35.780 1.00 92.81 351 LEU A O 1
ATOM 2668 N N . PHE A 1 352 ? 6.971 7.651 -37.420 1.00 92.75 352 PHE A N 1
ATOM 2669 C CA . PHE A 1 352 ? 6.934 6.485 -36.546 1.00 92.75 352 PHE A CA 1
ATOM 2670 C C . PHE A 1 352 ? 8.044 6.514 -35.491 1.00 92.75 352 PHE A C 1
ATOM 2672 O O . PHE A 1 352 ? 7.752 6.348 -34.312 1.00 92.75 352 PHE A O 1
ATOM 2679 N N . ILE A 1 353 ? 9.300 6.764 -35.881 1.00 88.75 353 ILE A N 1
ATOM 2680 C CA . ILE A 1 353 ? 10.432 6.765 -34.941 1.00 88.75 353 ILE A CA 1
ATOM 2681 C C . ILE A 1 353 ? 10.268 7.870 -33.894 1.00 88.75 353 ILE A C 1
ATOM 2683 O O . ILE A 1 353 ? 10.415 7.613 -32.700 1.00 88.75 353 ILE A O 1
ATOM 2687 N N . ASN A 1 354 ? 9.926 9.089 -34.320 1.00 90.06 354 ASN A N 1
ATOM 2688 C CA . ASN A 1 354 ? 9.719 10.201 -33.391 1.00 90.06 354 ASN A CA 1
ATOM 2689 C C . ASN A 1 354 ? 8.522 9.941 -32.468 1.00 90.06 354 ASN A C 1
ATOM 2691 O O . ASN A 1 354 ? 8.634 10.127 -31.257 1.00 90.06 354 ASN A O 1
ATOM 2695 N N . ALA A 1 355 ? 7.406 9.439 -33.007 1.00 91.31 355 ALA A N 1
ATOM 2696 C CA . ALA A 1 355 ? 6.248 9.061 -32.205 1.00 91.31 355 ALA A CA 1
ATOM 2697 C C . ALA A 1 355 ? 6.595 7.951 -31.205 1.00 91.31 355 ALA A C 1
ATOM 2699 O O . ALA A 1 355 ? 6.212 8.049 -30.046 1.00 91.31 355 ALA A O 1
ATOM 2700 N N . ALA A 1 356 ? 7.363 6.935 -31.601 1.00 88.31 356 ALA A N 1
ATOM 2701 C CA . ALA A 1 356 ? 7.792 5.858 -30.714 1.00 88.31 356 ALA A CA 1
ATOM 2702 C C . ALA A 1 356 ? 8.671 6.373 -29.562 1.00 88.31 356 ALA A C 1
ATOM 2704 O O . ALA A 1 356 ? 8.453 5.992 -28.412 1.00 88.31 356 ALA A O 1
ATOM 2705 N N . VAL A 1 357 ? 9.613 7.283 -29.840 1.00 87.81 357 VAL A N 1
ATOM 2706 C CA . VAL A 1 357 ? 10.444 7.937 -28.811 1.00 87.81 357 VAL A CA 1
ATOM 2707 C C . VAL A 1 357 ? 9.582 8.761 -27.847 1.00 87.81 357 VAL A C 1
ATOM 2709 O O . VAL A 1 357 ? 9.729 8.636 -26.627 1.00 87.81 357 VAL A O 1
ATOM 2712 N N . MET A 1 358 ? 8.655 9.570 -28.371 1.00 89.44 358 MET A N 1
ATOM 2713 C CA . MET A 1 358 ? 7.765 10.410 -27.561 1.00 89.44 358 MET A CA 1
ATOM 2714 C C . MET A 1 358 ? 6.792 9.578 -26.721 1.00 89.44 358 MET A C 1
ATOM 2716 O O . MET A 1 358 ? 6.653 9.822 -25.526 1.00 89.44 358 MET A O 1
ATOM 2720 N N . VAL A 1 359 ? 6.145 8.575 -27.320 1.00 87.38 359 VAL A N 1
ATOM 2721 C CA . VAL A 1 359 ? 5.200 7.680 -26.639 1.00 87.38 359 VAL A CA 1
ATOM 2722 C C . VAL A 1 359 ? 5.921 6.836 -25.597 1.00 87.38 359 VAL A C 1
ATOM 2724 O O . VAL A 1 359 ? 5.425 6.725 -24.482 1.00 87.38 359 VAL A O 1
ATOM 2727 N N . GLY A 1 360 ? 7.098 6.289 -25.911 1.00 82.88 360 GLY A N 1
ATOM 2728 C CA . GLY A 1 360 ? 7.889 5.506 -24.961 1.00 82.88 360 GLY A CA 1
ATOM 2729 C C . GLY A 1 360 ? 8.289 6.325 -23.733 1.00 82.88 360 GLY A C 1
ATOM 2730 O O . GLY A 1 360 ? 8.043 5.903 -22.604 1.00 82.88 360 GLY A O 1
ATOM 2731 N N . THR A 1 361 ? 8.820 7.532 -23.950 1.00 85.00 361 THR A N 1
ATOM 2732 C CA . THR A 1 361 ? 9.218 8.445 -22.863 1.00 85.00 361 THR A CA 1
ATOM 2733 C C . THR A 1 361 ? 8.007 8.969 -22.080 1.00 85.00 361 THR A C 1
ATOM 2735 O O . THR A 1 361 ? 8.041 9.078 -20.858 1.00 85.00 361 THR A O 1
ATOM 2738 N N . GLY A 1 362 ? 6.900 9.277 -22.761 1.00 85.94 362 GLY A N 1
ATOM 2739 C CA . GLY A 1 362 ? 5.663 9.714 -22.114 1.00 85.94 362 GLY A CA 1
ATOM 2740 C C . GLY A 1 362 ? 5.014 8.607 -21.283 1.00 85.94 362 GLY A C 1
ATOM 2741 O O . GLY A 1 362 ? 4.537 8.862 -20.178 1.00 85.94 362 GLY A O 1
ATOM 2742 N N . ALA A 1 363 ? 5.032 7.367 -21.779 1.00 82.94 363 ALA A N 1
ATOM 2743 C CA . ALA A 1 363 ? 4.519 6.207 -21.064 1.00 82.94 363 ALA A CA 1
ATOM 2744 C C . ALA A 1 363 ? 5.335 5.925 -19.797 1.00 82.94 363 ALA A C 1
ATOM 2746 O O . ALA A 1 363 ? 4.741 5.748 -18.734 1.00 82.94 363 ALA A O 1
ATOM 2747 N N . SER A 1 364 ? 6.671 5.947 -19.874 1.00 80.75 364 SER A N 1
ATOM 2748 C CA . SER A 1 364 ? 7.523 5.741 -18.696 1.00 80.75 364 SER A CA 1
ATOM 2749 C C . SER A 1 364 ? 7.304 6.829 -17.641 1.00 80.75 364 SER A C 1
ATOM 2751 O O . SER A 1 364 ? 7.100 6.519 -16.465 1.00 80.75 364 SER A O 1
ATOM 2753 N N . MET A 1 365 ? 7.232 8.096 -18.062 1.00 84.81 365 MET A N 1
ATOM 2754 C CA . MET A 1 365 ? 6.987 9.215 -17.153 1.00 84.81 365 MET A CA 1
ATOM 2755 C C . MET A 1 365 ? 5.593 9.153 -16.515 1.00 84.81 365 MET A C 1
ATOM 2757 O O . MET A 1 365 ? 5.448 9.394 -15.318 1.00 84.81 365 MET A O 1
ATOM 2761 N N . ARG A 1 366 ? 4.559 8.780 -17.281 1.00 85.06 366 ARG A N 1
ATOM 2762 C CA . ARG A 1 366 ? 3.197 8.596 -16.760 1.00 85.06 366 ARG A CA 1
ATOM 2763 C C . ARG A 1 366 ? 3.143 7.503 -15.696 1.00 85.06 366 ARG A C 1
ATOM 2765 O O . ARG A 1 366 ? 2.515 7.713 -14.663 1.00 85.06 366 ARG A O 1
ATOM 2772 N N . ILE A 1 367 ? 3.786 6.359 -15.937 1.00 80.31 367 ILE A N 1
ATOM 2773 C CA . ILE A 1 367 ? 3.842 5.264 -14.958 1.00 80.31 367 ILE A CA 1
ATOM 2774 C C . ILE A 1 367 ? 4.513 5.758 -13.671 1.00 80.31 367 ILE A C 1
ATOM 2776 O O . ILE A 1 367 ? 3.989 5.524 -12.585 1.00 80.31 367 ILE A O 1
ATOM 2780 N N . LEU A 1 368 ? 5.626 6.493 -13.778 1.00 81.69 368 LEU A N 1
ATOM 2781 C CA . LEU A 1 368 ? 6.305 7.068 -12.615 1.00 81.69 368 LEU A CA 1
ATOM 2782 C C . LEU A 1 368 ? 5.396 8.030 -11.831 1.00 81.69 368 LEU A C 1
ATOM 2784 O O . LEU A 1 368 ? 5.286 7.902 -10.613 1.00 81.69 368 LEU A O 1
ATOM 2788 N N . PHE A 1 369 ? 4.729 8.961 -12.518 1.00 84.31 369 PHE A N 1
ATOM 2789 C CA . PHE A 1 369 ? 3.862 9.949 -11.874 1.00 84.31 369 PHE A CA 1
ATOM 2790 C C . PHE A 1 369 ? 2.663 9.322 -11.171 1.00 84.31 369 PHE A C 1
ATOM 2792 O O . PHE A 1 369 ? 2.437 9.635 -10.007 1.00 84.31 369 PHE A O 1
ATOM 2799 N N . LEU A 1 370 ? 1.938 8.414 -11.834 1.00 82.56 370 LEU A N 1
ATOM 2800 C CA . LEU A 1 370 ? 0.787 7.736 -11.228 1.00 82.56 370 LEU A CA 1
ATOM 2801 C C . LEU A 1 370 ? 1.187 7.015 -9.936 1.00 82.56 370 LEU A C 1
ATOM 2803 O O . LEU A 1 370 ? 0.469 7.061 -8.945 1.00 82.56 370 LEU A O 1
ATOM 2807 N N . ARG A 1 371 ? 2.382 6.416 -9.907 1.00 75.25 371 ARG A N 1
ATOM 2808 C CA . ARG A 1 371 ? 2.908 5.742 -8.715 1.00 75.25 371 ARG A CA 1
ATOM 2809 C C . ARG A 1 371 ? 3.291 6.706 -7.604 1.00 75.25 371 ARG A C 1
ATOM 2811 O O . ARG A 1 371 ? 3.022 6.416 -6.441 1.00 75.25 371 ARG A O 1
ATOM 2818 N N . MET A 1 372 ? 3.931 7.823 -7.945 1.00 82.19 372 MET A N 1
ATOM 2819 C CA . MET A 1 372 ? 4.233 8.863 -6.962 1.00 82.19 372 MET A CA 1
ATOM 2820 C C . MET A 1 372 ? 2.945 9.421 -6.362 1.00 82.19 372 MET A C 1
ATOM 2822 O O . MET A 1 372 ? 2.869 9.573 -5.147 1.00 82.19 372 MET A O 1
ATOM 2826 N N . GLU A 1 373 ? 1.928 9.648 -7.190 1.00 85.00 373 GLU A N 1
ATOM 2827 C CA . GLU A 1 373 ? 0.629 10.149 -6.756 1.00 85.00 373 GLU A CA 1
ATOM 2828 C C . GLU A 1 373 ? -0.105 9.139 -5.865 1.00 85.00 373 GLU A C 1
ATOM 2830 O O . GLU A 1 373 ? -0.542 9.505 -4.778 1.00 85.00 373 GLU A O 1
ATOM 2835 N N . ASP A 1 374 ? -0.179 7.862 -6.249 1.00 80.19 374 ASP A N 1
ATOM 2836 C CA . ASP A 1 374 ? -0.802 6.813 -5.430 1.00 80.19 374 ASP A CA 1
ATOM 2837 C C . ASP A 1 374 ? -0.075 6.618 -4.091 1.00 80.19 374 ASP A C 1
ATOM 2839 O O . ASP A 1 374 ? -0.711 6.472 -3.041 1.00 80.19 374 ASP A O 1
ATOM 2843 N N . ALA A 1 375 ? 1.262 6.656 -4.099 1.00 79.94 375 ALA A N 1
ATOM 2844 C CA . ALA A 1 375 ? 2.064 6.579 -2.882 1.00 79.94 375 ALA A CA 1
ATOM 2845 C C . ALA A 1 375 ? 1.821 7.795 -1.978 1.00 79.94 375 ALA A C 1
ATOM 2847 O O . ALA A 1 375 ? 1.604 7.633 -0.777 1.00 79.94 375 ALA A O 1
ATOM 2848 N N . GLN A 1 376 ? 1.799 9.004 -2.547 1.00 84.88 376 GLN A N 1
ATOM 2849 C CA . GLN A 1 376 ? 1.491 10.231 -1.813 1.00 84.88 376 GLN A CA 1
ATOM 2850 C C . GLN A 1 376 ? 0.072 10.210 -1.247 1.00 84.88 376 GLN A C 1
ATOM 2852 O O . GLN A 1 376 ? -0.102 10.505 -0.069 1.00 84.88 376 GLN A O 1
ATOM 2857 N N . ARG A 1 377 ? -0.931 9.801 -2.034 1.00 83.56 377 ARG A N 1
ATOM 2858 C CA . ARG A 1 377 ? -2.322 9.653 -1.581 1.00 83.56 377 ARG A CA 1
ATOM 2859 C C . ARG A 1 377 ? -2.428 8.675 -0.422 1.00 83.56 377 ARG A C 1
ATOM 2861 O O . ARG A 1 377 ? -3.095 8.979 0.556 1.00 83.56 377 ARG A O 1
ATOM 2868 N N . THR A 1 378 ? -1.744 7.536 -0.502 1.00 78.94 378 THR A N 1
ATOM 2869 C CA . THR A 1 378 ? -1.751 6.528 0.568 1.00 78.94 378 THR A CA 1
ATOM 2870 C C . THR A 1 378 ? -1.114 7.069 1.850 1.00 78.94 378 THR A C 1
ATOM 2872 O O . THR A 1 378 ? -1.664 6.893 2.934 1.00 78.94 378 THR A O 1
ATOM 2875 N N . ILE A 1 379 ? 0.019 7.773 1.737 1.00 81.81 379 ILE A N 1
ATOM 2876 C CA . ILE A 1 379 ? 0.690 8.405 2.883 1.00 81.81 379 ILE A CA 1
ATOM 2877 C C . ILE A 1 379 ? -0.204 9.478 3.509 1.00 81.81 379 ILE A C 1
ATOM 2879 O O . ILE A 1 379 ? -0.413 9.455 4.718 1.00 81.81 379 ILE A O 1
ATOM 2883 N N . LEU A 1 380 ? -0.763 10.377 2.695 1.00 82.50 380 LEU A N 1
ATOM 2884 C CA . LEU A 1 380 ? -1.660 11.439 3.155 1.00 82.50 380 LEU A CA 1
ATOM 2885 C C . LEU A 1 380 ? -2.932 10.869 3.787 1.00 82.50 380 LEU A C 1
ATOM 2887 O O . LEU A 1 380 ? -3.385 11.378 4.804 1.00 82.50 380 LEU A O 1
ATOM 2891 N N . TRP A 1 381 ? -3.482 9.790 3.228 1.00 81.50 381 TRP A N 1
ATOM 2892 C CA . TRP A 1 381 ? -4.639 9.100 3.791 1.00 81.50 381 TRP A CA 1
ATOM 2893 C C . TRP A 1 381 ? -4.336 8.525 5.176 1.00 81.50 381 TRP A C 1
ATOM 2895 O O . TRP A 1 381 ? -5.103 8.736 6.111 1.00 81.50 381 TRP A O 1
ATOM 2905 N N . HIS A 1 382 ? -3.203 7.835 5.338 1.00 78.50 382 HIS A N 1
ATOM 2906 C CA . HIS A 1 382 ? -2.791 7.317 6.642 1.00 78.50 382 HIS A CA 1
ATOM 2907 C C . HIS A 1 382 ? -2.481 8.430 7.640 1.00 78.50 382 HIS A C 1
ATOM 2909 O O . HIS A 1 382 ? -2.861 8.316 8.801 1.00 78.50 382 HIS A O 1
ATOM 2915 N N . GLN A 1 383 ? -1.836 9.509 7.196 1.00 80.38 383 GLN A N 1
ATOM 2916 C CA . GLN A 1 383 ? -1.589 10.677 8.033 1.00 80.38 383 GLN A CA 1
ATOM 2917 C C . GLN A 1 383 ? -2.910 11.288 8.513 1.00 80.38 383 GLN A C 1
ATOM 2919 O O . GLN A 1 383 ? -3.081 11.464 9.714 1.00 80.38 383 GLN A O 1
ATOM 2924 N N . TRP A 1 384 ? -3.867 11.511 7.609 1.00 80.12 384 TRP A N 1
ATOM 2925 C CA . TRP A 1 384 ? -5.193 12.025 7.948 1.00 80.12 384 TRP A CA 1
ATOM 2926 C C . TRP A 1 384 ? -5.942 11.106 8.922 1.00 80.12 384 TRP A C 1
ATOM 2928 O O . TRP A 1 384 ? -6.544 11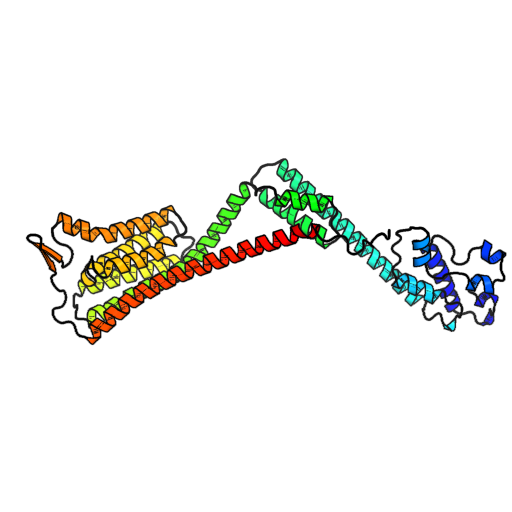.584 9.877 1.00 80.12 384 TRP A O 1
ATOM 2938 N N . GLN A 1 385 ? -5.878 9.783 8.732 1.00 74.38 385 GLN A N 1
ATOM 2939 C CA . GLN A 1 385 ? -6.478 8.826 9.669 1.00 74.38 385 GLN A CA 1
ATOM 2940 C C . GLN A 1 385 ? -5.843 8.901 11.063 1.00 74.38 385 GLN A C 1
ATOM 2942 O O . GLN A 1 385 ? -6.555 8.808 12.059 1.00 74.38 385 GLN A O 1
ATOM 2947 N N . ILE A 1 386 ? -4.520 9.057 11.144 1.00 75.38 386 ILE A N 1
ATOM 2948 C CA . ILE A 1 386 ? -3.808 9.193 12.421 1.00 75.38 386 ILE A CA 1
ATOM 2949 C C . ILE A 1 386 ? -4.154 10.533 13.081 1.00 75.38 386 ILE A C 1
ATOM 2951 O O . ILE A 1 386 ? -4.456 10.550 14.268 1.00 75.38 386 ILE A O 1
ATOM 2955 N N . GLU A 1 387 ? -4.179 11.633 12.325 1.00 71.75 387 GLU A N 1
ATOM 2956 C CA . GLU A 1 387 ? -4.610 12.951 12.809 1.00 71.75 387 GLU A CA 1
ATOM 2957 C C . GLU A 1 387 ? -6.044 12.897 13.344 1.00 71.75 387 GLU A C 1
ATOM 2959 O O . GLU A 1 387 ? -6.271 13.266 14.489 1.00 71.75 387 GLU A O 1
ATOM 2964 N N . ALA A 1 388 ? -6.986 12.321 12.592 1.00 70.75 388 ALA A N 1
ATOM 2965 C CA . ALA A 1 388 ? -8.374 12.163 13.024 1.00 70.75 388 ALA A CA 1
ATOM 2966 C C . ALA A 1 388 ? -8.525 11.304 14.294 1.00 70.75 388 ALA A C 1
ATOM 2968 O O . ALA A 1 388 ? -9.437 11.540 15.080 1.00 70.75 388 ALA A O 1
ATOM 2969 N N . LEU A 1 389 ? -7.648 10.317 14.512 1.00 62.31 389 LEU A N 1
ATOM 2970 C CA . LEU A 1 389 ? -7.618 9.528 15.749 1.00 62.31 389 LEU A CA 1
ATOM 2971 C C . LEU A 1 389 ? -7.054 10.316 16.942 1.00 62.31 389 LEU A C 1
ATOM 2973 O O . LEU A 1 389 ? -7.428 10.028 18.077 1.00 62.31 389 LEU A O 1
ATOM 2977 N N . MET A 1 390 ? -6.162 11.281 16.701 1.00 61.88 390 MET A N 1
ATOM 2978 C CA . MET A 1 390 ? -5.551 12.118 17.741 1.00 61.88 390 MET A CA 1
ATOM 2979 C C . MET A 1 390 ? -6.403 13.350 18.092 1.00 61.88 390 MET A C 1
ATOM 2981 O O . MET A 1 390 ? -6.417 13.760 19.248 1.00 61.88 390 MET A O 1
ATOM 2985 N N . ASP A 1 391 ? -7.146 13.916 17.135 1.00 58.69 391 ASP A N 1
ATOM 2986 C CA . ASP A 1 391 ? -7.896 15.178 17.294 1.00 58.69 391 ASP A CA 1
ATOM 2987 C C . ASP A 1 391 ? -9.243 15.032 18.035 1.00 58.69 391 ASP A C 1
ATOM 2989 O O . ASP A 1 391 ? -9.936 16.015 18.305 1.00 58.69 391 ASP A O 1
ATOM 2993 N N . VAL A 1 392 ? -9.620 13.810 18.436 1.00 53.56 392 VAL A N 1
ATOM 2994 C CA . VAL A 1 392 ? -10.824 13.548 19.259 1.00 53.56 392 VAL A CA 1
ATOM 2995 C C . VAL A 1 392 ? -10.729 14.209 20.651 1.00 53.56 392 VAL A C 1
ATOM 2997 O O . VAL A 1 392 ? -11.717 14.292 21.374 1.00 53.56 392 VAL A O 1
ATOM 3000 N N . GLU A 1 393 ? -9.569 14.757 21.019 1.00 46.44 393 GLU A N 1
ATOM 3001 C CA . GLU A 1 393 ? -9.326 15.465 22.283 1.00 46.44 393 GLU A CA 1
ATOM 3002 C C . GLU A 1 393 ? -9.819 16.923 22.338 1.00 46.44 393 GLU A C 1
ATOM 3004 O O . GLU A 1 393 ? -9.723 17.552 23.390 1.00 46.44 393 GLU A O 1
ATOM 3009 N N . GLY A 1 394 ? -10.378 17.473 21.254 1.00 43.66 394 GLY A N 1
ATOM 3010 C CA . GLY A 1 394 ? -10.777 18.887 21.207 1.00 43.66 394 GLY A CA 1
ATOM 3011 C C . GLY A 1 394 ? -12.254 19.202 21.466 1.00 43.66 394 GLY A C 1
ATOM 3012 O O . GLY A 1 394 ? -12.578 20.337 21.817 1.00 43.66 394 GLY A O 1
ATOM 3013 N N . GLN A 1 395 ? -13.175 18.249 21.290 1.00 37.72 395 GLN A N 1
ATOM 3014 C CA . GLN A 1 395 ? -14.602 18.512 21.498 1.00 37.72 395 GLN A CA 1
ATOM 3015 C C . GLN A 1 395 ? -15.010 18.129 22.915 1.00 37.72 395 GLN A C 1
ATOM 3017 O O . GLN A 1 395 ? -15.332 16.983 23.215 1.00 37.72 395 GLN A O 1
ATOM 3022 N N . SER A 1 396 ? -14.966 19.155 23.766 1.00 38.78 396 SER A N 1
ATOM 3023 C CA . SER A 1 396 ? -15.784 19.328 24.964 1.00 38.78 396 SER A CA 1
ATOM 3024 C C . SER A 1 396 ? -16.988 18.391 25.010 1.00 38.78 396 SER A C 1
ATOM 3026 O O . SER A 1 396 ? -17.839 18.419 24.117 1.00 38.78 396 SER A O 1
ATOM 3028 N N . ASP A 1 397 ? -17.044 17.621 26.091 1.00 38.38 397 ASP A N 1
ATOM 3029 C CA . ASP A 1 397 ? -18.186 16.848 26.558 1.00 38.38 397 ASP A CA 1
ATOM 3030 C C . ASP A 1 397 ? -19.526 17.503 26.148 1.00 38.38 397 ASP A C 1
ATOM 3032 O O . ASP A 1 397 ? -19.860 18.580 26.667 1.00 38.38 397 ASP A O 1
ATOM 3036 N N . PRO A 1 398 ? -20.304 16.904 25.221 1.00 44.31 398 PRO A N 1
ATOM 3037 C CA . PRO A 1 398 ? -21.574 17.468 24.768 1.00 44.31 398 PRO A CA 1
ATOM 3038 C C . PRO A 1 398 ? -22.636 17.511 25.882 1.00 44.31 398 PRO A C 1
ATOM 3040 O O . PRO A 1 398 ? -23.729 18.030 25.659 1.00 44.31 398 PRO A O 1
ATOM 3043 N N . PHE A 1 399 ? -22.323 17.005 27.083 1.00 39.84 399 PHE A N 1
ATOM 3044 C CA . PHE A 1 399 ? -23.173 17.059 28.272 1.00 39.84 399 PHE A CA 1
ATOM 3045 C C . PHE A 1 399 ? -22.728 18.069 29.337 1.00 39.84 399 PHE A C 1
ATOM 3047 O O . PHE A 1 399 ? -23.358 18.150 30.394 1.00 39.84 399 PHE A O 1
ATOM 3054 N N . SER A 1 400 ? -21.709 18.891 29.073 1.00 36.69 400 SER A N 1
ATOM 3055 C CA . SER A 1 400 ? -21.383 20.015 29.956 1.00 36.69 400 SER A CA 1
ATOM 3056 C C . SER A 1 400 ? -22.412 21.142 29.780 1.00 36.69 400 SER A C 1
ATOM 3058 O O . SER A 1 400 ? -22.279 22.047 28.961 1.00 36.69 400 SER A O 1
ATOM 3060 N N . THR A 1 401 ? -23.506 21.070 30.541 1.00 34.94 401 THR A N 1
ATOM 3061 C CA . THR A 1 401 ? -24.470 22.170 30.662 1.00 34.94 401 THR A CA 1
ATOM 3062 C C . THR A 1 401 ? -23.745 23.444 31.108 1.00 34.94 401 THR A C 1
ATOM 3064 O O . THR A 1 401 ? -23.014 23.383 32.102 1.00 34.94 401 THR A O 1
ATOM 3067 N N . PRO A 1 402 ? -23.941 24.598 30.443 1.00 34.69 402 PRO A N 1
ATOM 3068 C CA . PRO A 1 402 ? -23.311 25.840 30.866 1.00 34.69 402 PRO A CA 1
ATOM 3069 C C . PRO A 1 402 ? -23.828 26.229 32.254 1.00 34.69 402 PRO A C 1
ATOM 3071 O O . PRO A 1 402 ? -25.033 26.384 32.464 1.00 34.69 402 PRO A O 1
ATOM 3074 N N . SER A 1 403 ? -22.910 26.370 33.212 1.00 35.09 403 SER A N 1
ATOM 3075 C CA . SER A 1 403 ? -23.208 26.939 34.522 1.00 35.09 403 SER A CA 1
ATOM 3076 C C . SER A 1 403 ? -23.665 28.382 34.332 1.00 35.09 403 SER A C 1
ATOM 3078 O O . SER A 1 403 ? -22.885 29.226 33.887 1.00 35.09 403 SER A O 1
ATOM 3080 N N . ALA A 1 404 ? -24.925 28.652 34.655 1.00 36.69 404 ALA A N 1
ATOM 3081 C CA . ALA A 1 404 ? -25.446 30.003 34.740 1.00 36.69 404 ALA A CA 1
ATOM 3082 C C . ALA A 1 404 ? -24.746 30.752 35.885 1.00 36.69 404 ALA A C 1
ATOM 3084 O O . ALA A 1 404 ? -24.819 30.330 37.042 1.00 36.69 404 ALA A O 1
ATOM 3085 N N . LEU A 1 405 ? -24.089 31.857 35.537 1.00 35.09 405 LEU A N 1
ATOM 3086 C CA . LEU A 1 405 ? -23.834 32.998 36.411 1.00 35.09 405 LEU A CA 1
ATOM 3087 C C . LEU A 1 405 ? -24.431 34.236 35.750 1.00 35.09 405 LEU A C 1
ATOM 3089 O O . LEU A 1 405 ? -24.269 34.361 34.513 1.00 35.09 405 LEU A O 1
#